Protein AF-A0A139AUX7-F1 (afdb_monomer_lite)

InterPro domains:
  IPR000782 FAS1 domain [PF02469] (58-181)
  IPR000782 FAS1 domain [PF02469] (202-318)
  IPR000782 FAS1 domain [PS50213] (26-179)
  IPR000782 FAS1 domain [PS50213] (186-316)
  IPR000782 FAS1 domain [SM00554] (70-182)
  IPR000782 FAS1 domain [SM00554] (225-319)
  IPR001002 Chitin-binding, type 1 [PF00187] (381-417)
  IPR001002 Chitin-binding, type 1 [PS50941] (330-372)
  IPR001002 Chitin-binding, type 1 [PS50941] (378-420)
  IPR001002 Chitin-binding, type 1 [SM00270] (332-370)
  IPR001002 Chitin-binding, type 1 [SM00270] (380-418)
  IPR018371 Chitin-binding, type 1, conserved site [PS00026] (388-407)
  IPR036378 FAS1 domain superfamily [G3DSA:2.30.180.10] (39-182)
  IPR036378 FAS1 domain superfamily [G3DSA:2.30.180.10] (183-320)
  IPR036378 FAS1 domain superfamily [SSF82153] (58-182)
  IPR036378 FAS1 domain superfamily [SSF82153] (202-319)
  IPR036861 Endochitinase-like superfamily [G3DSA:3.30.60.10] (329-374)
  IPR036861 Endochitinase-like superfamily [G3DSA:3.30.60.10] (378-420)
  IPR036861 Endochitinase-like superfamily [SSF57016] (344-366)
  IPR036861 Endochitinase-like superfamily [SSF57016] (381-419)

Organism: Gonapodya prolifera (strain JEL478) (NCBI:txid1344416)

Sequence (420 aa):
MRTALLSSIVALALSVGSSAQTLLQAATAVVPAGKSYNLTTLQSLLSPSVLGNDTFNTLAAALGGGANLTVFAPTDTAFAATIQALGGVQSVTPLVPQILSYHVSTSIVSVDYLKANKVSFIPTLLGNSSLSLIKPQVLGVAVGSDGKVSIEYGLNEAAKVIDTVVTSNGVIHVIDSVLIPPVNASATITAINAANQAPVTFKNLAAALVANDLLTAVDTVTPITIFAPLDVGFEAVAASLNSGQLEAYLKTVLTYHVIGGAAAYFPPSGSYQTLAGENITVVSETTNYTVTINGQPVLDTVLLTNGVVHVIKDVLIPPSIAKVLTPSSDGSCGKDKGTCGAGCCSQYGYCGTSSAYCDSGCQLLYGKQCATPAPSLEGKCGPGVGSCGDGYCCSHFGYCGKSDAYCKAGCQSAFGRCDH

Foldseek 3Di:
DVVVVVVVVVVVQPPDPPLLVLVLVVLVVVDDPPDDQAQVVVSVCLDCVQQPPVLNVLVSCLSVVLQAKEAEGEGPQQVVVVQVVVVHDVVCSVCSSLLRQQRMFSHADDLCCCVVVVDQKTFTSSLVDPNFLHHGQIWGWDQDPVRFIWIAAALRDIWGFPDWDDDSRYIYTYTHHRHDHYAFPLVSLVVQCVVVPPPAHQPVVNVLCVVLVNPCVRRPQAQKEFAGATPQQVVVVCVLAPPVQCVVCSNLLRQQRMAGDDQCQQPDFDWGQTSSRAIWTWHADSVVRWIDINNWTQPDWHGYSRHIYGYTHHRDDGPLSVQQADAAPVQFHDNNGHAQRAFWQALVRGTDHDCNRQAFNTDSNRHNNNDQFAEADPQFWHGPHAAYPPQWWQALVRGTDNDCNRQPDNTDVSRYPNDD

Structure (mmCIF, N/CA/C/O backbone):
data_AF-A0A139AUX7-F1
#
_entry.id   AF-A0A139AUX7-F1
#
loop_
_atom_site.group_PDB
_atom_site.id
_atom_site.type_symbol
_atom_site.label_atom_id
_atom_site.label_alt_id
_atom_site.label_comp_id
_atom_site.label_asym_id
_atom_site.label_entity_id
_atom_site.label_seq_id
_atom_site.pdbx_PDB_ins_code
_atom_site.Cartn_x
_atom_site.Cartn_y
_atom_site.Cartn_z
_atom_site.occupancy
_atom_site.B_iso_or_equiv
_atom_site.auth_seq_id
_atom_site.auth_comp_id
_atom_site.auth_asym_id
_atom_site.auth_atom_id
_atom_site.pdbx_PDB_model_num
ATOM 1 N N . MET A 1 1 ? -2.381 -10.223 -50.893 1.00 30.77 1 MET A N 1
ATOM 2 C CA . MET A 1 1 ? -2.844 -8.957 -50.271 1.00 30.77 1 MET A CA 1
ATOM 3 C C . MET A 1 1 ? -2.405 -8.753 -48.814 1.00 30.77 1 MET A C 1
ATOM 5 O O . MET A 1 1 ? -2.353 -7.608 -48.399 1.00 30.77 1 MET A O 1
ATOM 9 N N . ARG A 1 2 ? -2.015 -9.790 -48.047 1.00 28.41 2 ARG A N 1
ATOM 10 C CA . ARG A 1 2 ? -1.499 -9.640 -46.662 1.00 28.41 2 ARG A CA 1
ATOM 11 C C . ARG A 1 2 ? -0.008 -9.268 -46.531 1.00 28.41 2 ARG A C 1
ATOM 13 O O . ARG A 1 2 ? 0.423 -8.898 -45.452 1.00 28.41 2 ARG A O 1
ATOM 20 N N . THR A 1 3 ? 0.761 -9.301 -47.616 1.00 26.64 3 THR A N 1
ATOM 21 C CA . THR A 1 3 ? 2.191 -8.924 -47.656 1.00 26.64 3 THR A CA 1
ATOM 22 C C . THR A 1 3 ? 2.450 -7.484 -48.118 1.00 26.64 3 THR A C 1
ATOM 24 O O . THR A 1 3 ? 3.575 -7.007 -48.013 1.00 26.64 3 THR A O 1
ATOM 27 N N . ALA A 1 4 ? 1.419 -6.768 -48.582 1.00 25.12 4 ALA A N 1
ATOM 28 C CA . ALA A 1 4 ? 1.539 -5.388 -49.067 1.00 25.12 4 ALA A CA 1
ATOM 29 C C . ALA A 1 4 ? 1.307 -4.323 -47.973 1.00 25.12 4 ALA A C 1
ATOM 31 O O . ALA A 1 4 ? 1.740 -3.191 -48.130 1.00 25.12 4 ALA A O 1
ATOM 32 N N . LEU A 1 5 ? 0.676 -4.676 -46.842 1.00 28.31 5 LEU A N 1
ATOM 33 C CA . LEU A 1 5 ? 0.481 -3.747 -45.714 1.00 28.31 5 LEU A CA 1
ATOM 34 C C . LEU A 1 5 ? 1.737 -3.580 -44.838 1.00 28.31 5 LEU A C 1
ATOM 36 O O . LEU A 1 5 ? 1.928 -2.520 -44.253 1.00 28.31 5 LEU A O 1
ATOM 40 N N . LEU A 1 6 ? 2.623 -4.581 -44.787 1.00 28.48 6 LEU A N 1
ATOM 41 C CA . LEU A 1 6 ? 3.895 -4.504 -44.050 1.00 28.48 6 LEU A CA 1
ATOM 42 C C . LEU A 1 6 ? 4.944 -3.632 -44.759 1.00 28.48 6 LEU A C 1
ATOM 44 O O . LEU A 1 6 ? 5.759 -2.995 -44.102 1.00 28.48 6 LEU A O 1
ATOM 48 N N . SER A 1 7 ? 4.904 -3.546 -46.090 1.00 25.81 7 SER A N 1
ATOM 49 C CA . SER A 1 7 ? 5.843 -2.738 -46.883 1.00 25.81 7 SER A CA 1
ATOM 50 C C . SER A 1 7 ? 5.490 -1.244 -46.882 1.00 25.81 7 SER A C 1
ATOM 52 O O . SER A 1 7 ? 6.382 -0.405 -46.989 1.00 25.81 7 SER A O 1
ATOM 54 N N . SER A 1 8 ? 4.215 -0.887 -46.690 1.00 28.20 8 SER A N 1
ATOM 55 C CA . SER A 1 8 ? 3.775 0.516 -46.617 1.00 28.20 8 SER A CA 1
ATOM 56 C C . SER A 1 8 ? 3.973 1.163 -45.241 1.00 28.20 8 SER A C 1
ATOM 58 O O . SER A 1 8 ? 4.100 2.381 -45.169 1.00 28.20 8 SER A O 1
ATOM 60 N N . ILE A 1 9 ? 4.063 0.377 -44.162 1.00 30.50 9 ILE A N 1
ATOM 61 C CA . ILE A 1 9 ? 4.368 0.890 -42.812 1.00 30.50 9 ILE A CA 1
ATOM 62 C C . ILE A 1 9 ? 5.872 1.191 -42.670 1.00 30.50 9 ILE A C 1
ATOM 64 O O . ILE A 1 9 ? 6.243 2.186 -42.054 1.00 30.50 9 ILE A O 1
ATOM 68 N N . VAL A 1 10 ? 6.741 0.407 -43.325 1.00 28.08 10 VAL A N 1
ATOM 69 C CA . VAL A 1 10 ? 8.198 0.652 -43.361 1.00 28.08 10 VAL A CA 1
ATOM 70 C C . VAL A 1 10 ? 8.551 1.893 -44.196 1.00 28.08 10 VAL A C 1
ATOM 72 O O . VAL A 1 10 ? 9.469 2.631 -43.849 1.00 28.08 10 VAL A O 1
ATOM 75 N N . ALA A 1 11 ? 7.795 2.182 -45.260 1.00 25.58 11 ALA A N 1
ATOM 76 C CA . ALA A 1 11 ? 8.035 3.352 -46.110 1.00 25.58 11 ALA A CA 1
ATOM 77 C C . ALA A 1 11 ? 7.571 4.686 -45.485 1.00 25.58 11 ALA A C 1
ATOM 79 O O . ALA A 1 11 ? 8.085 5.740 -45.855 1.00 25.58 11 ALA A O 1
ATOM 80 N N . LEU A 1 12 ? 6.657 4.657 -44.505 1.00 30.17 12 LEU A N 1
ATOM 81 C CA . LEU A 1 12 ? 6.212 5.850 -43.768 1.00 30.17 12 LEU A CA 1
ATOM 82 C C . LEU A 1 12 ? 7.106 6.199 -42.560 1.00 30.17 12 LEU A C 1
ATOM 84 O O . LEU A 1 12 ? 6.813 7.139 -41.828 1.00 30.17 12 LEU A O 1
ATOM 88 N N . ALA A 1 13 ? 8.206 5.467 -42.352 1.00 31.42 13 ALA A N 1
ATOM 89 C CA . ALA A 1 13 ? 9.221 5.775 -41.341 1.00 31.42 13 ALA A CA 1
ATOM 90 C C . ALA A 1 13 ? 10.316 6.741 -41.849 1.00 31.42 13 ALA A C 1
ATOM 92 O O . ALA A 1 13 ? 11.205 7.129 -41.095 1.00 31.42 13 ALA A O 1
ATOM 93 N N . LEU A 1 14 ? 10.264 7.156 -43.121 1.00 29.11 14 LEU A N 1
ATOM 94 C CA . LEU A 1 14 ? 11.278 8.027 -43.735 1.00 29.11 14 LEU A CA 1
ATOM 95 C C . LEU A 1 14 ? 10.962 9.530 -43.644 1.00 29.11 14 LEU A C 1
ATOM 97 O O . LEU A 1 14 ? 11.780 10.340 -44.070 1.00 29.11 14 LEU A O 1
ATOM 101 N N . SER A 1 15 ? 9.824 9.920 -43.059 1.00 32.06 15 SER A N 1
ATOM 102 C CA . SER A 1 15 ? 9.474 11.332 -42.819 1.00 32.06 15 SER A CA 1
ATOM 103 C C . SER A 1 15 ? 9.146 11.661 -41.361 1.00 32.06 15 SER A C 1
ATOM 105 O O . SER A 1 15 ? 8.625 12.739 -41.078 1.00 32.06 15 SER A O 1
ATOM 107 N N . VAL A 1 16 ? 9.416 10.752 -40.423 1.00 35.72 16 VAL A N 1
ATOM 108 C CA . VAL A 1 16 ? 9.299 11.061 -38.996 1.00 35.72 16 VAL A CA 1
ATOM 109 C C . VAL A 1 16 ? 10.511 11.886 -38.556 1.00 35.72 16 VAL A C 1
ATOM 111 O O . VAL A 1 16 ? 11.645 11.566 -38.908 1.00 35.72 16 VAL A O 1
ATOM 114 N N . GLY A 1 17 ? 10.264 12.982 -37.829 1.00 38.97 17 GLY A N 1
ATOM 115 C CA . GLY A 1 17 ? 11.306 13.891 -37.344 1.00 38.97 17 GLY A CA 1
ATOM 116 C C . GLY A 1 17 ? 12.413 13.165 -36.570 1.00 38.97 17 GLY A C 1
ATOM 117 O O . GLY A 1 17 ? 12.205 12.069 -36.051 1.00 38.97 17 GLY A O 1
ATOM 118 N N . SER A 1 18 ? 13.589 13.788 -36.484 1.00 41.78 18 SER A N 1
ATOM 119 C CA . SER A 1 18 ? 14.829 13.214 -35.933 1.00 41.78 18 SER A CA 1
ATOM 120 C C . SER A 1 18 ? 14.656 12.444 -34.616 1.00 41.78 18 SER A C 1
ATOM 122 O O . SER A 1 18 ? 15.279 11.405 -34.447 1.00 41.78 18 SER A O 1
ATOM 124 N N . SER A 1 19 ? 13.762 12.881 -33.724 1.00 39.78 19 SER A N 1
ATOM 125 C CA . SER A 1 19 ? 13.466 12.242 -32.431 1.00 39.78 19 SER A CA 1
ATOM 126 C C . SER A 1 19 ? 12.861 10.830 -32.537 1.00 39.78 19 SER A C 1
ATOM 128 O O . SER A 1 19 ? 13.094 9.983 -31.676 1.00 39.78 19 SER A O 1
ATOM 130 N N . ALA A 1 20 ? 12.098 10.552 -33.596 1.00 36.22 20 ALA A N 1
ATOM 131 C CA . ALA A 1 20 ? 11.485 9.248 -33.848 1.00 36.22 20 ALA A CA 1
ATOM 132 C C . ALA A 1 20 ? 12.481 8.215 -34.377 1.00 36.22 20 ALA A C 1
ATOM 134 O O . ALA A 1 20 ? 12.408 7.031 -34.041 1.00 36.22 20 ALA A O 1
ATOM 135 N N . GLN A 1 21 ? 13.430 8.688 -35.186 1.00 41.06 21 GLN A N 1
ATOM 136 C CA . GLN A 1 21 ? 14.546 7.886 -35.662 1.00 41.06 21 GLN A CA 1
ATOM 137 C C . GLN A 1 21 ? 15.451 7.478 -34.499 1.00 41.06 21 GLN A C 1
ATOM 139 O O . GLN A 1 21 ? 15.912 6.345 -34.504 1.00 41.06 21 GLN A O 1
ATOM 144 N N . THR A 1 22 ? 15.621 8.314 -33.466 1.00 46.88 22 THR A N 1
ATOM 145 C CA . THR A 1 22 ? 16.413 7.985 -32.268 1.00 46.88 22 THR A CA 1
ATOM 146 C C . THR A 1 22 ? 15.775 6.909 -31.393 1.00 46.88 22 THR A C 1
ATOM 148 O O . THR A 1 22 ? 16.495 6.068 -30.869 1.00 46.88 22 THR A O 1
ATOM 151 N N . LEU A 1 23 ? 14.443 6.885 -31.243 1.00 47.47 23 LEU A N 1
ATOM 152 C CA . LEU A 1 23 ? 13.747 5.837 -30.477 1.00 47.47 23 LEU A CA 1
ATOM 153 C C . LEU A 1 23 ? 13.856 4.473 -31.153 1.00 47.47 23 LEU A C 1
ATOM 155 O O . LEU A 1 23 ? 14.146 3.466 -30.511 1.00 47.47 23 LEU A O 1
ATOM 159 N N . LEU A 1 24 ? 13.616 4.462 -32.466 1.00 43.94 24 LEU A N 1
ATOM 160 C CA . LEU A 1 24 ? 13.680 3.257 -33.277 1.00 43.94 24 LEU A CA 1
ATOM 161 C C . LEU A 1 24 ? 15.136 2.794 -33.425 1.00 43.94 24 LEU A C 1
ATOM 163 O O . LEU A 1 24 ? 15.394 1.601 -33.312 1.00 43.94 24 LEU A O 1
ATOM 167 N N . GLN A 1 25 ? 16.092 3.727 -33.557 1.00 47.56 25 GLN A N 1
ATOM 168 C CA . GLN A 1 25 ? 17.527 3.435 -33.510 1.00 47.56 25 GLN A CA 1
ATOM 169 C C . GLN A 1 25 ? 17.963 2.904 -32.153 1.00 47.56 25 GLN A C 1
ATOM 171 O O . GLN A 1 25 ? 18.693 1.923 -32.137 1.00 47.56 25 GLN A O 1
ATOM 176 N N . ALA A 1 26 ? 17.501 3.476 -31.037 1.00 46.41 26 ALA A N 1
ATOM 177 C CA . ALA A 1 26 ? 17.767 2.958 -29.699 1.00 46.41 26 ALA A CA 1
ATOM 178 C C . ALA A 1 26 ? 17.219 1.535 -29.562 1.00 46.41 26 ALA A C 1
ATOM 180 O O . ALA A 1 26 ? 17.968 0.660 -29.150 1.00 46.41 26 ALA A O 1
ATOM 181 N N . ALA A 1 27 ? 15.984 1.279 -30.018 1.00 44.44 27 ALA A N 1
ATOM 182 C CA . ALA A 1 27 ? 15.348 -0.041 -30.036 1.00 44.44 27 ALA A CA 1
ATOM 183 C C . ALA A 1 27 ? 16.039 -1.061 -30.973 1.00 44.44 27 ALA A C 1
ATOM 185 O O . ALA A 1 27 ? 15.955 -2.267 -30.735 1.00 44.44 27 ALA A O 1
ATOM 186 N N . THR A 1 28 ? 16.737 -0.610 -32.022 1.00 46.44 28 THR A N 1
ATOM 187 C CA . THR A 1 28 ? 17.589 -1.462 -32.880 1.00 46.44 28 THR A CA 1
ATOM 188 C C . THR A 1 28 ? 19.039 -1.573 -32.394 1.00 46.44 28 THR A C 1
ATOM 190 O O . THR A 1 28 ? 19.698 -2.566 -32.685 1.00 46.44 28 THR A O 1
ATOM 193 N N . ALA A 1 29 ? 19.532 -0.598 -31.625 1.00 45.78 29 ALA A N 1
ATOM 194 C CA . ALA A 1 29 ? 20.861 -0.576 -31.013 1.00 45.78 29 ALA A CA 1
ATOM 195 C C . ALA A 1 29 ? 20.919 -1.360 -29.688 1.00 45.78 29 ALA A C 1
ATOM 197 O O . ALA A 1 29 ? 22.012 -1.639 -29.204 1.00 45.78 29 ALA A O 1
ATOM 198 N N . VAL A 1 30 ? 19.768 -1.791 -29.140 1.00 44.84 30 VAL A N 1
ATOM 199 C CA . VAL A 1 30 ? 19.653 -2.728 -27.991 1.00 44.84 30 VAL A CA 1
ATOM 200 C C . VAL A 1 30 ? 20.292 -4.092 -28.269 1.00 44.84 30 VAL A C 1
ATOM 202 O O . VAL A 1 30 ? 20.334 -4.957 -27.402 1.00 44.84 30 VAL A O 1
ATOM 205 N N . VAL A 1 31 ? 20.784 -4.334 -29.480 1.00 50.25 31 VAL A N 1
ATOM 206 C CA . VAL A 1 31 ? 21.319 -5.628 -29.873 1.00 50.25 31 VAL A CA 1
ATOM 207 C C . VAL A 1 31 ? 22.826 -5.502 -30.117 1.00 50.25 31 VAL A C 1
ATOM 209 O O . VAL A 1 31 ? 23.232 -5.051 -31.189 1.00 50.25 31 VAL A O 1
ATOM 212 N N . PRO A 1 32 ? 23.686 -5.902 -29.157 1.00 45.22 32 PRO A N 1
ATOM 213 C CA . PRO A 1 32 ? 25.098 -6.124 -29.435 1.00 45.22 32 PRO A CA 1
ATOM 214 C C . PRO A 1 32 ? 25.233 -7.096 -30.611 1.00 45.22 32 PRO A C 1
ATOM 216 O O . PRO A 1 32 ? 24.486 -8.076 -30.698 1.00 45.22 32 PRO A O 1
ATOM 219 N N . ALA A 1 33 ? 26.186 -6.844 -31.509 1.00 44.16 33 ALA A N 1
ATOM 220 C CA . ALA A 1 33 ? 26.420 -7.698 -32.669 1.00 44.16 33 ALA A CA 1
ATOM 221 C C . ALA A 1 33 ? 26.538 -9.180 -32.247 1.00 44.16 33 ALA A C 1
ATOM 223 O O . ALA A 1 33 ? 27.429 -9.542 -31.481 1.00 44.16 33 ALA A O 1
ATOM 224 N N . GLY A 1 34 ? 25.624 -10.031 -32.732 1.00 49.47 34 GLY A N 1
ATOM 225 C CA . GLY A 1 34 ? 25.642 -11.483 -32.500 1.00 49.47 34 GLY A CA 1
ATOM 226 C C . GLY A 1 34 ? 24.673 -12.036 -31.444 1.00 49.47 34 GLY A C 1
ATOM 227 O O . GLY A 1 34 ? 24.604 -13.254 -31.299 1.00 49.47 34 GLY A O 1
ATOM 228 N N . LYS A 1 35 ? 23.892 -11.204 -30.742 1.00 54.69 35 LYS A N 1
ATOM 229 C CA . LYS A 1 35 ? 22.748 -11.659 -29.923 1.00 54.69 35 LYS A CA 1
ATOM 230 C C . LYS A 1 35 ? 21.434 -11.293 -30.624 1.00 54.69 35 LYS A C 1
ATOM 232 O O . LYS A 1 35 ? 21.409 -10.365 -31.413 1.00 54.69 35 LYS A O 1
ATOM 237 N N . SER A 1 36 ? 20.347 -12.027 -30.400 1.00 64.56 36 SER A N 1
ATOM 238 C CA . SER A 1 36 ? 19.008 -11.650 -30.880 1.00 64.56 36 SER A CA 1
ATOM 239 C C . SER A 1 36 ? 18.030 -11.837 -29.735 1.00 64.56 36 SER A C 1
ATOM 241 O O . SER A 1 36 ? 17.851 -12.956 -29.260 1.00 64.56 36 SER A O 1
ATOM 243 N N . TYR A 1 37 ? 17.431 -10.742 -29.269 1.00 65.75 37 TYR A N 1
ATOM 244 C CA . TYR A 1 37 ? 16.474 -10.764 -28.157 1.00 65.75 37 TYR A CA 1
ATOM 245 C C . TYR A 1 37 ? 15.017 -10.746 -28.619 1.00 65.75 37 TYR A C 1
ATOM 247 O O . TYR A 1 37 ? 14.135 -10.701 -27.770 1.00 65.75 37 TYR A O 1
ATOM 255 N N . ASN A 1 38 ? 14.784 -10.773 -29.941 1.00 73.06 38 ASN A N 1
ATOM 256 C CA . ASN A 1 38 ? 13.471 -10.686 -30.583 1.00 73.06 38 ASN A CA 1
ATOM 257 C C . ASN A 1 38 ? 12.596 -9.601 -29.919 1.00 73.06 38 ASN A C 1
ATOM 259 O O . ASN A 1 38 ? 11.784 -9.895 -29.049 1.00 73.06 38 ASN A O 1
ATOM 263 N N . LEU A 1 39 ? 12.852 -8.330 -30.255 1.00 74.19 39 LEU A N 1
ATOM 264 C CA . LEU A 1 39 ? 12.168 -7.152 -29.689 1.00 74.19 39 LEU A CA 1
ATOM 265 C C . LEU A 1 39 ? 11.186 -6.528 -30.692 1.00 74.19 39 LEU A C 1
ATOM 267 O O . LEU A 1 39 ? 10.938 -5.319 -30.677 1.00 74.19 39 LEU A O 1
ATOM 271 N N . THR A 1 40 ? 10.677 -7.330 -31.627 1.00 77.81 40 THR A N 1
ATOM 272 C CA . THR A 1 40 ? 9.897 -6.821 -32.762 1.00 77.81 40 THR A CA 1
ATOM 273 C C . THR A 1 40 ? 8.553 -6.251 -32.313 1.00 77.81 40 THR A C 1
ATOM 275 O O . THR A 1 40 ? 8.108 -5.221 -32.827 1.00 77.81 40 THR A O 1
ATOM 278 N N . THR A 1 41 ? 7.947 -6.849 -31.285 1.00 82.25 41 THR A N 1
ATOM 279 C CA . THR A 1 41 ? 6.701 -6.375 -30.677 1.00 82.25 41 THR A CA 1
ATOM 280 C C . THR A 1 41 ? 6.917 -5.010 -30.042 1.00 82.25 41 THR A C 1
ATOM 282 O O . THR A 1 41 ? 6.190 -4.072 -30.364 1.00 82.25 41 THR A O 1
ATOM 285 N N . LEU A 1 42 ? 7.962 -4.857 -29.220 1.00 80.12 42 LEU A N 1
ATOM 286 C CA . LEU A 1 42 ? 8.296 -3.582 -28.583 1.00 80.12 42 LEU A CA 1
ATOM 287 C C . LEU A 1 42 ? 8.496 -2.471 -29.623 1.00 80.12 42 LEU A C 1
ATOM 289 O O . LEU A 1 42 ? 7.907 -1.401 -29.498 1.00 80.12 42 LEU A O 1
ATOM 293 N N . GLN A 1 43 ? 9.260 -2.743 -30.685 1.00 75.88 43 GLN A N 1
ATOM 294 C CA . GLN A 1 43 ? 9.492 -1.785 -31.771 1.00 75.88 43 GLN A CA 1
ATOM 295 C C . GLN A 1 43 ? 8.186 -1.329 -32.436 1.00 75.88 43 GLN A C 1
ATOM 297 O O . GLN A 1 43 ? 8.025 -0.143 -32.722 1.00 75.88 43 GLN A O 1
ATOM 302 N N . SER A 1 44 ? 7.231 -2.241 -32.643 1.00 77.31 44 SER A N 1
ATOM 303 C CA . SER A 1 44 ? 5.930 -1.900 -33.235 1.00 77.31 44 SER A CA 1
ATOM 304 C C . SER A 1 44 ? 5.068 -1.005 -32.330 1.00 77.31 44 SER A C 1
ATOM 306 O O . SER A 1 44 ? 4.365 -0.110 -32.815 1.00 77.31 44 SER A O 1
ATOM 308 N N . LEU A 1 45 ? 5.159 -1.205 -31.009 1.00 78.69 45 LEU A N 1
ATOM 309 C CA . LEU A 1 45 ? 4.397 -0.450 -30.014 1.00 78.69 45 LEU A CA 1
ATOM 310 C C . LEU A 1 45 ? 4.943 0.964 -29.800 1.00 78.69 45 LEU A C 1
ATOM 312 O O . LEU A 1 45 ? 4.196 1.839 -29.382 1.00 78.69 45 LEU A O 1
ATOM 316 N N . LEU A 1 46 ? 6.209 1.216 -30.142 1.00 75.88 46 LEU A N 1
ATOM 317 C CA . LEU A 1 46 ? 6.831 2.541 -30.060 1.00 75.88 46 LEU A CA 1
ATOM 318 C C . LEU A 1 46 ? 6.389 3.505 -31.177 1.00 75.88 46 LEU A C 1
ATOM 320 O O . LEU A 1 46 ? 6.934 4.598 -31.292 1.00 75.88 46 LEU A O 1
ATOM 324 N N . SER A 1 47 ? 5.410 3.141 -32.008 1.00 75.56 47 SER A N 1
ATOM 325 C CA . SER A 1 47 ? 4.915 4.018 -33.071 1.00 75.56 47 SER A CA 1
ATOM 326 C C . SER A 1 47 ? 3.984 5.125 -32.537 1.00 75.56 47 SER A C 1
ATOM 328 O O . SER A 1 47 ? 3.160 4.867 -31.653 1.00 75.56 47 SER A O 1
ATOM 330 N N . PRO A 1 48 ? 4.017 6.348 -33.111 1.00 72.81 48 PRO A N 1
ATOM 331 C CA . PRO A 1 48 ? 3.098 7.428 -32.730 1.00 72.81 48 PRO A CA 1
ATOM 332 C C . PRO A 1 48 ? 1.617 7.051 -32.871 1.00 72.81 48 PRO A C 1
ATOM 334 O O . PRO A 1 48 ? 0.783 7.506 -32.095 1.00 72.81 48 PRO A O 1
ATOM 337 N N . SER A 1 49 ? 1.290 6.182 -33.834 1.00 73.50 49 SER A N 1
ATOM 338 C CA . SER A 1 49 ? -0.063 5.654 -34.049 1.00 73.50 49 SER A CA 1
ATOM 339 C C . SER A 1 49 ? -0.595 4.814 -32.888 1.00 73.50 49 SER A C 1
ATOM 341 O O . SER A 1 49 ? -1.807 4.719 -32.730 1.00 73.50 49 SER A O 1
ATOM 343 N N . VAL A 1 50 ? 0.290 4.194 -32.102 1.00 75.44 50 VAL A N 1
ATOM 344 C CA . VAL A 1 50 ? -0.077 3.367 -30.943 1.00 75.44 50 VAL A CA 1
ATOM 345 C C . VAL A 1 50 ? 0.014 4.175 -29.649 1.00 75.44 50 VAL A C 1
ATOM 347 O O . VAL A 1 50 ? -0.867 4.082 -28.801 1.00 75.44 50 VAL A O 1
ATOM 350 N N . LEU A 1 51 ? 1.062 4.990 -29.502 1.00 72.31 51 LEU A N 1
ATOM 351 C CA . LEU A 1 51 ? 1.326 5.756 -28.282 1.00 72.31 51 LEU A CA 1
ATOM 352 C C . LEU A 1 51 ? 0.507 7.044 -28.150 1.00 72.31 51 LEU A C 1
ATOM 354 O O . LEU A 1 51 ? 0.338 7.551 -27.044 1.00 72.31 51 LEU A O 1
ATOM 358 N N . GLY A 1 52 ? 0.047 7.601 -29.269 1.00 75.81 52 GLY A N 1
ATOM 359 C CA . GLY A 1 52 ? -0.342 9.003 -29.333 1.00 75.81 52 GLY A CA 1
ATOM 360 C C . GLY A 1 52 ? 0.884 9.924 -29.361 1.00 75.81 52 GLY A C 1
ATOM 361 O O . GLY A 1 52 ? 1.963 9.600 -28.856 1.00 75.81 52 GLY A O 1
ATOM 362 N N . ASN A 1 53 ? 0.722 11.097 -29.973 1.00 75.19 53 ASN A N 1
ATOM 363 C CA . ASN A 1 53 ? 1.838 12.015 -30.219 1.00 75.19 53 ASN A CA 1
ATOM 364 C C . ASN A 1 53 ? 2.488 12.528 -28.923 1.00 75.19 53 ASN A C 1
ATOM 366 O O . ASN A 1 53 ? 3.708 12.635 -28.865 1.00 75.19 53 ASN A O 1
ATOM 370 N N . ASP A 1 54 ? 1.707 12.804 -27.876 1.00 77.69 54 ASP A N 1
ATOM 371 C CA . ASP A 1 54 ? 2.224 13.383 -26.628 1.00 77.69 54 ASP A CA 1
ATOM 372 C C . ASP A 1 54 ? 3.129 12.409 -25.868 1.00 77.69 54 ASP A C 1
ATOM 374 O O . ASP A 1 54 ? 4.252 12.757 -25.490 1.00 77.69 54 ASP A O 1
ATOM 378 N N . THR A 1 55 ? 2.680 11.163 -25.686 1.00 74.69 55 THR A N 1
ATOM 379 C CA . THR A 1 55 ? 3.490 10.113 -25.055 1.00 74.69 55 THR A CA 1
ATOM 380 C C . THR A 1 55 ? 4.707 9.786 -25.907 1.00 74.69 55 THR A C 1
ATOM 382 O O . THR A 1 55 ? 5.810 9.688 -25.372 1.00 74.69 55 THR A O 1
ATOM 385 N N . PHE A 1 56 ? 4.538 9.687 -27.228 1.00 77.25 56 PHE A N 1
ATOM 386 C CA . PHE A 1 56 ? 5.651 9.460 -28.142 1.00 77.25 56 PHE A CA 1
ATOM 387 C C . PHE A 1 56 ? 6.720 10.553 -28.026 1.00 77.25 56 PHE A C 1
ATOM 389 O O . PHE A 1 56 ? 7.897 10.247 -27.855 1.00 77.25 56 PHE A O 1
ATOM 396 N N . ASN A 1 57 ? 6.318 11.825 -28.049 1.00 76.50 57 ASN A N 1
ATOM 397 C CA . ASN A 1 57 ? 7.233 12.958 -27.937 1.00 76.50 57 ASN A CA 1
ATOM 398 C C . ASN A 1 57 ? 7.895 13.026 -26.562 1.00 76.50 57 ASN A C 1
ATOM 400 O O . ASN A 1 57 ? 9.077 13.337 -26.478 1.00 76.50 57 ASN A O 1
ATOM 404 N N . THR A 1 58 ? 7.166 12.703 -25.493 1.00 77.12 58 THR A N 1
ATOM 405 C CA . THR A 1 58 ? 7.721 12.654 -24.132 1.00 77.12 58 THR A CA 1
ATOM 406 C C . THR A 1 58 ? 8.792 11.572 -24.027 1.00 77.12 58 THR A C 1
ATOM 408 O O . THR A 1 58 ? 9.889 11.826 -23.532 1.00 77.12 58 THR A O 1
ATOM 411 N N . LEU A 1 59 ? 8.503 10.377 -24.545 1.00 74.56 59 LEU A N 1
ATOM 412 C CA . LEU A 1 59 ? 9.439 9.259 -24.563 1.00 74.56 59 LEU A CA 1
ATOM 413 C C . LEU A 1 59 ? 10.652 9.561 -25.456 1.00 74.56 59 LEU A C 1
ATOM 415 O O . LEU A 1 59 ? 11.787 9.289 -25.071 1.00 74.56 59 LEU A O 1
ATOM 419 N N . ALA A 1 60 ? 10.432 10.194 -26.610 1.00 72.00 60 ALA A N 1
ATOM 420 C CA . ALA A 1 60 ? 11.488 10.609 -27.529 1.00 72.00 60 ALA A CA 1
ATOM 421 C C . ALA A 1 60 ? 12.375 11.719 -26.979 1.00 72.00 60 ALA A C 1
ATOM 423 O O . ALA A 1 60 ? 13.595 11.652 -27.122 1.00 72.00 60 ALA A O 1
ATOM 424 N N . ALA A 1 61 ? 11.789 12.703 -26.305 1.00 74.38 61 ALA A N 1
ATOM 425 C CA . ALA A 1 61 ? 12.536 13.746 -25.623 1.00 74.38 61 ALA A CA 1
ATOM 426 C C . ALA A 1 61 ? 13.369 13.166 -24.475 1.00 74.38 61 ALA A C 1
ATOM 428 O O . ALA A 1 61 ? 14.546 13.497 -24.354 1.00 74.38 61 ALA A O 1
ATOM 429 N N . ALA A 1 62 ? 12.791 12.262 -23.676 1.00 71.81 62 ALA A N 1
ATOM 430 C CA . ALA A 1 62 ? 13.507 11.594 -22.596 1.00 71.81 62 ALA A CA 1
ATOM 431 C C . ALA A 1 62 ? 14.708 10.802 -23.141 1.00 71.81 62 ALA A C 1
ATOM 433 O O . ALA A 1 62 ? 15.838 11.014 -22.703 1.00 71.81 62 ALA A O 1
ATOM 434 N N . LEU A 1 63 ? 14.489 9.957 -24.153 1.00 69.94 63 LEU A N 1
ATOM 435 C CA . LEU A 1 63 ? 15.540 9.119 -24.734 1.00 69.94 63 LEU A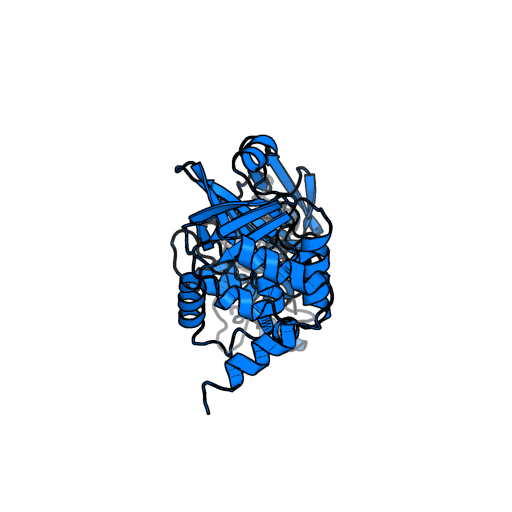 CA 1
ATOM 436 C C . LEU A 1 63 ? 16.575 9.913 -25.551 1.00 69.94 63 LEU A C 1
ATOM 438 O O . LEU A 1 63 ? 17.730 9.505 -25.620 1.00 69.94 63 LEU A O 1
ATOM 442 N N . GLY A 1 64 ? 16.209 11.054 -26.139 1.00 64.06 64 GLY A N 1
ATOM 443 C CA . GLY A 1 64 ? 17.126 11.910 -26.902 1.00 64.06 64 GLY A CA 1
ATOM 444 C C . GLY A 1 64 ? 17.889 12.952 -26.073 1.00 64.06 64 GLY A C 1
ATOM 445 O O . GLY A 1 64 ? 18.878 13.498 -26.554 1.00 64.06 64 GLY A O 1
ATOM 446 N N . GLY A 1 65 ? 17.448 13.246 -24.846 1.00 60.78 65 GLY A N 1
ATOM 447 C CA . GLY A 1 65 ? 17.867 14.427 -24.079 1.00 60.78 65 GLY A CA 1
ATOM 448 C C . GLY A 1 65 ? 19.173 14.319 -23.283 1.00 60.78 65 GLY A C 1
ATOM 449 O O . GLY A 1 65 ? 19.494 15.244 -22.543 1.00 60.78 65 GLY A O 1
ATOM 450 N N . GLY A 1 66 ? 19.919 13.213 -23.380 1.00 56.75 66 GLY A N 1
ATOM 451 C CA . GLY A 1 66 ? 21.173 13.022 -22.629 1.00 56.75 66 GLY A CA 1
ATOM 452 C C . GLY A 1 66 ? 21.000 12.826 -21.114 1.00 56.75 66 GLY A C 1
ATOM 453 O O . GLY A 1 66 ? 21.976 12.905 -20.372 1.00 56.75 66 GLY A O 1
ATOM 454 N N . ALA A 1 67 ? 19.774 12.582 -20.644 1.00 62.53 67 ALA A N 1
ATOM 455 C CA . ALA A 1 67 ? 19.502 12.236 -19.255 1.00 62.53 67 ALA A CA 1
ATOM 456 C C . ALA A 1 67 ? 19.905 10.782 -18.969 1.00 62.53 67 ALA A C 1
ATOM 458 O O . ALA A 1 67 ? 19.709 9.908 -19.802 1.00 62.53 67 ALA A O 1
ATOM 459 N N . ASN A 1 68 ? 20.419 10.524 -17.768 1.00 74.75 68 ASN A N 1
ATOM 460 C CA . ASN A 1 68 ? 20.796 9.201 -17.270 1.00 74.75 68 ASN A CA 1
ATOM 461 C C . ASN A 1 68 ? 19.551 8.319 -17.023 1.00 74.75 68 ASN A C 1
ATOM 463 O O . ASN A 1 68 ? 19.052 8.249 -15.898 1.00 74.75 68 ASN A O 1
ATOM 467 N N . LEU A 1 69 ? 19.037 7.672 -18.073 1.00 82.50 69 LEU A N 1
ATOM 468 C CA . LEU A 1 69 ? 17.817 6.854 -18.030 1.00 82.50 69 LEU A CA 1
ATOM 469 C C . LEU A 1 69 ? 18.104 5.351 -17.975 1.00 82.50 69 LEU A C 1
ATOM 471 O O . LEU A 1 69 ? 19.180 4.887 -18.359 1.00 82.50 69 LEU A O 1
ATOM 475 N N . THR A 1 70 ? 17.089 4.588 -17.568 1.00 87.56 70 THR A N 1
ATOM 476 C CA . THR A 1 70 ? 17.057 3.135 -17.757 1.00 87.56 70 THR A CA 1
ATOM 477 C C . THR A 1 70 ? 15.814 2.718 -18.527 1.00 87.56 70 THR A C 1
ATOM 479 O O . THR A 1 70 ? 14.704 3.072 -18.137 1.00 87.56 70 THR A O 1
ATOM 482 N N . VAL A 1 71 ? 15.990 1.935 -19.590 1.00 88.94 71 VAL A N 1
ATOM 483 C CA . VAL A 1 71 ? 14.896 1.311 -20.345 1.00 88.94 71 VAL A CA 1
ATOM 484 C C . VAL A 1 71 ? 14.817 -0.165 -19.989 1.00 88.94 71 VAL A C 1
ATOM 486 O O . VAL A 1 71 ? 15.800 -0.891 -20.104 1.00 88.94 71 VAL A O 1
ATOM 489 N N . PHE A 1 72 ? 13.636 -0.624 -19.607 1.00 91.81 72 PHE A N 1
ATOM 490 C CA . PHE A 1 72 ? 13.320 -2.031 -19.429 1.00 91.81 72 PHE A CA 1
ATOM 491 C C . PHE A 1 72 ? 12.658 -2.538 -20.710 1.00 91.81 72 PHE A C 1
ATOM 493 O O . PHE A 1 72 ? 11.560 -2.114 -21.048 1.00 91.81 72 PHE A O 1
ATOM 500 N N . ALA A 1 73 ? 13.337 -3.396 -21.464 1.00 89.56 73 ALA A N 1
ATOM 501 C CA . ALA A 1 73 ? 12.890 -3.879 -22.766 1.00 89.56 73 ALA A CA 1
ATOM 502 C C . ALA A 1 73 ? 12.408 -5.337 -22.660 1.00 89.56 73 ALA A C 1
ATOM 504 O O . ALA A 1 73 ? 13.245 -6.241 -22.576 1.00 89.56 73 ALA A O 1
ATOM 505 N N . PRO A 1 74 ? 11.088 -5.606 -22.668 1.00 91.19 74 PRO A N 1
ATOM 506 C CA . PRO A 1 74 ? 10.579 -6.971 -22.638 1.00 91.19 74 PRO A CA 1
ATOM 507 C C . PRO A 1 74 ? 10.853 -7.695 -23.952 1.00 91.19 74 PRO A C 1
ATOM 509 O O . PRO A 1 74 ? 10.737 -7.112 -25.033 1.00 91.19 74 PRO A O 1
ATOM 512 N N . THR A 1 75 ? 11.172 -8.982 -23.859 1.00 88.69 75 THR A N 1
ATOM 513 C CA . THR A 1 75 ? 11.280 -9.861 -25.035 1.00 88.69 75 THR A CA 1
ATOM 514 C C . THR A 1 75 ? 9.917 -10.117 -25.688 1.00 88.69 75 THR A C 1
ATOM 516 O O . THR A 1 75 ? 8.877 -10.035 -25.035 1.00 88.69 75 THR A O 1
ATOM 519 N N . ASP A 1 76 ? 9.895 -10.513 -26.962 1.00 85.38 76 ASP A N 1
ATOM 520 C CA . ASP A 1 76 ? 8.651 -10.928 -27.633 1.00 85.38 76 ASP A CA 1
ATOM 521 C C . ASP A 1 76 ? 7.968 -12.107 -26.912 1.00 85.38 76 ASP A C 1
ATOM 523 O O . ASP A 1 76 ? 6.739 -12.181 -26.863 1.00 85.38 76 ASP A O 1
ATOM 527 N N . THR A 1 77 ? 8.748 -12.996 -26.285 1.00 89.75 77 THR A N 1
ATOM 528 C CA . THR A 1 77 ? 8.221 -14.076 -25.435 1.00 89.75 77 THR A CA 1
ATOM 529 C C . THR A 1 77 ? 7.484 -13.524 -24.215 1.00 89.75 77 THR A C 1
ATOM 531 O O . THR A 1 77 ? 6.408 -14.021 -23.884 1.00 89.75 77 THR A O 1
ATOM 534 N N . ALA A 1 78 ? 8.021 -12.477 -23.579 1.00 90.50 78 ALA A N 1
ATOM 535 C CA . ALA A 1 78 ? 7.368 -11.796 -22.463 1.00 90.50 78 ALA A CA 1
ATOM 536 C C . ALA A 1 78 ? 6.017 -11.209 -22.893 1.00 90.50 78 ALA A C 1
ATOM 538 O O . ALA A 1 78 ? 5.000 -11.458 -22.250 1.00 90.50 78 ALA A O 1
ATOM 539 N N . PHE A 1 79 ? 5.978 -10.504 -24.031 1.00 88.00 79 PHE A N 1
ATOM 540 C CA . PHE A 1 79 ? 4.731 -9.962 -24.578 1.00 88.00 79 PHE A CA 1
ATOM 541 C C . PHE A 1 79 ? 3.702 -11.052 -24.883 1.00 88.00 79 PHE A C 1
ATOM 543 O O . PHE A 1 79 ? 2.532 -10.899 -24.532 1.00 88.00 79 PHE A O 1
ATOM 550 N N . ALA A 1 80 ? 4.119 -12.158 -25.504 1.00 86.69 80 ALA A N 1
ATOM 551 C CA . ALA A 1 80 ? 3.226 -13.274 -25.801 1.00 86.69 80 ALA A CA 1
ATOM 552 C C . ALA A 1 80 ? 2.611 -13.869 -24.522 1.00 86.69 80 ALA A C 1
ATOM 554 O O . ALA A 1 80 ? 1.396 -14.077 -24.469 1.00 86.69 80 ALA A O 1
ATOM 555 N N . ALA A 1 81 ? 3.428 -14.077 -23.483 1.00 87.88 81 ALA A N 1
ATOM 556 C CA . ALA A 1 81 ? 2.972 -14.577 -22.189 1.00 87.88 81 ALA A CA 1
ATOM 557 C C . ALA A 1 81 ? 1.980 -13.611 -21.519 1.00 87.88 81 ALA A C 1
ATOM 559 O O . ALA A 1 81 ? 0.914 -14.031 -21.069 1.00 87.88 81 ALA A O 1
ATOM 560 N N . THR A 1 82 ? 2.276 -12.309 -21.519 1.00 85.62 82 THR A N 1
ATOM 561 C CA . THR A 1 82 ? 1.386 -11.287 -20.953 1.00 85.62 82 THR A CA 1
ATOM 562 C C . THR A 1 82 ? 0.051 -11.211 -21.694 1.00 85.62 82 THR A C 1
ATOM 564 O O . THR A 1 82 ? -1.001 -11.193 -21.062 1.00 85.62 82 THR A O 1
ATOM 567 N N . ILE A 1 83 ? 0.054 -11.216 -23.030 1.00 81.56 83 ILE A N 1
ATOM 568 C CA . ILE A 1 83 ? -1.181 -11.188 -23.833 1.00 81.56 83 ILE A CA 1
ATOM 569 C C . ILE A 1 83 ? -2.048 -12.417 -23.539 1.00 81.56 83 ILE A C 1
ATOM 571 O O . ILE A 1 83 ? -3.270 -12.300 -23.435 1.00 81.56 83 ILE A O 1
ATOM 575 N N . GLN A 1 84 ? -1.421 -13.587 -23.395 1.00 82.62 84 GLN A N 1
ATOM 576 C CA . GLN A 1 84 ? -2.119 -14.815 -23.033 1.00 82.62 84 GLN A CA 1
ATOM 577 C C . GLN A 1 84 ? -2.741 -14.714 -21.634 1.00 82.62 84 GLN A C 1
ATOM 579 O O . GLN A 1 84 ? -3.913 -15.053 -21.473 1.00 82.62 84 GLN A O 1
ATOM 584 N N . ALA A 1 85 ? -1.992 -14.210 -20.648 1.00 79.88 85 ALA A N 1
ATOM 585 C CA . ALA A 1 85 ? -2.472 -14.029 -19.278 1.00 79.88 85 ALA A CA 1
ATOM 586 C C . ALA A 1 85 ? -3.641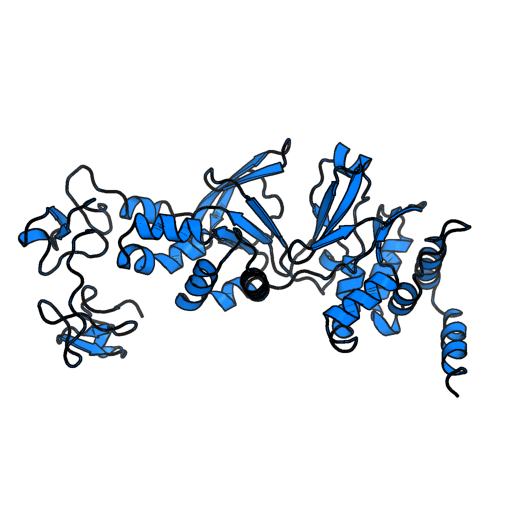 -13.030 -19.182 1.00 79.88 85 ALA A C 1
ATOM 588 O O . ALA A 1 85 ? -4.551 -13.221 -18.381 1.00 79.88 85 ALA A O 1
ATOM 589 N N . LEU A 1 86 ? -3.654 -12.000 -20.035 1.00 74.50 86 LEU A N 1
ATOM 590 C CA . LEU A 1 86 ? -4.700 -10.969 -20.079 1.00 74.50 86 LEU A CA 1
ATOM 591 C C . LEU A 1 86 ? -5.909 -11.330 -20.963 1.00 74.50 86 LEU A C 1
ATOM 593 O O . LEU A 1 86 ? -6.800 -10.499 -21.160 1.00 74.50 86 LEU A O 1
ATOM 597 N N . GLY A 1 87 ? -5.954 -12.546 -21.516 1.00 71.31 87 GLY A N 1
ATOM 598 C CA . GLY A 1 87 ? -7.068 -13.010 -22.348 1.00 71.31 87 GLY A CA 1
ATOM 599 C C . GLY A 1 87 ? -7.155 -12.355 -23.736 1.00 71.31 87 GLY A C 1
ATOM 600 O O . GLY A 1 87 ? -8.202 -12.439 -24.377 1.00 71.31 87 GLY A O 1
ATOM 601 N N . GLY A 1 88 ? -6.081 -11.717 -24.222 1.00 67.00 88 GLY A N 1
ATOM 602 C CA . GLY A 1 88 ? -5.987 -11.136 -25.568 1.00 67.00 88 GLY A CA 1
ATOM 603 C C . GLY A 1 88 ? -5.465 -9.692 -25.622 1.00 67.00 88 GLY A C 1
ATOM 604 O O . GLY A 1 88 ? -5.236 -9.048 -24.610 1.00 67.00 88 GLY A O 1
ATOM 605 N N . VAL A 1 89 ? -5.264 -9.167 -26.840 1.00 61.34 89 VAL A N 1
ATOM 606 C CA . VAL A 1 89 ? -4.639 -7.841 -27.093 1.00 61.34 89 VAL A CA 1
ATOM 607 C C . VAL A 1 89 ? -5.618 -6.665 -26.924 1.00 61.34 89 VAL A C 1
ATOM 609 O O . VAL A 1 89 ? -5.219 -5.538 -26.622 1.00 61.34 89 VAL A O 1
ATOM 612 N N . GLN A 1 90 ? -6.918 -6.913 -27.108 1.00 59.06 90 GLN A N 1
ATOM 613 C CA . GLN A 1 90 ? -7.947 -5.862 -27.114 1.00 59.06 90 GLN A CA 1
ATOM 614 C C . GLN A 1 90 ? -8.132 -5.202 -25.740 1.00 59.06 90 GLN A C 1
ATOM 616 O O . GLN A 1 90 ? -8.435 -4.016 -25.666 1.00 59.06 90 GLN A O 1
ATOM 621 N N . SER A 1 91 ? -7.891 -5.942 -24.657 1.00 60.25 91 SER A N 1
ATOM 622 C CA . SER A 1 91 ? -7.969 -5.452 -23.276 1.00 60.25 91 SER A CA 1
ATOM 623 C C . SER A 1 91 ? -6.811 -4.523 -22.891 1.00 60.25 91 SER A C 1
ATOM 625 O O . SER A 1 91 ? -6.936 -3.768 -21.932 1.00 60.25 91 SER A O 1
ATOM 627 N N . VAL A 1 92 ? -5.702 -4.541 -23.639 1.00 62.81 92 VAL A N 1
ATOM 628 C CA . VAL A 1 92 ? -4.448 -3.868 -23.251 1.00 62.81 92 VAL A CA 1
ATOM 629 C C . VAL A 1 92 ? -4.128 -2.640 -24.102 1.00 62.81 92 VAL A C 1
ATOM 631 O O . VAL A 1 92 ? -3.347 -1.791 -23.682 1.00 62.81 92 VAL A O 1
ATOM 634 N N . THR A 1 93 ? -4.744 -2.510 -25.281 1.00 70.31 93 THR A N 1
ATOM 635 C CA . THR A 1 93 ? -4.436 -1.441 -26.252 1.00 70.31 93 THR A CA 1
ATOM 636 C C . THR A 1 93 ? -4.564 -0.022 -25.665 1.00 70.31 93 THR A C 1
ATOM 638 O O . THR A 1 93 ? -3.640 0.767 -25.860 1.00 70.31 93 THR A O 1
ATOM 641 N N . PRO A 1 94 ? -5.612 0.321 -24.884 1.00 74.38 94 PRO A N 1
ATOM 642 C CA . PRO A 1 94 ? -5.719 1.647 -24.259 1.00 74.38 94 PRO A CA 1
ATOM 643 C C . PRO A 1 94 ? -4.637 1.936 -23.207 1.00 74.38 94 PRO A C 1
ATOM 645 O O . PRO A 1 94 ? -4.368 3.094 -22.904 1.00 74.38 94 PRO A O 1
ATOM 648 N N . LEU A 1 95 ? -4.019 0.891 -22.648 1.00 79.75 95 LEU A N 1
ATOM 649 C CA . LEU A 1 95 ? -3.035 0.988 -21.568 1.00 79.75 95 LEU A CA 1
ATOM 650 C C . LEU A 1 95 ? -1.593 1.017 -22.086 1.00 79.75 95 LEU A C 1
ATOM 652 O O . LEU A 1 95 ? -0.678 1.295 -21.314 1.00 79.75 95 LEU A O 1
ATOM 656 N N . VAL A 1 96 ? -1.364 0.766 -23.381 1.00 83.19 96 VAL A N 1
ATOM 657 C CA . VAL A 1 96 ? -0.015 0.718 -23.974 1.00 83.19 96 VAL A CA 1
ATOM 658 C C . VAL A 1 96 ? 0.817 1.974 -23.669 1.00 83.19 96 VAL A C 1
ATOM 660 O O . VAL A 1 96 ? 1.971 1.806 -23.270 1.00 83.19 96 VAL A O 1
ATOM 663 N N . PRO A 1 97 ? 0.286 3.213 -23.754 1.00 83.12 97 PRO A N 1
ATOM 664 C CA . PRO A 1 97 ? 1.052 4.405 -23.386 1.00 83.12 97 PRO A CA 1
ATOM 665 C C . PRO A 1 97 ? 1.512 4.406 -21.921 1.00 83.12 97 PRO A C 1
ATOM 667 O O . PRO A 1 97 ? 2.654 4.776 -21.633 1.00 83.12 97 PRO A O 1
ATOM 670 N N . GLN A 1 98 ? 0.653 3.959 -20.996 1.00 86.38 98 GLN A N 1
ATOM 671 C CA . GLN A 1 98 ? 0.988 3.850 -19.574 1.00 86.38 98 GLN A CA 1
ATOM 672 C C . GLN A 1 98 ? 2.031 2.761 -19.334 1.00 86.38 98 GLN A C 1
ATOM 674 O O . GLN A 1 98 ? 3.026 3.008 -18.657 1.00 86.38 98 GLN A O 1
ATOM 679 N N . ILE A 1 99 ? 1.834 1.590 -19.943 1.00 88.75 99 ILE A N 1
ATOM 680 C CA . ILE A 1 99 ? 2.746 0.450 -19.853 1.00 88.75 99 ILE A CA 1
ATOM 681 C C . ILE A 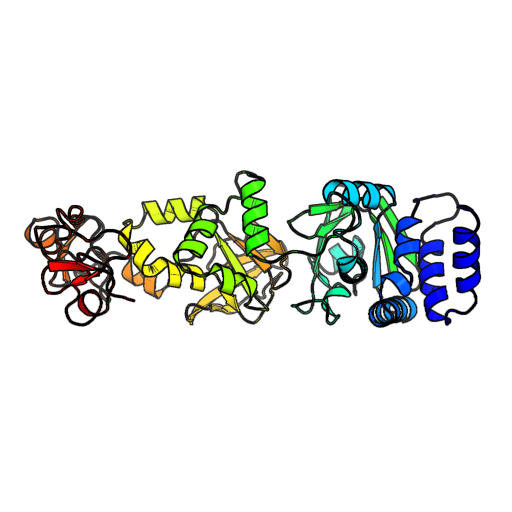1 99 ? 4.131 0.853 -20.361 1.00 88.75 99 ILE A C 1
ATOM 683 O O . ILE A 1 99 ? 5.110 0.704 -19.636 1.00 88.75 99 ILE A O 1
ATOM 687 N N . LEU A 1 100 ? 4.245 1.427 -21.560 1.00 87.62 100 LEU A N 1
ATOM 688 C CA . LEU A 1 100 ? 5.547 1.812 -22.114 1.00 87.62 100 LEU A CA 1
ATOM 689 C C . LEU A 1 100 ? 6.221 2.936 -21.317 1.00 87.62 100 LEU A C 1
ATOM 691 O O . LEU A 1 100 ? 7.434 2.899 -21.126 1.00 87.62 100 LEU A O 1
ATOM 695 N N . SER A 1 101 ? 5.453 3.884 -20.775 1.00 87.19 101 SER A N 1
ATOM 696 C CA . SER A 1 101 ? 6.001 4.909 -19.872 1.00 87.19 101 SER A CA 1
ATOM 697 C C . SER A 1 101 ? 6.494 4.317 -18.544 1.00 87.19 101 SER A C 1
ATOM 699 O O . SER A 1 101 ? 7.418 4.850 -17.932 1.00 87.19 101 SER A O 1
ATOM 701 N N . TYR A 1 102 ? 5.900 3.211 -18.092 1.00 92.38 102 TYR A N 1
ATOM 702 C CA . TYR A 1 102 ? 6.309 2.496 -16.883 1.00 92.38 102 TYR A CA 1
ATOM 703 C C . TYR A 1 102 ? 7.594 1.678 -17.083 1.00 92.38 102 TYR A C 1
ATOM 705 O O . TYR A 1 102 ? 8.348 1.469 -16.140 1.00 92.38 102 TYR A O 1
ATOM 713 N N . HIS A 1 103 ? 7.905 1.301 -18.326 1.00 91.94 103 HIS A N 1
ATOM 714 C CA . HIS A 1 103 ? 9.147 0.616 -18.699 1.00 91.94 103 HIS A CA 1
ATOM 715 C C . HIS A 1 103 ? 10.370 1.534 -18.794 1.00 91.94 103 HIS A C 1
ATOM 717 O O . HIS A 1 103 ? 11.462 1.066 -19.112 1.00 91.94 103 HIS A O 1
ATOM 723 N N . VAL A 1 104 ? 10.229 2.832 -18.527 1.00 89.56 104 VAL A N 1
ATOM 724 C CA . VAL A 1 104 ? 11.360 3.762 -18.551 1.00 89.56 104 VAL A CA 1
ATOM 725 C C . VAL A 1 104 ? 11.494 4.450 -17.209 1.00 89.56 104 VAL A C 1
ATOM 727 O O . VAL A 1 104 ? 10.568 5.103 -16.734 1.00 89.56 104 VAL A O 1
ATOM 730 N N . SER A 1 105 ? 12.673 4.315 -16.612 1.00 90.38 105 SER A N 1
ATOM 731 C CA . SER A 1 105 ? 13.052 4.962 -15.363 1.00 90.38 105 SER A CA 1
ATOM 732 C C . SER A 1 105 ? 13.881 6.213 -15.616 1.00 90.38 105 SER A C 1
ATOM 734 O O . SER A 1 105 ? 14.738 6.239 -16.504 1.00 90.38 105 SER A O 1
ATOM 736 N N . THR A 1 106 ? 13.662 7.240 -14.789 1.00 85.38 106 THR A N 1
ATOM 737 C CA . THR A 1 106 ? 14.481 8.464 -14.783 1.00 85.38 106 THR A CA 1
ATOM 738 C C . THR A 1 106 ? 15.755 8.335 -13.947 1.00 85.38 106 THR A C 1
ATOM 740 O O . THR A 1 106 ? 16.373 9.338 -13.596 1.00 85.38 106 THR A O 1
ATOM 743 N N . SER A 1 107 ? 16.132 7.109 -13.590 1.00 86.81 107 SER A N 1
ATOM 744 C CA . SER A 1 107 ? 17.349 6.782 -12.853 1.00 86.81 107 SER A CA 1
ATOM 745 C C . SER A 1 107 ? 18.148 5.713 -13.595 1.00 86.81 107 SER A C 1
ATOM 747 O O . SER A 1 107 ? 17.578 4.848 -14.263 1.00 86.81 107 SER A O 1
ATOM 749 N N . ILE A 1 108 ? 19.474 5.733 -13.445 1.00 85.38 108 ILE A N 1
ATOM 750 C CA . ILE A 1 108 ? 20.320 4.603 -13.848 1.00 85.38 108 ILE A CA 1
ATOM 751 C C . ILE A 1 108 ? 20.079 3.453 -12.881 1.00 85.38 108 ILE A C 1
ATOM 753 O O . ILE A 1 108 ? 20.107 3.642 -11.672 1.00 85.38 108 ILE A O 1
ATOM 757 N N . VAL A 1 109 ? 19.891 2.254 -13.415 1.00 88.81 109 VAL A N 1
ATOM 758 C CA . VAL A 1 109 ? 19.753 1.035 -12.627 1.00 88.81 109 VAL A CA 1
ATOM 759 C C . VAL A 1 109 ? 20.909 0.126 -12.989 1.00 88.81 109 VAL A C 1
ATOM 761 O O . VAL A 1 109 ? 20.976 -0.418 -14.086 1.00 88.81 109 VAL A O 1
ATOM 764 N N . SER A 1 110 ? 21.843 -0.039 -12.068 1.00 87.75 110 SER A N 1
ATOM 765 C CA . SER A 1 110 ? 22.922 -1.017 -12.161 1.00 87.75 110 SER A CA 1
ATOM 766 C C . SER A 1 110 ? 23.195 -1.571 -10.773 1.00 87.75 110 SER A C 1
ATOM 768 O O . SER A 1 110 ? 22.862 -0.932 -9.777 1.00 87.75 110 SER A O 1
ATOM 770 N N . VAL A 1 111 ? 23.818 -2.744 -10.689 1.00 86.94 111 VAL A N 1
ATOM 771 C CA . VAL A 1 111 ? 24.174 -3.348 -9.396 1.00 86.94 111 VAL A CA 1
ATOM 772 C C . VAL A 1 111 ? 25.002 -2.376 -8.550 1.00 86.94 111 VAL A C 1
ATOM 774 O O . VAL A 1 111 ? 24.707 -2.185 -7.372 1.00 86.94 111 VAL A O 1
ATOM 777 N N . ASP A 1 112 ? 25.984 -1.713 -9.161 1.00 87.69 112 ASP A N 1
ATOM 778 C CA . ASP A 1 112 ? 26.838 -0.740 -8.477 1.00 87.69 112 ASP A CA 1
ATOM 779 C C . ASP A 1 112 ? 26.055 0.497 -8.043 1.00 87.69 112 ASP A C 1
ATOM 781 O O . ASP A 1 112 ? 26.212 0.954 -6.912 1.00 87.69 112 ASP A O 1
ATOM 785 N N . TYR A 1 113 ? 25.167 1.012 -8.900 1.00 87.25 113 TYR A N 1
ATOM 786 C CA . TYR A 1 113 ? 24.327 2.155 -8.556 1.00 87.25 113 TYR A CA 1
ATOM 787 C C . TYR A 1 113 ? 23.398 1.830 -7.385 1.00 87.25 113 TYR A C 1
ATOM 789 O O . TYR A 1 113 ? 23.341 2.605 -6.432 1.00 87.25 113 TYR A O 1
ATOM 797 N N . LEU A 1 114 ? 22.709 0.686 -7.427 1.00 87.94 114 LEU A N 1
ATOM 798 C CA . LEU A 1 114 ? 21.772 0.273 -6.382 1.00 87.94 114 LEU A CA 1
ATOM 799 C C . LEU A 1 114 ? 22.489 0.052 -5.047 1.00 87.94 114 LEU A C 1
ATOM 801 O O . LEU A 1 114 ? 22.013 0.524 -4.018 1.00 87.94 114 LEU A O 1
ATOM 805 N N . LYS A 1 115 ? 23.666 -0.588 -5.062 1.00 84.31 115 LYS A N 1
ATOM 806 C CA . LYS A 1 115 ? 24.479 -0.804 -3.855 1.00 84.31 115 LYS A CA 1
ATOM 807 C C . LYS A 1 115 ? 25.053 0.496 -3.292 1.00 84.31 115 LYS A C 1
ATOM 809 O O . LYS A 1 115 ? 25.006 0.702 -2.083 1.00 84.31 115 LYS A O 1
ATOM 814 N N . ALA A 1 116 ? 25.592 1.370 -4.144 1.00 85.69 116 ALA A N 1
ATOM 815 C CA . ALA A 1 116 ? 26.235 2.612 -3.714 1.00 85.69 116 ALA A CA 1
ATOM 816 C C . ALA A 1 116 ? 25.224 3.652 -3.216 1.00 85.69 116 ALA A C 1
ATOM 818 O O . ALA A 1 116 ? 25.450 4.296 -2.194 1.00 85.69 116 ALA A O 1
ATOM 819 N N . ASN A 1 117 ? 24.108 3.804 -3.932 1.00 82.25 117 ASN A N 1
ATOM 820 C CA . ASN A 1 117 ? 23.079 4.803 -3.629 1.00 82.25 117 ASN A CA 1
ATOM 821 C C . ASN A 1 117 ? 21.977 4.260 -2.743 1.00 82.25 117 ASN A C 1
ATOM 823 O O . ASN A 1 117 ? 21.100 5.016 -2.329 1.00 82.25 117 ASN A O 1
ATOM 827 N N . LYS A 1 118 ? 22.036 2.965 -2.435 1.00 81.81 118 LYS A N 1
ATOM 828 C CA . LYS A 1 118 ? 21.134 2.353 -1.494 1.00 81.81 118 LYS A CA 1
ATOM 829 C C . LYS A 1 118 ? 19.663 2.523 -1.913 1.00 81.81 118 LYS A C 1
ATOM 831 O O . LYS A 1 118 ? 18.853 2.971 -1.111 1.00 81.81 118 LYS A O 1
ATOM 836 N N . VAL A 1 119 ? 19.316 2.166 -3.146 1.00 83.06 119 VAL A N 1
ATOM 837 C CA . VAL A 1 119 ? 17.988 2.436 -3.727 1.00 83.06 119 VAL A CA 1
ATOM 838 C C . VAL A 1 119 ? 17.137 1.169 -3.792 1.00 83.06 119 VAL A C 1
ATOM 840 O O . VAL A 1 119 ? 17.568 0.194 -4.399 1.00 83.06 119 VAL A O 1
ATOM 843 N N . SER A 1 120 ? 15.918 1.225 -3.241 1.00 87.12 120 SER A N 1
ATOM 844 C CA . SER A 1 120 ? 14.907 0.152 -3.348 1.00 87.12 120 SER A CA 1
ATOM 845 C C . SER A 1 120 ? 13.757 0.494 -4.297 1.00 87.12 120 SER A C 1
ATOM 847 O O . SER A 1 120 ? 13.062 -0.397 -4.766 1.00 87.12 120 SER A O 1
ATOM 849 N N . PHE A 1 121 ? 13.557 1.781 -4.602 1.00 90.69 121 PHE A N 1
ATOM 850 C CA . PHE A 1 121 ? 12.500 2.246 -5.498 1.00 90.69 121 PHE A CA 1
ATOM 851 C C . PHE A 1 121 ? 13.036 3.286 -6.472 1.00 90.69 121 PHE A C 1
ATOM 853 O O . PHE A 1 121 ? 13.749 4.209 -6.072 1.00 90.69 121 PHE A O 1
ATOM 860 N N . ILE A 1 122 ? 12.658 3.165 -7.742 1.00 91.62 122 ILE A N 1
ATOM 861 C CA . ILE A 1 122 ? 13.063 4.089 -8.805 1.00 91.62 122 ILE A CA 1
ATOM 862 C C . ILE A 1 122 ? 11.844 4.727 -9.479 1.00 91.62 122 ILE A C 1
ATOM 864 O O . ILE A 1 122 ? 10.868 4.033 -9.770 1.00 91.62 122 ILE A O 1
ATOM 868 N N . PRO A 1 123 ? 11.873 6.038 -9.759 1.00 92.12 123 PRO A N 1
ATOM 869 C CA . PRO A 1 123 ? 10.802 6.716 -10.481 1.00 92.12 123 PRO A CA 1
ATOM 870 C C . PRO A 1 123 ? 10.730 6.280 -11.947 1.00 92.12 123 PRO A C 1
ATOM 872 O O . PRO A 1 123 ? 11.751 6.070 -12.601 1.00 92.12 123 PRO A O 1
ATOM 875 N N . THR A 1 124 ? 9.514 6.224 -12.485 1.00 91.81 124 THR A N 1
ATOM 876 C CA . THR A 1 124 ? 9.247 5.947 -13.905 1.00 91.81 124 THR A CA 1
ATOM 877 C C . THR A 1 124 ? 8.754 7.187 -14.645 1.00 91.81 124 THR A C 1
ATOM 879 O O . THR A 1 124 ? 8.237 8.125 -14.031 1.00 91.81 124 THR A O 1
ATOM 882 N N . LEU A 1 125 ? 8.845 7.191 -15.979 1.00 87.56 125 LEU A N 1
ATOM 883 C CA . LEU A 1 125 ? 8.261 8.251 -16.806 1.00 87.56 125 LEU A CA 1
ATOM 884 C C . LEU A 1 125 ? 6.735 8.308 -16.687 1.00 87.56 125 LEU A C 1
ATOM 886 O O . LEU A 1 125 ? 6.169 9.395 -16.815 1.00 87.56 125 LEU A O 1
ATOM 890 N N . LEU A 1 126 ? 6.070 7.187 -16.374 1.00 87.50 126 LEU A N 1
ATOM 891 C CA . LEU A 1 126 ? 4.631 7.170 -16.094 1.00 87.50 126 LEU A CA 1
ATOM 892 C C . LEU A 1 126 ? 4.277 8.182 -14.994 1.00 87.50 126 LEU A C 1
ATOM 894 O O . LEU A 1 126 ? 3.364 8.987 -15.180 1.00 87.50 126 LEU A O 1
ATOM 898 N N . GLY A 1 127 ? 5.067 8.222 -13.917 1.00 74.56 127 GLY A N 1
ATOM 899 C CA . GLY A 1 127 ? 4.905 9.155 -12.799 1.00 74.56 127 GLY A CA 1
ATOM 900 C C . GLY A 1 127 ? 5.008 10.638 -13.159 1.00 74.56 127 GLY A C 1
ATOM 901 O O . GLY A 1 127 ? 4.537 11.483 -12.405 1.00 74.56 127 GLY A O 1
ATOM 902 N N . ASN A 1 128 ? 5.598 10.967 -14.307 1.00 66.06 128 ASN A N 1
ATOM 903 C CA . ASN A 1 128 ? 5.751 12.344 -14.777 1.00 66.06 128 ASN A CA 1
ATOM 904 C C . ASN A 1 128 ? 4.689 12.737 -15.815 1.00 66.06 128 ASN A C 1
ATOM 906 O O . ASN A 1 128 ? 4.595 13.906 -16.188 1.00 66.06 128 ASN A O 1
ATOM 910 N N . SER A 1 129 ? 3.867 11.783 -16.252 1.00 71.44 129 SER A N 1
ATOM 911 C CA . SER A 1 129 ? 2.821 11.992 -17.251 1.00 71.44 129 SER A CA 1
ATOM 912 C C . SER A 1 129 ? 1.483 12.396 -16.619 1.00 71.44 129 SER A C 1
ATOM 914 O O . SER A 1 129 ? 1.250 12.209 -15.424 1.00 71.44 129 SER A O 1
ATOM 916 N N . SER A 1 130 ? 0.562 12.910 -17.436 1.00 72.31 130 SER A N 1
ATOM 917 C CA . SER A 1 130 ? -0.847 13.107 -17.052 1.00 72.31 130 SER A CA 1
ATOM 918 C C . SER A 1 130 ? -1.613 11.789 -16.863 1.00 72.31 130 SER A C 1
ATOM 920 O O . SER A 1 130 ? -2.790 11.813 -16.525 1.00 72.31 130 SER A O 1
ATOM 922 N N . LEU A 1 131 ? -0.963 10.645 -17.109 1.00 72.06 131 LEU A N 1
ATOM 923 C CA . LEU A 1 131 ? -1.559 9.312 -17.048 1.00 72.06 131 LEU A CA 1
ATOM 924 C C . LEU A 1 131 ? -1.389 8.639 -15.676 1.00 72.06 131 LEU A C 1
ATOM 926 O O . LEU A 1 131 ? -1.879 7.526 -15.500 1.00 72.06 131 LEU A O 1
ATOM 930 N N . SER A 1 132 ? -0.679 9.275 -14.738 1.00 80.62 132 SER A N 1
ATOM 931 C CA . SER A 1 132 ? -0.478 8.784 -13.371 1.00 80.62 132 SER A CA 1
ATOM 932 C C . SER A 1 132 ? -1.252 9.632 -12.366 1.00 80.62 132 SER A C 1
ATOM 934 O O . SER A 1 132 ? -1.251 10.862 -12.458 1.00 80.62 132 SER A O 1
ATOM 936 N N . LEU A 1 133 ? -1.871 8.984 -11.374 1.00 81.19 133 LEU A N 1
ATOM 937 C CA . LEU A 1 133 ? -2.548 9.672 -10.268 1.00 81.19 133 LEU A CA 1
ATOM 938 C C . LEU A 1 133 ? -1.565 10.176 -9.204 1.00 81.19 133 LEU A C 1
ATOM 940 O O . LEU A 1 133 ? -1.928 11.031 -8.396 1.00 81.19 133 LEU A O 1
ATOM 944 N N . ILE A 1 134 ? -0.329 9.666 -9.214 1.00 84.88 134 ILE A N 1
ATOM 945 C CA . ILE A 1 134 ? 0.732 10.017 -8.265 1.00 84.88 134 ILE A CA 1
ATOM 946 C C . ILE A 1 134 ? 2.036 10.362 -8.975 1.00 84.88 134 ILE A C 1
ATOM 948 O O . ILE A 1 134 ? 2.338 9.858 -10.061 1.00 84.88 134 ILE A O 1
ATOM 952 N N . LYS A 1 135 ? 2.835 11.223 -8.344 1.00 84.12 135 LYS A N 1
ATOM 953 C CA . LYS A 1 135 ? 4.120 11.671 -8.881 1.00 84.12 135 LYS A CA 1
ATOM 954 C C . LYS A 1 135 ? 5.223 11.516 -7.824 1.00 84.12 135 LYS A C 1
ATOM 956 O O . LYS A 1 135 ? 5.175 12.247 -6.835 1.00 84.12 135 LYS A O 1
ATOM 961 N N . PRO A 1 136 ? 6.212 10.617 -8.016 1.00 84.12 136 PRO A N 1
ATOM 962 C CA . PRO A 1 136 ? 6.342 9.639 -9.102 1.00 84.12 136 PRO A CA 1
ATOM 963 C C . PRO A 1 136 ? 5.584 8.321 -8.836 1.00 84.12 136 PRO A C 1
ATOM 965 O O . PRO A 1 136 ? 5.488 7.854 -7.701 1.00 84.12 136 PRO A O 1
ATOM 968 N N . GLN A 1 137 ? 5.133 7.669 -9.910 1.00 90.19 137 GLN A N 1
ATOM 969 C CA . GLN A 1 137 ? 4.908 6.223 -9.934 1.00 90.19 137 GLN A CA 1
ATOM 970 C C . GLN A 1 137 ? 6.267 5.521 -10.037 1.00 90.19 137 GLN A C 1
ATOM 972 O O . GLN A 1 137 ? 7.084 5.884 -10.893 1.00 90.19 137 GLN A O 1
ATOM 977 N N . VAL A 1 138 ? 6.507 4.521 -9.191 1.00 93.00 138 VAL A N 1
ATOM 978 C CA . VAL A 1 138 ? 7.816 3.858 -9.067 1.00 93.00 138 VAL A CA 1
ATOM 979 C C . VAL A 1 138 ? 7.786 2.385 -9.475 1.00 93.00 138 VAL A C 1
ATOM 981 O O . VAL A 1 138 ? 6.717 1.784 -9.594 1.00 93.00 138 VAL A O 1
ATOM 984 N N . LEU A 1 139 ? 8.977 1.823 -9.669 1.00 94.56 139 LEU A N 1
ATOM 985 C CA . LEU A 1 139 ? 9.263 0.387 -9.673 1.00 94.56 139 LEU A CA 1
ATOM 986 C C . LEU A 1 139 ? 10.070 0.044 -8.421 1.00 94.56 139 LEU A C 1
ATOM 988 O O . LEU A 1 139 ? 10.897 0.858 -7.996 1.00 94.56 139 LEU A O 1
ATOM 992 N N . GLY A 1 140 ? 9.865 -1.149 -7.870 1.00 92.56 140 GLY A N 1
ATOM 993 C CA . GLY A 1 140 ? 10.786 -1.723 -6.895 1.00 92.56 140 GLY A CA 1
ATOM 994 C C . GLY A 1 140 ? 12.016 -2.291 -7.604 1.00 92.56 140 GLY A C 1
ATOM 995 O O . GLY A 1 140 ? 11.945 -2.736 -8.752 1.00 92.56 140 GLY A O 1
ATOM 996 N N . VAL A 1 141 ? 13.169 -2.236 -6.950 1.00 92.56 141 VAL A N 1
ATOM 997 C CA . VAL A 1 141 ? 14.423 -2.779 -7.473 1.00 92.56 141 VAL A CA 1
ATOM 998 C C . VAL A 1 141 ? 15.203 -3.471 -6.376 1.00 92.56 141 VAL A C 1
ATOM 1000 O O . VAL A 1 141 ? 15.360 -2.947 -5.276 1.00 92.56 141 VAL A O 1
ATOM 1003 N N . ALA A 1 142 ? 15.759 -4.627 -6.712 1.00 88.81 142 ALA A N 1
ATOM 1004 C CA . ALA A 1 142 ? 16.619 -5.375 -5.814 1.00 88.81 142 ALA A CA 1
ATOM 1005 C C . ALA A 1 142 ? 17.797 -5.987 -6.573 1.00 88.81 142 ALA A C 1
ATOM 1007 O O . ALA A 1 142 ? 17.801 -6.093 -7.802 1.00 88.81 142 ALA A O 1
ATOM 1008 N N . VAL A 1 143 ? 18.825 -6.377 -5.821 1.00 88.75 143 VAL A N 1
ATOM 1009 C CA . VAL A 1 143 ? 19.918 -7.206 -6.329 1.00 88.75 143 VAL A CA 1
ATOM 1010 C C . VAL A 1 143 ? 19.705 -8.606 -5.774 1.00 88.75 143 VAL A C 1
ATOM 1012 O O . VAL A 1 143 ? 19.792 -8.813 -4.564 1.00 88.75 143 VAL A O 1
ATOM 1015 N N . GLY A 1 144 ? 19.408 -9.552 -6.659 1.00 83.19 144 GLY A N 1
ATOM 1016 C CA . GLY A 1 144 ? 19.219 -10.952 -6.319 1.00 83.19 144 GLY A CA 1
ATOM 1017 C C . GLY A 1 144 ? 20.496 -11.599 -5.782 1.00 83.19 144 GLY A C 1
ATOM 1018 O O . GLY A 1 144 ? 21.608 -11.080 -5.912 1.00 83.19 144 GLY A O 1
ATOM 1019 N N . SER A 1 145 ? 20.346 -12.785 -5.195 1.00 83.62 145 SER A N 1
ATOM 1020 C CA . SER A 1 145 ? 21.472 -13.597 -4.712 1.00 83.62 145 SER A CA 1
ATOM 1021 C C . SER A 1 145 ? 22.412 -14.061 -5.832 1.00 83.62 145 SER A C 1
ATOM 1023 O O . SER A 1 145 ? 23.574 -14.363 -5.575 1.00 83.62 145 SER A O 1
ATOM 1025 N N . ASP A 1 146 ? 21.933 -14.065 -7.077 1.00 83.81 146 ASP A N 1
ATOM 1026 C CA . ASP A 1 146 ? 22.713 -14.296 -8.296 1.00 83.81 146 ASP A CA 1
ATOM 1027 C C . ASP A 1 146 ? 23.533 -13.068 -8.737 1.00 83.81 146 ASP A C 1
ATOM 1029 O O . ASP A 1 146 ? 24.249 -13.118 -9.739 1.00 83.81 146 ASP A O 1
ATOM 1033 N N . GLY A 1 147 ? 23.440 -11.961 -7.994 1.00 84.81 147 GLY A N 1
ATOM 1034 C CA . GLY A 1 147 ? 24.114 -10.706 -8.290 1.00 84.81 147 GLY A CA 1
ATOM 1035 C C . GLY A 1 147 ? 23.481 -9.918 -9.434 1.00 84.81 147 GLY A C 1
ATOM 1036 O O . GLY A 1 147 ? 24.078 -8.933 -9.868 1.00 84.81 147 GLY A O 1
ATOM 1037 N N . LYS A 1 148 ? 22.303 -10.317 -9.928 1.00 85.44 148 LYS A N 1
ATOM 1038 C CA . LYS A 1 148 ? 21.576 -9.603 -10.983 1.00 85.44 148 LYS A CA 1
ATOM 1039 C C . LYS A 1 148 ? 20.521 -8.676 -10.402 1.00 85.44 148 LYS A C 1
ATOM 1041 O O . LYS A 1 148 ? 20.085 -8.829 -9.268 1.00 85.44 148 LYS A O 1
ATOM 1046 N N . VAL A 1 149 ? 20.109 -7.699 -11.201 1.00 90.44 149 VAL A N 1
ATOM 1047 C CA . VAL A 1 149 ? 18.999 -6.812 -10.847 1.00 90.44 149 VAL A CA 1
ATOM 1048 C C . VAL A 1 149 ? 17.669 -7.542 -11.079 1.00 90.44 149 VAL A C 1
ATOM 1050 O O . VAL A 1 149 ? 17.482 -8.159 -12.130 1.00 90.44 149 VAL A O 1
ATOM 1053 N N . SER A 1 150 ? 16.743 -7.444 -10.126 1.00 92.06 150 SER A N 1
ATOM 1054 C CA . SER A 1 150 ? 15.324 -7.778 -10.295 1.00 92.06 150 SER A CA 1
ATOM 1055 C C . SER A 1 150 ? 14.485 -6.507 -10.232 1.00 92.06 150 SER A C 1
ATOM 1057 O O . SER A 1 150 ? 14.800 -5.586 -9.474 1.00 92.06 150 SER A O 1
ATOM 1059 N N . ILE A 1 151 ? 13.434 -6.453 -11.051 1.00 94.88 151 ILE A N 1
ATOM 1060 C CA . ILE A 1 151 ? 12.511 -5.317 -11.112 1.00 94.88 151 ILE A CA 1
ATOM 1061 C C . ILE A 1 151 ? 11.158 -5.765 -10.585 1.00 94.88 151 ILE A C 1
ATOM 1063 O O . ILE A 1 151 ? 10.515 -6.620 -11.187 1.00 94.88 151 ILE A O 1
ATOM 1067 N N . GLU A 1 152 ? 10.737 -5.181 -9.474 1.00 93.12 152 GLU A N 1
ATOM 1068 C CA . GLU A 1 152 ? 9.455 -5.459 -8.841 1.00 93.12 152 GLU A CA 1
ATOM 1069 C C . GLU A 1 152 ? 8.398 -4.469 -9.333 1.00 93.12 152 GLU A C 1
ATOM 1071 O O . GLU A 1 152 ? 8.639 -3.259 -9.437 1.00 93.12 152 GLU A O 1
ATOM 1076 N N . TYR A 1 153 ? 7.221 -4.984 -9.670 1.00 91.56 153 TYR A N 1
ATOM 1077 C CA . TYR A 1 153 ? 6.141 -4.211 -10.267 1.00 91.56 153 TYR A CA 1
ATOM 1078 C C . TYR A 1 153 ? 4.767 -4.748 -9.867 1.00 91.56 153 TYR A C 1
ATOM 1080 O O . TYR A 1 153 ? 4.616 -5.896 -9.450 1.00 91.56 153 TYR A O 1
ATOM 1088 N N . GLY A 1 154 ? 3.743 -3.906 -10.027 1.00 85.12 154 GLY A N 1
ATOM 1089 C CA . GLY A 1 154 ? 2.355 -4.297 -9.791 1.00 85.12 154 GLY A CA 1
ATOM 1090 C C . GLY A 1 154 ? 2.134 -4.900 -8.399 1.00 85.12 154 GLY A C 1
ATOM 1091 O O . GLY A 1 154 ? 2.432 -4.267 -7.389 1.00 85.12 154 GLY A O 1
ATOM 1092 N N . LEU A 1 155 ? 1.598 -6.122 -8.368 1.00 81.69 155 LEU A N 1
ATOM 1093 C CA . LEU A 1 155 ? 1.269 -6.885 -7.159 1.00 81.69 155 LEU A CA 1
ATOM 1094 C C . LEU A 1 155 ? 2.446 -7.750 -6.685 1.00 81.69 155 LEU A C 1
ATOM 1096 O O . LEU A 1 155 ? 2.303 -8.961 -6.544 1.00 81.69 155 LEU A O 1
ATOM 1100 N N . ASN A 1 156 ? 3.606 -7.129 -6.464 1.00 79.06 156 ASN A N 1
ATOM 1101 C CA . ASN A 1 156 ? 4.850 -7.803 -6.066 1.00 79.06 156 ASN A CA 1
ATOM 1102 C C . ASN A 1 156 ? 5.315 -8.882 -7.062 1.00 79.06 156 ASN A C 1
ATOM 1104 O O . ASN A 1 156 ? 5.955 -9.867 -6.694 1.00 79.06 156 ASN A O 1
ATOM 1108 N N . GLU A 1 157 ? 5.019 -8.674 -8.345 1.00 87.94 157 GLU A N 1
ATOM 1109 C CA . GLU A 1 157 ? 5.594 -9.466 -9.427 1.00 87.94 157 GLU A CA 1
ATOM 1110 C C . GLU A 1 157 ? 7.039 -9.031 -9.670 1.00 87.94 157 GLU A C 1
ATOM 1112 O O . GLU A 1 157 ? 7.376 -7.856 -9.517 1.00 87.94 157 GLU A O 1
ATOM 1117 N N . ALA A 1 158 ? 7.896 -9.962 -10.092 1.00 91.62 158 ALA A N 1
ATOM 1118 C CA . ALA A 1 158 ? 9.316 -9.696 -10.303 1.00 91.62 158 ALA A CA 1
ATOM 1119 C C . ALA A 1 158 ? 9.757 -10.070 -11.723 1.00 91.62 158 ALA A C 1
ATOM 1121 O O . ALA A 1 158 ? 9.747 -11.238 -12.109 1.00 91.62 158 ALA A O 1
ATOM 1122 N N . ALA A 1 159 ? 10.202 -9.074 -12.488 1.00 94.44 159 ALA A N 1
ATOM 1123 C CA . ALA A 1 159 ? 10.830 -9.260 -13.788 1.00 94.44 159 ALA A CA 1
ATOM 1124 C C . ALA A 1 159 ? 12.334 -9.498 -13.620 1.00 94.44 159 ALA A C 1
ATOM 1126 O O . ALA A 1 159 ? 13.020 -8.772 -12.888 1.00 94.44 159 ALA A O 1
ATOM 1127 N N . LYS A 1 160 ? 12.871 -10.488 -14.334 1.00 92.12 160 LYS A N 1
ATOM 1128 C CA . LYS A 1 160 ? 14.306 -10.789 -14.320 1.00 92.12 160 LYS A CA 1
ATOM 1129 C C . LYS A 1 160 ? 15.012 -10.060 -15.447 1.00 92.12 160 LYS A C 1
ATOM 1131 O O . LYS A 1 160 ? 14.559 -10.071 -16.591 1.00 92.12 160 LYS A O 1
ATOM 1136 N N . VAL A 1 161 ? 16.178 -9.501 -15.137 1.00 91.12 161 VAL A N 1
ATOM 1137 C CA . VAL A 1 161 ? 17.086 -8.965 -16.153 1.00 91.12 161 VAL A CA 1
ATOM 1138 C C . VAL A 1 161 ? 17.839 -10.117 -16.823 1.00 91.12 161 VAL A C 1
ATOM 1140 O O . VAL A 1 161 ? 18.672 -10.798 -16.216 1.00 91.12 161 VAL A O 1
ATOM 1143 N N . ILE A 1 162 ? 17.528 -10.336 -18.099 1.00 87.38 162 ILE A N 1
ATOM 1144 C CA . ILE A 1 162 ? 18.168 -11.327 -18.969 1.00 87.38 162 ILE A CA 1
ATOM 1145 C C . ILE A 1 162 ? 19.549 -10.826 -19.388 1.00 87.38 162 ILE A C 1
ATOM 1147 O O . ILE A 1 162 ? 20.524 -11.578 -19.330 1.00 87.38 162 ILE A O 1
ATOM 1151 N N . ASP A 1 163 ? 19.623 -9.563 -19.806 1.00 84.12 163 ASP A N 1
ATOM 1152 C CA . ASP A 1 163 ? 20.848 -8.931 -20.285 1.00 84.12 163 ASP A CA 1
ATOM 1153 C C . ASP A 1 163 ? 20.821 -7.418 -20.050 1.00 84.12 163 ASP A C 1
ATOM 1155 O O . ASP A 1 163 ? 19.753 -6.816 -19.918 1.00 84.12 163 ASP A O 1
ATOM 1159 N N . THR A 1 164 ? 21.998 -6.803 -20.043 1.00 83.38 164 THR A N 1
ATOM 1160 C CA . THR A 1 164 ? 22.168 -5.365 -19.836 1.00 83.38 164 THR A CA 1
ATOM 1161 C C . THR A 1 164 ? 23.035 -4.780 -20.941 1.00 83.38 164 THR A C 1
ATOM 1163 O O . THR A 1 164 ? 24.157 -5.226 -21.176 1.00 83.38 164 THR A O 1
ATOM 1166 N N . VAL A 1 165 ? 22.540 -3.729 -21.587 1.00 79.56 165 VAL A N 1
ATOM 1167 C CA . VAL A 1 165 ? 23.248 -2.971 -22.618 1.00 79.56 165 VAL A CA 1
ATOM 1168 C C . VAL A 1 165 ? 23.496 -1.562 -22.102 1.00 79.56 165 VAL A C 1
ATOM 1170 O O . VAL A 1 165 ? 22.564 -0.829 -21.777 1.00 79.56 165 VAL A O 1
ATOM 1173 N N . VAL A 1 166 ? 24.765 -1.174 -22.019 1.00 76.56 166 VAL A N 1
ATOM 1174 C CA . VAL A 1 166 ? 25.156 0.186 -21.638 1.00 76.56 166 VAL A CA 1
ATOM 1175 C C . VAL A 1 166 ? 25.242 1.040 -22.896 1.00 76.56 166 VAL A C 1
ATOM 1177 O O . VAL A 1 166 ? 25.859 0.647 -23.884 1.00 76.56 166 VAL A O 1
ATOM 1180 N N . THR A 1 167 ? 24.622 2.213 -22.855 1.00 71.31 167 THR A N 1
ATOM 1181 C CA . THR A 1 167 ? 24.605 3.192 -23.948 1.00 71.31 167 THR A CA 1
ATOM 1182 C C . THR A 1 167 ? 25.247 4.500 -23.485 1.00 71.31 167 THR A C 1
ATOM 1184 O O . THR A 1 167 ? 25.488 4.699 -22.295 1.00 71.31 167 THR A O 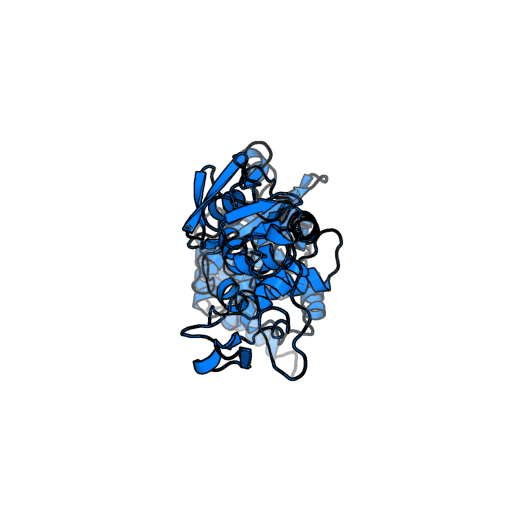1
ATOM 1187 N N . SER A 1 168 ? 25.522 5.421 -24.410 1.00 70.44 168 SER A N 1
ATOM 1188 C CA . SER A 1 168 ? 26.119 6.726 -24.085 1.00 70.44 168 SER A CA 1
ATOM 1189 C C . SER A 1 168 ? 25.238 7.618 -23.200 1.00 70.44 168 SER A C 1
ATOM 1191 O O . SER A 1 168 ? 25.740 8.569 -22.612 1.00 70.44 168 SER A O 1
ATOM 1193 N N . ASN A 1 169 ? 23.937 7.339 -23.130 1.00 66.19 169 ASN A N 1
ATOM 1194 C CA . ASN A 1 169 ? 22.919 8.144 -22.454 1.00 66.19 169 ASN A CA 1
ATOM 1195 C C . ASN A 1 169 ? 22.053 7.319 -21.483 1.00 66.19 169 ASN A C 1
ATOM 1197 O O . ASN A 1 169 ? 20.977 7.763 -21.100 1.00 66.19 169 ASN A O 1
ATOM 1201 N N . GLY A 1 170 ? 22.482 6.119 -21.085 1.00 76.19 170 GLY A N 1
ATOM 1202 C CA . GLY A 1 170 ? 21.704 5.307 -20.152 1.00 76.19 170 GLY A CA 1
ATOM 1203 C C . GLY A 1 170 ? 21.970 3.813 -20.236 1.00 76.19 170 GLY A C 1
ATOM 1204 O O . GLY A 1 170 ? 22.936 3.354 -20.848 1.00 76.19 170 GLY A O 1
ATOM 1205 N N . VAL A 1 171 ? 21.079 3.046 -19.619 1.00 81.44 171 VAL A N 1
ATOM 1206 C CA . VAL A 1 171 ? 21.154 1.586 -19.532 1.00 81.44 171 VAL A CA 1
ATOM 1207 C C . VAL A 1 171 ? 19.886 0.970 -20.109 1.00 81.44 171 VAL A C 1
ATOM 1209 O O . VAL A 1 171 ? 18.789 1.477 -19.901 1.00 81.44 171 VAL A O 1
ATOM 1212 N N . ILE A 1 172 ? 20.021 -0.141 -20.823 1.00 84.88 172 ILE A N 1
ATOM 1213 C CA . ILE A 1 172 ? 18.890 -0.935 -21.289 1.00 84.88 172 ILE A CA 1
ATOM 1214 C C . ILE A 1 172 ? 18.975 -2.307 -20.640 1.00 84.88 172 ILE A C 1
ATOM 1216 O O . ILE A 1 172 ? 19.957 -3.020 -20.821 1.00 84.88 172 ILE A O 1
ATOM 1220 N N . HIS A 1 173 ? 17.945 -2.679 -19.896 1.00 87.75 173 HIS A N 1
ATOM 1221 C CA . HIS A 1 173 ? 17.785 -4.013 -19.335 1.00 87.75 173 HIS A CA 1
ATOM 1222 C C . HIS A 1 173 ? 16.787 -4.788 -20.173 1.00 87.75 173 HIS A C 1
ATOM 1224 O O . HIS A 1 173 ? 15.616 -4.424 -20.238 1.00 87.75 173 HIS A O 1
ATOM 1230 N N . VAL A 1 174 ? 17.239 -5.866 -20.803 1.00 88.88 174 VAL A N 1
ATOM 1231 C CA . VAL A 1 174 ? 16.347 -6.819 -21.462 1.00 88.88 174 VAL A CA 1
ATOM 1232 C C . VAL A 1 174 ? 15.706 -7.675 -20.379 1.00 88.88 174 VAL A C 1
ATOM 1234 O O . VAL A 1 174 ? 16.425 -8.283 -19.587 1.00 88.88 174 VAL A O 1
ATOM 1237 N N . ILE A 1 175 ? 14.376 -7.728 -20.336 1.00 92.06 175 ILE A N 1
ATOM 1238 C CA . ILE A 1 175 ? 13.629 -8.416 -19.276 1.00 92.06 175 ILE A CA 1
ATOM 1239 C C . ILE A 1 175 ? 12.695 -9.503 -19.815 1.00 92.06 175 ILE A C 1
ATOM 1241 O O . ILE A 1 175 ? 12.269 -9.488 -20.973 1.00 92.06 175 ILE A O 1
ATOM 1245 N N . ASP A 1 176 ? 12.392 -10.475 -18.959 1.00 92.25 176 ASP A N 1
ATOM 1246 C CA . ASP A 1 176 ? 11.544 -11.631 -19.274 1.00 92.25 176 ASP A CA 1
ATOM 1247 C C . ASP A 1 176 ? 10.039 -11.388 -19.079 1.00 92.25 176 ASP A C 1
ATOM 1249 O O . ASP A 1 176 ? 9.239 -12.275 -19.370 1.00 92.25 176 ASP A O 1
ATOM 1253 N N . SER A 1 177 ? 9.654 -10.192 -18.632 1.00 92.62 177 SER A N 1
ATOM 1254 C CA . SER A 1 177 ? 8.277 -9.848 -18.270 1.00 92.62 177 SER A CA 1
ATOM 1255 C C . SER A 1 177 ? 7.893 -8.464 -18.793 1.00 92.62 177 SER A C 1
ATOM 1257 O O . SER A 1 177 ? 8.748 -7.597 -18.949 1.00 92.62 177 SER A O 1
ATOM 1259 N N . VAL A 1 178 ? 6.606 -8.236 -19.054 1.00 92.44 178 VAL A N 1
ATOM 1260 C CA . VAL A 1 178 ? 6.076 -6.889 -19.319 1.00 92.44 178 VAL A CA 1
ATOM 1261 C C . VAL A 1 178 ? 5.686 -6.261 -17.982 1.00 92.44 178 VAL A C 1
ATOM 1263 O O . VAL A 1 178 ? 4.829 -6.791 -17.282 1.00 92.44 178 VAL A O 1
ATOM 1266 N N . LEU A 1 179 ? 6.291 -5.125 -17.635 1.00 93.81 179 LEU A N 1
ATOM 1267 C CA . LEU A 1 179 ? 5.980 -4.368 -16.422 1.00 93.81 179 LEU A CA 1
ATOM 1268 C C . LEU A 1 179 ? 4.581 -3.750 -16.536 1.00 93.81 179 LEU A C 1
ATOM 1270 O O . LEU A 1 179 ? 4.369 -2.771 -17.258 1.00 93.81 179 LEU A O 1
ATOM 1274 N N . ILE A 1 180 ? 3.618 -4.329 -15.826 1.00 90.44 180 ILE A N 1
ATOM 1275 C CA . ILE A 1 180 ? 2.247 -3.820 -15.762 1.00 90.44 180 ILE A CA 1
ATOM 1276 C C . ILE A 1 180 ? 2.143 -2.800 -14.619 1.00 90.44 180 ILE A C 1
ATOM 1278 O O . ILE A 1 180 ? 2.515 -3.127 -13.488 1.00 90.44 180 ILE A O 1
ATOM 1282 N N . PRO A 1 181 ? 1.660 -1.568 -14.880 1.00 90.06 181 PRO A N 1
ATOM 1283 C CA . PRO A 1 181 ? 1.434 -0.585 -13.831 1.00 90.06 181 PRO A CA 1
ATOM 1284 C C . PRO A 1 181 ? 0.522 -1.125 -12.720 1.00 90.06 181 PRO A C 1
ATOM 1286 O O . PRO A 1 181 ? -0.393 -1.902 -13.010 1.00 90.06 181 PRO A O 1
ATOM 1289 N N . PRO A 1 182 ? 0.722 -0.704 -11.461 1.00 90.38 182 PRO A N 1
ATOM 1290 C CA . PRO A 1 182 ? -0.123 -1.154 -10.367 1.00 90.38 182 PRO A CA 1
ATOM 1291 C C . PRO A 1 182 ? -1.576 -0.701 -10.519 1.00 90.38 182 PRO A C 1
ATOM 1293 O O . PRO A 1 182 ? -1.871 0.298 -11.180 1.00 90.38 182 PRO A O 1
ATOM 1296 N N . VAL A 1 183 ? -2.478 -1.424 -9.859 1.00 88.12 183 VAL A N 1
ATOM 1297 C CA . VAL A 1 183 ? -3.916 -1.122 -9.813 1.00 88.12 183 VAL A CA 1
ATOM 1298 C C . VAL A 1 183 ? -4.282 -0.383 -8.519 1.00 88.12 183 VAL A C 1
ATOM 1300 O O . VAL A 1 183 ? -3.414 -0.028 -7.720 1.00 88.12 183 VAL A O 1
ATOM 1303 N N . ASN A 1 184 ? -5.561 -0.061 -8.337 1.00 87.81 184 ASN A N 1
ATOM 1304 C CA . ASN A 1 184 ? -6.053 0.593 -7.123 1.00 87.81 184 ASN A CA 1
ATOM 1305 C C . ASN A 1 184 ? -6.103 -0.371 -5.923 1.00 87.81 184 ASN A C 1
ATOM 1307 O O . ASN A 1 184 ? -5.939 -1.585 -6.061 1.00 87.81 184 ASN A O 1
ATOM 1311 N N . ALA A 1 185 ? -6.318 0.183 -4.729 1.00 87.06 185 ALA A N 1
ATOM 1312 C CA . ALA A 1 185 ? -6.289 -0.572 -3.481 1.00 87.06 185 ALA A CA 1
ATOM 1313 C C . ALA A 1 185 ? -7.320 -1.711 -3.456 1.00 87.06 185 ALA A C 1
ATOM 1315 O O . ALA A 1 185 ? -6.986 -2.828 -3.058 1.00 87.06 185 ALA A O 1
ATOM 1316 N N . SER A 1 186 ? -8.558 -1.465 -3.898 1.00 86.38 186 SER A N 1
ATOM 1317 C CA . SER A 1 186 ? -9.622 -2.476 -3.852 1.00 86.38 186 SER A CA 1
ATOM 1318 C C . SER A 1 186 ? -9.349 -3.675 -4.770 1.00 86.38 186 SER A C 1
ATOM 1320 O O . SER A 1 186 ? -9.529 -4.828 -4.353 1.00 86.38 186 SER A O 1
ATOM 1322 N N . ALA A 1 187 ? -8.852 -3.437 -5.989 1.00 87.56 187 ALA A N 1
ATOM 1323 C CA . ALA A 1 187 ? -8.451 -4.502 -6.903 1.00 87.56 187 ALA A CA 1
ATOM 1324 C C . ALA A 1 187 ? -7.238 -5.270 -6.364 1.00 87.56 187 ALA A C 1
ATOM 1326 O O . ALA A 1 187 ? -7.230 -6.500 -6.415 1.00 87.56 187 ALA A O 1
ATOM 1327 N N . THR A 1 188 ? -6.263 -4.568 -5.777 1.00 87.19 188 THR A N 1
ATOM 1328 C CA . THR A 1 188 ? -5.097 -5.172 -5.117 1.00 87.19 188 THR A CA 1
ATOM 1329 C C . THR A 1 188 ? -5.511 -6.119 -3.991 1.00 87.19 188 THR A C 1
ATOM 1331 O O . THR A 1 188 ? -5.113 -7.283 -3.989 1.00 87.19 188 THR A O 1
ATOM 1334 N N . ILE A 1 189 ? -6.373 -5.672 -3.073 1.00 83.75 189 ILE A N 1
ATOM 1335 C CA . ILE A 1 189 ? -6.879 -6.502 -1.967 1.00 83.75 189 ILE A CA 1
ATOM 1336 C C . ILE A 1 189 ? -7.611 -7.740 -2.503 1.00 83.75 189 ILE A C 1
ATOM 1338 O O . ILE A 1 189 ? -7.417 -8.850 -2.005 1.00 83.75 189 ILE A O 1
ATOM 1342 N N . THR A 1 190 ? -8.434 -7.565 -3.540 1.00 85.56 190 THR A N 1
ATOM 1343 C CA . THR A 1 190 ? -9.178 -8.666 -4.168 1.00 85.56 190 THR A CA 1
ATOM 1344 C C . THR A 1 190 ? -8.236 -9.696 -4.787 1.00 85.56 190 THR A C 1
ATOM 1346 O O . THR A 1 190 ? -8.410 -10.895 -4.569 1.00 85.56 190 THR A O 1
ATOM 1349 N N . ALA A 1 191 ? -7.220 -9.241 -5.520 1.00 82.88 191 ALA A N 1
ATOM 1350 C CA . ALA A 1 191 ? -6.245 -10.108 -6.166 1.00 82.88 191 ALA A CA 1
ATOM 1351 C C . ALA A 1 191 ? -5.414 -10.901 -5.145 1.00 82.88 191 ALA A C 1
ATOM 1353 O O . ALA A 1 191 ? -5.276 -12.116 -5.289 1.00 82.88 191 ALA A O 1
ATOM 1354 N N . ILE A 1 192 ? -4.943 -10.253 -4.074 1.00 80.88 192 ILE A N 1
ATOM 1355 C CA . ILE A 1 192 ? -4.191 -10.919 -2.997 1.00 80.88 192 ILE A CA 1
ATOM 1356 C C . ILE A 1 192 ? -5.058 -11.984 -2.310 1.00 80.88 192 ILE A C 1
ATOM 1358 O O . ILE A 1 192 ? -4.635 -13.129 -2.139 1.00 80.88 192 ILE A O 1
ATOM 1362 N N . ASN A 1 193 ? -6.312 -11.653 -1.988 1.00 83.38 193 ASN A N 1
ATOM 1363 C CA . ASN A 1 193 ? -7.240 -12.608 -1.381 1.00 83.38 193 ASN A CA 1
ATOM 1364 C C . ASN A 1 193 ? -7.578 -13.785 -2.314 1.00 83.38 193 ASN A C 1
ATOM 1366 O O . ASN A 1 193 ? -7.753 -14.906 -1.835 1.00 83.38 193 ASN A O 1
ATOM 1370 N N . ALA A 1 194 ? -7.649 -13.560 -3.629 1.00 83.00 194 ALA A N 1
ATOM 1371 C CA . ALA A 1 194 ? -7.877 -14.616 -4.615 1.00 83.00 194 ALA A CA 1
ATOM 1372 C C . ALA A 1 194 ? -6.669 -15.557 -4.750 1.00 83.00 194 ALA A C 1
ATOM 1374 O O . ALA A 1 194 ? -6.848 -16.772 -4.860 1.00 83.00 194 ALA A O 1
ATOM 1375 N N . ALA A 1 195 ? -5.449 -15.013 -4.682 1.00 76.38 195 ALA A N 1
ATOM 1376 C CA . ALA A 1 195 ? -4.214 -15.789 -4.752 1.00 76.38 195 ALA A CA 1
ATOM 1377 C C . ALA A 1 195 ? -4.046 -16.760 -3.566 1.00 76.38 195 ALA A C 1
ATOM 1379 O O . ALA A 1 195 ? -3.327 -17.749 -3.696 1.00 76.38 195 ALA A O 1
ATOM 1380 N N . ASN A 1 196 ? -4.724 -16.512 -2.432 1.00 67.31 196 ASN A N 1
ATOM 1381 C CA . ASN A 1 196 ? -4.690 -17.339 -1.214 1.00 67.31 196 ASN A CA 1
ATOM 1382 C C . ASN A 1 196 ? -3.260 -17.729 -0.778 1.00 67.31 196 ASN A C 1
ATOM 1384 O O . ASN A 1 196 ? -3.021 -18.840 -0.299 1.00 67.31 196 ASN A O 1
ATOM 1388 N N . GLN A 1 197 ? -2.302 -16.815 -0.929 1.00 64.50 197 GLN A N 1
ATOM 1389 C CA . GLN A 1 197 ? -0.919 -17.037 -0.518 1.00 64.50 197 GLN A CA 1
ATOM 1390 C C . GLN A 1 197 ? -0.786 -16.801 0.990 1.00 64.50 197 GLN A C 1
ATOM 1392 O O . GLN A 1 197 ? -0.521 -15.692 1.446 1.00 64.50 197 GLN A O 1
ATOM 1397 N N . ALA A 1 198 ? -0.989 -17.845 1.796 1.00 55.06 198 ALA A N 1
ATOM 1398 C CA . ALA A 1 198 ? -0.670 -17.775 3.220 1.00 55.06 198 ALA A CA 1
ATOM 1399 C C . ALA A 1 198 ? 0.832 -17.458 3.401 1.00 55.06 198 ALA A C 1
ATOM 1401 O O . ALA A 1 198 ? 1.653 -18.076 2.718 1.00 55.06 198 ALA A O 1
ATOM 1402 N N . PRO A 1 199 ? 1.222 -16.533 4.302 1.00 58.22 199 PRO A N 1
ATOM 1403 C CA . PRO A 1 199 ? 0.430 -15.910 5.373 1.00 58.22 199 PRO A CA 1
ATOM 1404 C C . PRO A 1 199 ? -0.175 -14.527 5.036 1.00 58.22 199 PRO A C 1
ATOM 1406 O O . PRO A 1 199 ? -0.676 -13.855 5.935 1.00 58.22 199 PRO A O 1
ATOM 1409 N N . VAL A 1 200 ? -0.119 -14.074 3.780 1.00 67.94 200 VAL A N 1
ATOM 1410 C CA . VAL A 1 200 ? -0.519 -12.717 3.372 1.00 67.94 200 VAL A CA 1
ATOM 1411 C C . VAL A 1 200 ? -1.979 -12.707 2.914 1.00 67.94 200 VAL A C 1
ATOM 1413 O O . VAL A 1 200 ? -2.281 -12.685 1.723 1.00 67.94 200 VAL A O 1
ATOM 1416 N N . THR A 1 201 ? -2.911 -12.761 3.866 1.00 78.56 201 THR A N 1
ATOM 1417 C CA . THR A 1 201 ? -4.349 -12.617 3.588 1.00 78.56 201 THR A CA 1
ATOM 1418 C C . THR A 1 201 ? -4.914 -11.351 4.232 1.00 78.56 201 THR A C 1
ATOM 1420 O O . THR A 1 201 ? -4.553 -10.990 5.353 1.00 78.56 201 THR A O 1
ATOM 1423 N N . PHE A 1 202 ? -5.804 -10.678 3.495 1.00 89.00 202 PHE A N 1
ATOM 1424 C CA . PHE A 1 202 ? -6.481 -9.435 3.878 1.00 89.00 202 PHE A CA 1
ATOM 1425 C C . PHE A 1 202 ? -8.003 -9.628 3.881 1.00 89.00 202 PHE A C 1
ATOM 1427 O O . PHE A 1 202 ? -8.753 -8.742 3.456 1.00 89.00 202 PHE A O 1
ATOM 1434 N N . LYS A 1 203 ? -8.496 -10.807 4.278 1.00 90.38 203 LYS A N 1
ATOM 1435 C CA . LYS A 1 203 ? -9.935 -11.117 4.238 1.00 90.38 203 LYS A CA 1
ATOM 1436 C C . LYS A 1 203 ? -10.693 -10.281 5.264 1.00 90.38 203 LYS A C 1
ATOM 1438 O O . LYS A 1 203 ? -11.726 -9.700 4.932 1.00 90.38 203 LYS A O 1
ATOM 1443 N N . ASN A 1 204 ? -10.140 -10.151 6.468 1.00 90.75 204 ASN A N 1
ATOM 1444 C CA . ASN A 1 204 ? -10.712 -9.344 7.541 1.00 90.75 204 ASN A CA 1
ATOM 1445 C C . ASN A 1 204 ? -10.641 -7.853 7.203 1.00 90.75 204 ASN A C 1
ATOM 1447 O O . ASN A 1 204 ? -11.625 -7.141 7.388 1.00 90.75 204 ASN A O 1
ATOM 1451 N N . LEU A 1 205 ? -9.528 -7.392 6.619 1.00 92.75 205 LEU A N 1
ATOM 1452 C CA . LEU A 1 205 ? -9.406 -6.012 6.145 1.00 92.75 205 LEU A CA 1
ATOM 1453 C C . LEU A 1 205 ? -10.443 -5.697 5.057 1.00 92.75 205 LEU A C 1
ATOM 1455 O O . LEU A 1 205 ? -11.132 -4.684 5.145 1.00 92.75 205 LEU A O 1
ATOM 1459 N N . ALA A 1 206 ? -10.595 -6.572 4.058 1.00 91.69 206 ALA A N 1
ATOM 1460 C CA . ALA A 1 206 ? -11.578 -6.398 2.990 1.00 91.69 206 ALA A CA 1
ATOM 1461 C C . ALA A 1 206 ? -13.010 -6.322 3.542 1.00 91.69 206 ALA A C 1
ATOM 1463 O O . ALA A 1 206 ? -13.758 -5.407 3.195 1.00 91.69 206 ALA A O 1
ATOM 1464 N N . ALA A 1 207 ? -13.373 -7.241 4.443 1.00 90.06 207 ALA A N 1
ATOM 1465 C CA . ALA A 1 207 ? -14.677 -7.240 5.100 1.00 90.06 207 ALA A CA 1
ATOM 1466 C C . ALA A 1 207 ? -14.901 -5.963 5.927 1.00 90.06 207 ALA A C 1
ATOM 1468 O O . ALA A 1 207 ? -15.967 -5.354 5.847 1.00 90.06 207 ALA A O 1
ATOM 1469 N N . ALA A 1 208 ? -13.883 -5.513 6.664 1.00 90.50 208 ALA A N 1
ATOM 1470 C CA . ALA A 1 208 ? -13.946 -4.303 7.474 1.00 90.50 208 ALA A CA 1
ATOM 1471 C C . ALA A 1 208 ? -14.123 -3.035 6.620 1.00 90.50 208 ALA A C 1
ATOM 1473 O O . ALA A 1 208 ? -14.907 -2.157 6.985 1.00 90.50 208 ALA A O 1
ATOM 1474 N N . LEU A 1 209 ? -13.454 -2.943 5.465 1.00 92.38 209 LEU A N 1
ATOM 1475 C CA . LEU A 1 209 ? -13.621 -1.827 4.527 1.00 92.38 209 LEU A CA 1
ATOM 1476 C C . LEU A 1 209 ? -15.035 -1.777 3.935 1.00 92.38 209 LEU A C 1
ATOM 1478 O O . LEU A 1 209 ? -15.600 -0.689 3.822 1.00 92.38 209 LEU A O 1
ATOM 1482 N N . VAL A 1 210 ? -15.612 -2.933 3.590 1.00 89.62 210 VAL A N 1
ATOM 1483 C CA . VAL A 1 210 ? -16.999 -3.035 3.106 1.00 89.62 210 VAL A CA 1
ATOM 1484 C C . VAL A 1 210 ? -17.983 -2.625 4.201 1.00 89.62 210 VAL A C 1
ATOM 1486 O O . VAL A 1 210 ? -18.831 -1.775 3.961 1.00 89.62 210 VAL A O 1
ATOM 1489 N N . ALA A 1 211 ? -17.838 -3.164 5.413 1.00 87.56 211 ALA A N 1
ATOM 1490 C CA . ALA A 1 211 ? -18.746 -2.898 6.532 1.00 87.56 211 ALA A CA 1
ATOM 1491 C C . ALA A 1 211 ? -18.759 -1.427 7.000 1.00 87.56 211 ALA A C 1
ATOM 1493 O O . ALA A 1 211 ? -19.675 -1.020 7.711 1.00 87.56 211 ALA A O 1
ATOM 1494 N N . ASN A 1 212 ? -17.748 -0.635 6.623 1.00 88.50 212 ASN A N 1
ATOM 1495 C CA . ASN A 1 212 ? -17.601 0.771 7.018 1.00 88.50 212 ASN A CA 1
ATOM 1496 C C . ASN A 1 212 ? -17.693 1.761 5.842 1.00 88.50 212 ASN A C 1
ATOM 1498 O O . ASN A 1 212 ? -17.386 2.945 6.027 1.00 88.50 212 ASN A O 1
ATOM 1502 N N . ASP A 1 213 ? -18.097 1.290 4.656 1.00 90.25 213 ASP A N 1
ATOM 1503 C CA . ASP A 1 213 ? -18.236 2.083 3.426 1.00 90.25 213 ASP A CA 1
ATOM 1504 C C . ASP A 1 213 ? -16.944 2.817 3.014 1.00 90.25 213 ASP A C 1
ATOM 1506 O O . ASP A 1 213 ? -16.958 3.970 2.580 1.00 90.25 213 ASP A O 1
ATOM 1510 N N . LEU A 1 214 ? -15.789 2.156 3.166 1.00 92.69 214 LEU A N 1
ATOM 1511 C CA . LEU A 1 214 ? -14.470 2.754 2.913 1.00 92.69 214 LEU A CA 1
ATOM 1512 C C . LEU A 1 214 ? -13.841 2.357 1.571 1.00 92.69 214 LEU A C 1
ATOM 1514 O O . LEU A 1 214 ? -12.815 2.931 1.208 1.00 92.69 214 LEU A O 1
ATOM 1518 N N . LEU A 1 215 ? -14.439 1.435 0.806 1.00 90.75 215 LEU A N 1
ATOM 1519 C CA . LEU A 1 215 ? -13.884 0.987 -0.484 1.00 90.75 215 LEU A CA 1
ATOM 1520 C C . LEU A 1 215 ? -13.692 2.137 -1.485 1.00 90.75 215 LEU A C 1
ATOM 1522 O O . LEU A 1 215 ? -12.636 2.266 -2.096 1.00 90.75 215 LEU A O 1
ATOM 1526 N N . THR A 1 216 ? -14.678 3.026 -1.615 1.00 91.06 216 THR A N 1
ATOM 1527 C CA . THR A 1 216 ? -14.543 4.194 -2.495 1.00 91.06 216 THR A CA 1
ATOM 1528 C C . THR A 1 216 ? -13.455 5.143 -2.000 1.00 91.06 216 THR A C 1
ATOM 1530 O O . THR A 1 216 ? -12.700 5.684 -2.804 1.00 91.06 216 THR A O 1
ATOM 1533 N N . ALA A 1 217 ? -13.338 5.343 -0.686 1.00 90.56 217 ALA A N 1
ATOM 1534 C CA . ALA A 1 217 ? -12.323 6.226 -0.122 1.00 90.56 217 ALA A CA 1
ATOM 1535 C C . ALA A 1 217 ? -10.900 5.719 -0.421 1.00 90.56 217 ALA A C 1
ATOM 1537 O O . ALA A 1 217 ? -10.071 6.502 -0.879 1.00 90.56 217 ALA A O 1
ATOM 1538 N N . VAL A 1 218 ? -10.627 4.419 -0.245 1.00 92.25 218 VAL A N 1
ATOM 1539 C CA . VAL A 1 218 ? -9.287 3.852 -0.507 1.00 92.25 218 VAL A CA 1
ATOM 1540 C C . VAL A 1 218 ? -8.877 3.895 -1.984 1.00 92.25 218 VAL A C 1
ATOM 1542 O O . VAL A 1 218 ? -7.684 3.938 -2.277 1.00 92.25 218 VAL A O 1
ATOM 1545 N N . ASP A 1 219 ? -9.839 3.942 -2.909 1.00 91.88 219 ASP A N 1
ATOM 1546 C CA . ASP A 1 219 ? -9.567 4.036 -4.349 1.00 91.88 219 ASP A CA 1
ATOM 1547 C C . ASP A 1 219 ? -9.473 5.478 -4.871 1.00 91.88 219 ASP A C 1
ATOM 1549 O O . ASP A 1 219 ? -8.823 5.726 -5.886 1.00 91.88 219 ASP A O 1
ATOM 1553 N N . THR A 1 220 ? -10.132 6.433 -4.209 1.00 91.00 220 THR A N 1
ATOM 1554 C CA . THR A 1 220 ? -10.236 7.826 -4.684 1.00 91.00 220 THR A CA 1
ATOM 1555 C C . THR A 1 220 ? -9.293 8.796 -3.984 1.00 91.00 220 THR A C 1
ATOM 1557 O O . THR A 1 220 ? -8.881 9.784 -4.594 1.00 91.00 220 THR A O 1
ATOM 1560 N N . VAL A 1 221 ? -8.933 8.546 -2.721 1.00 91.38 221 VAL A N 1
ATOM 1561 C CA . VAL A 1 221 ? -7.956 9.382 -2.016 1.00 91.38 221 VAL A CA 1
ATOM 1562 C C . VAL A 1 221 ? -6.602 9.199 -2.695 1.00 91.38 221 VAL A C 1
ATOM 1564 O O . VAL A 1 221 ? -6.105 8.082 -2.836 1.00 91.38 221 VAL A O 1
ATOM 1567 N N . THR A 1 222 ? -6.018 10.308 -3.147 1.00 92.00 222 THR A N 1
ATOM 1568 C CA . THR A 1 222 ? -4.731 10.321 -3.839 1.00 92.00 222 THR A CA 1
ATOM 1569 C C . THR A 1 222 ? -3.942 11.588 -3.491 1.00 92.00 222 THR A C 1
ATOM 1571 O O . THR A 1 222 ? -4.517 12.679 -3.465 1.00 92.00 222 THR A O 1
ATOM 1574 N N . PRO A 1 223 ? -2.628 11.487 -3.247 1.00 92.75 223 PRO A N 1
ATOM 1575 C CA . PRO A 1 223 ? -1.891 10.253 -2.980 1.00 92.75 223 PRO A CA 1
ATOM 1576 C C . PRO A 1 223 ? -2.284 9.632 -1.625 1.00 92.75 223 PRO A C 1
ATOM 1578 O O . PRO A 1 223 ? -2.620 10.365 -0.690 1.00 92.75 223 PRO A O 1
ATOM 1581 N N . ILE A 1 224 ? -2.226 8.304 -1.500 1.00 93.56 224 ILE A N 1
ATOM 1582 C CA . ILE A 1 224 ? -2.541 7.576 -0.256 1.00 93.56 224 ILE A CA 1
ATOM 1583 C C . ILE A 1 224 ? -1.387 6.669 0.199 1.00 93.56 224 ILE A C 1
ATOM 1585 O O . ILE A 1 224 ? -0.675 6.081 -0.613 1.00 93.56 224 ILE A O 1
ATOM 1589 N N . THR A 1 225 ? -1.219 6.524 1.511 1.00 94.62 225 THR A N 1
ATOM 1590 C CA . THR A 1 225 ? -0.372 5.503 2.139 1.00 94.62 225 THR A CA 1
ATOM 1591 C C . THR A 1 225 ? -1.226 4.715 3.129 1.00 94.62 225 THR A C 1
ATOM 1593 O O . THR A 1 225 ? -1.758 5.292 4.078 1.00 94.62 225 THR A O 1
ATOM 1596 N N . ILE A 1 226 ? -1.382 3.411 2.897 1.00 95.31 226 ILE A N 1
ATOM 1597 C CA . ILE A 1 226 ? -2.209 2.507 3.709 1.00 95.31 226 ILE A CA 1
ATOM 1598 C C . ILE A 1 226 ? -1.292 1.552 4.468 1.00 95.31 226 ILE A C 1
ATOM 1600 O O . ILE A 1 226 ? -0.453 0.902 3.861 1.00 95.31 226 ILE A O 1
ATOM 1604 N N . PHE A 1 227 ? -1.470 1.410 5.774 1.00 95.88 227 PHE A N 1
ATOM 1605 C CA . PHE A 1 227 ? -0.831 0.368 6.573 1.00 95.88 227 PHE A CA 1
ATOM 1606 C C . PHE A 1 227 ? -1.805 -0.802 6.687 1.00 95.88 227 PHE A C 1
ATOM 1608 O O . PHE A 1 227 ? -2.779 -0.717 7.420 1.00 95.88 227 PHE A O 1
ATOM 1615 N N . ALA A 1 228 ? -1.619 -1.867 5.913 1.00 94.19 228 ALA A N 1
ATOM 1616 C CA . ALA A 1 228 ? -2.570 -2.974 5.860 1.00 94.19 228 ALA A CA 1
ATOM 1617 C C . ALA A 1 228 ? -2.189 -4.069 6.870 1.00 94.19 228 ALA A C 1
ATOM 1619 O O . ALA A 1 228 ? -1.174 -4.741 6.666 1.00 94.19 228 ALA A O 1
ATOM 1620 N N . PRO A 1 229 ? -2.975 -4.278 7.942 1.00 94.88 229 PRO A N 1
ATOM 1621 C CA . PRO A 1 229 ? -2.748 -5.374 8.871 1.00 94.88 229 PRO A CA 1
ATOM 1622 C C . PRO A 1 229 ? -3.159 -6.714 8.261 1.00 94.88 229 PRO A C 1
ATOM 1624 O O . PRO A 1 229 ? -4.163 -6.807 7.550 1.00 94.88 229 PRO A O 1
ATOM 1627 N N . LEU A 1 230 ? -2.392 -7.757 8.571 1.00 93.25 230 LEU A N 1
ATOM 1628 C CA . LEU A 1 230 ? -2.721 -9.137 8.222 1.00 93.25 230 LEU A CA 1
ATOM 1629 C C . LEU A 1 230 ? -3.919 -9.654 9.031 1.00 93.25 230 LEU A C 1
ATOM 1631 O O . LEU A 1 230 ? -4.219 -9.165 10.124 1.00 93.25 230 LEU A O 1
ATOM 1635 N N . ASP A 1 231 ? -4.562 -10.714 8.537 1.00 91.12 231 ASP A N 1
ATOM 1636 C CA . ASP A 1 231 ? -5.694 -11.346 9.227 1.00 91.12 231 ASP A CA 1
ATOM 1637 C C . ASP A 1 231 ? -5.343 -11.808 10.657 1.00 91.12 231 ASP A C 1
ATOM 1639 O O . ASP A 1 231 ? -6.158 -11.636 11.564 1.00 91.12 231 ASP A O 1
ATOM 1643 N N . VAL A 1 232 ? -4.105 -12.266 10.895 1.00 90.50 232 VAL A N 1
ATOM 1644 C CA . VAL A 1 232 ? -3.603 -12.624 12.240 1.00 90.50 232 VAL A CA 1
ATOM 1645 C C . VAL A 1 232 ? -3.628 -11.448 13.224 1.00 90.50 232 VAL A C 1
ATOM 1647 O O . VAL A 1 232 ? -3.822 -11.643 14.424 1.00 90.50 232 VAL A O 1
ATOM 1650 N N . GLY A 1 233 ? -3.466 -10.219 12.731 1.00 91.06 233 GLY A N 1
ATOM 1651 C CA . GLY A 1 233 ? -3.581 -9.006 13.533 1.00 91.06 233 GLY A CA 1
ATOM 1652 C C . GLY A 1 233 ? -5.021 -8.743 13.963 1.00 91.06 233 GLY A C 1
ATOM 1653 O O . GLY A 1 233 ? -5.275 -8.411 15.122 1.00 91.06 233 GLY A O 1
ATOM 1654 N N . PHE A 1 234 ? -5.980 -8.935 13.052 1.00 89.81 234 PHE A N 1
ATOM 1655 C CA . PHE A 1 234 ? -7.407 -8.830 13.371 1.00 89.81 234 PHE A CA 1
ATOM 1656 C C . PHE A 1 234 ? -7.841 -9.889 14.387 1.00 89.81 234 PHE A C 1
ATOM 1658 O O . PHE A 1 234 ? -8.570 -9.567 15.323 1.00 89.81 234 PHE A O 1
ATOM 1665 N N . GLU A 1 235 ? -7.361 -11.126 14.248 1.00 88.69 235 GLU A N 1
ATOM 1666 C CA . GLU A 1 235 ? -7.621 -12.211 15.202 1.00 88.69 235 GLU A CA 1
ATOM 1667 C C . GLU A 1 235 ? -7.081 -11.881 16.602 1.00 88.69 235 GLU A C 1
ATOM 1669 O O . GLU A 1 235 ? -7.784 -12.058 17.600 1.00 88.69 235 GLU A O 1
ATOM 1674 N N . ALA A 1 236 ? -5.865 -11.331 16.687 1.00 87.44 236 ALA A N 1
ATOM 1675 C CA . ALA A 1 236 ? -5.262 -10.920 17.954 1.00 87.44 236 ALA A CA 1
ATOM 1676 C C . ALA A 1 236 ? -6.067 -9.811 18.657 1.00 87.44 236 ALA A C 1
ATOM 1678 O O . ALA A 1 236 ? -6.266 -9.854 19.879 1.00 87.44 236 ALA A O 1
ATOM 1679 N N . VAL A 1 237 ? -6.577 -8.835 17.898 1.00 83.81 237 VAL A N 1
ATOM 1680 C CA . VAL A 1 237 ? -7.446 -7.785 18.449 1.00 83.81 237 VAL A CA 1
ATOM 1681 C C . VAL A 1 237 ? -8.805 -8.350 18.858 1.00 83.81 237 VAL A C 1
ATOM 1683 O O . VAL A 1 237 ? -9.270 -8.045 19.955 1.00 83.81 237 VAL A O 1
ATOM 1686 N N . ALA A 1 238 ? -9.414 -9.216 18.048 1.00 81.25 238 ALA A N 1
ATOM 1687 C CA . ALA A 1 238 ? -10.694 -9.850 18.365 1.00 81.25 238 ALA A CA 1
ATOM 1688 C C . ALA A 1 238 ? -10.629 -10.746 19.615 1.00 81.25 238 ALA A C 1
ATOM 1690 O O . ALA A 1 238 ? -11.608 -10.850 20.346 1.00 81.25 238 ALA A O 1
ATOM 1691 N N . ALA A 1 239 ? -9.479 -11.362 19.906 1.00 78.19 239 ALA A N 1
ATOM 1692 C CA . ALA A 1 239 ? -9.265 -12.096 21.155 1.00 78.19 239 ALA A CA 1
ATOM 1693 C C . ALA A 1 239 ? -9.097 -11.165 22.373 1.00 78.19 239 ALA A C 1
ATOM 1695 O O . ALA A 1 239 ? -9.410 -11.529 23.511 1.00 78.19 239 ALA A O 1
ATOM 1696 N N . SER A 1 240 ? -8.582 -9.955 22.144 1.00 71.31 240 SER A N 1
ATOM 1697 C CA . SER A 1 240 ? -8.262 -8.992 23.200 1.00 71.31 240 SER A CA 1
ATOM 1698 C C . SER A 1 240 ? -9.451 -8.112 23.583 1.00 71.31 240 SER A C 1
ATOM 1700 O O . SER A 1 240 ? -9.551 -7.709 24.746 1.00 71.31 240 SER A O 1
ATOM 1702 N N . LEU A 1 241 ? -10.362 -7.845 22.649 1.00 71.19 241 LEU A N 1
ATOM 1703 C CA . LEU A 1 241 ? -11.540 -6.989 22.818 1.00 71.19 241 LEU A CA 1
ATOM 1704 C C . LEU A 1 241 ? -12.817 -7.830 22.809 1.00 71.19 241 LEU A C 1
ATOM 1706 O O . LEU A 1 241 ? -12.843 -8.907 22.226 1.00 71.19 241 LEU A O 1
ATOM 1710 N N . ASN A 1 242 ? -13.888 -7.369 23.457 1.00 66.31 242 ASN A N 1
ATOM 1711 C CA . ASN A 1 242 ? -15.191 -7.991 23.207 1.00 66.31 242 ASN A CA 1
ATOM 1712 C C . ASN A 1 242 ? -15.718 -7.530 21.827 1.00 66.31 242 ASN A C 1
ATOM 1714 O O . ASN A 1 242 ? -15.347 -6.467 21.326 1.00 66.31 242 ASN A O 1
ATOM 1718 N N . SER A 1 243 ? -16.550 -8.348 21.179 1.00 60.53 243 SER A N 1
ATOM 1719 C CA . SER A 1 243 ? -16.928 -8.168 19.766 1.00 60.53 243 SER A CA 1
ATOM 1720 C C . SER A 1 243 ? -17.526 -6.783 19.475 1.00 60.53 243 SER A C 1
ATOM 1722 O O . SER A 1 243 ? -17.181 -6.160 18.476 1.00 60.53 243 SER A O 1
ATOM 1724 N N . GLY A 1 244 ? -18.332 -6.253 20.405 1.00 63.03 244 GLY A N 1
ATOM 1725 C CA . GLY A 1 244 ? -18.956 -4.934 20.272 1.00 63.03 244 GLY A CA 1
ATOM 1726 C C . GLY A 1 244 ? -18.008 -3.741 20.465 1.00 63.03 244 GLY A C 1
ATOM 1727 O O . GLY A 1 244 ? -18.288 -2.666 19.939 1.00 63.03 244 GLY A O 1
ATOM 1728 N N . GLN A 1 245 ? -16.882 -3.898 21.178 1.00 69.94 245 GLN A N 1
ATOM 1729 C CA . GLN A 1 245 ? -15.890 -2.824 21.342 1.00 69.94 245 GLN A CA 1
ATOM 1730 C C . GLN A 1 245 ? -15.208 -2.486 20.022 1.00 69.94 245 GLN A C 1
ATOM 1732 O O . GLN A 1 245 ? -15.148 -1.319 19.644 1.00 69.94 245 GLN A O 1
ATOM 1737 N N . LEU A 1 246 ? -14.674 -3.494 19.328 1.00 70.94 246 LEU A N 1
ATOM 1738 C CA . LEU A 1 246 ? -13.950 -3.253 18.083 1.00 70.94 246 LEU A CA 1
ATOM 1739 C C . LEU A 1 246 ? -14.888 -2.701 17.013 1.00 70.94 246 LEU A C 1
ATOM 1741 O O . LEU A 1 246 ? -14.528 -1.748 16.334 1.00 70.94 246 LEU A O 1
ATOM 1745 N N . GLU A 1 247 ? -16.091 -3.262 16.902 1.00 76.44 247 GLU A N 1
ATOM 1746 C CA . GLU A 1 247 ? -17.080 -2.856 15.906 1.00 76.44 247 GLU A CA 1
ATOM 1747 C C . GLU A 1 247 ? -17.472 -1.377 16.045 1.00 76.44 247 GLU A C 1
ATOM 1749 O O . GLU A 1 247 ? -17.485 -0.649 15.053 1.00 76.44 247 GLU A O 1
ATOM 1754 N N . ALA A 1 248 ? -17.667 -0.892 17.276 1.00 78.62 248 ALA A N 1
ATOM 1755 C CA . ALA A 1 248 ? -17.998 0.509 17.541 1.00 78.62 248 ALA A CA 1
ATOM 1756 C C . ALA A 1 248 ? -16.893 1.501 17.133 1.00 78.62 248 ALA A C 1
ATOM 1758 O O . ALA A 1 248 ? -17.182 2.662 16.841 1.00 78.62 248 ALA A O 1
ATOM 1759 N N . TYR A 1 249 ? -15.631 1.062 17.109 1.00 84.88 249 TYR A N 1
ATOM 1760 C CA . TYR A 1 249 ? -14.478 1.906 16.773 1.00 84.88 249 TYR A CA 1
ATOM 1761 C C . TYR A 1 249 ? -13.827 1.544 15.438 1.00 84.88 249 TYR A C 1
ATOM 1763 O O . TYR A 1 249 ? -12.833 2.167 15.055 1.00 84.88 249 TYR A O 1
ATOM 1771 N N . LEU A 1 250 ? -14.377 0.569 14.708 1.00 88.81 250 LEU A N 1
ATOM 1772 C CA . LEU A 1 250 ? -13.716 -0.040 13.559 1.00 88.81 250 LEU A CA 1
ATOM 1773 C C . LEU A 1 250 ? -13.409 0.992 12.475 1.00 88.81 250 LEU A C 1
ATOM 1775 O O . LEU A 1 250 ? -12.295 1.019 11.964 1.00 88.81 250 LEU A O 1
ATOM 1779 N N . LYS A 1 251 ? -14.339 1.907 12.184 1.00 90.62 251 LYS A N 1
ATOM 1780 C CA . LYS A 1 251 ? -14.105 2.991 11.220 1.00 90.62 251 LYS A CA 1
ATOM 1781 C C . LYS A 1 251 ? -12.914 3.869 11.609 1.00 90.62 251 LYS A C 1
ATOM 1783 O O . LYS A 1 251 ? -12.046 4.107 10.774 1.00 90.62 251 LYS A O 1
ATOM 1788 N N . THR A 1 252 ? -12.846 4.309 12.867 1.00 92.44 252 THR A N 1
ATOM 1789 C CA . THR A 1 252 ? -11.730 5.119 13.383 1.00 92.44 252 THR A CA 1
ATOM 1790 C C . THR A 1 252 ? -10.417 4.348 13.298 1.00 92.44 252 THR A C 1
ATOM 1792 O O . THR A 1 252 ? -9.429 4.886 12.800 1.00 92.44 252 THR A O 1
ATOM 1795 N N . VAL A 1 253 ? -10.423 3.073 13.700 1.00 93.94 253 VAL A N 1
ATOM 1796 C CA . VAL A 1 253 ? -9.265 2.176 13.592 1.00 93.94 253 VAL A CA 1
ATOM 1797 C C . VAL A 1 253 ? -8.804 2.065 12.138 1.00 93.94 253 VAL A C 1
ATOM 1799 O O . VAL A 1 253 ? -7.634 2.303 11.862 1.00 93.94 253 VAL A O 1
ATOM 1802 N N . LEU A 1 254 ? -9.698 1.797 11.183 1.00 95.38 254 LEU A N 1
ATOM 1803 C CA . LEU A 1 254 ? -9.352 1.707 9.759 1.00 95.38 254 LEU A CA 1
ATOM 1804 C C . LEU A 1 254 ? -8.776 3.027 9.228 1.00 95.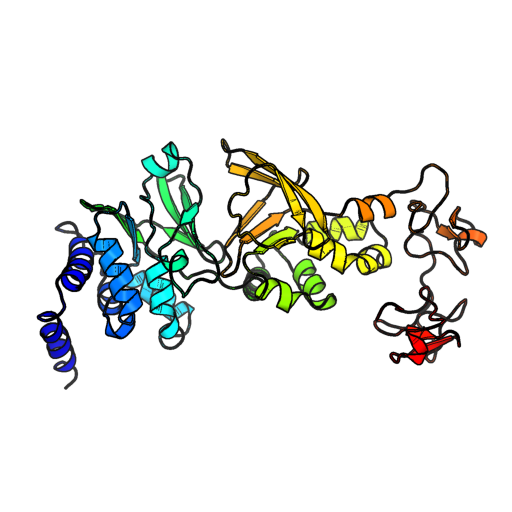38 254 LEU A C 1
ATOM 1806 O O . LEU A 1 254 ? -7.763 3.018 8.538 1.00 95.38 254 LEU A O 1
ATOM 1810 N N . THR A 1 255 ? -9.350 4.176 9.593 1.00 96.00 255 THR A N 1
ATOM 1811 C CA . THR A 1 255 ? -8.812 5.485 9.175 1.00 96.00 255 THR A CA 1
ATOM 1812 C C . THR A 1 255 ? -7.474 5.842 9.835 1.00 96.00 255 THR A C 1
ATOM 1814 O O . THR A 1 255 ? -6.712 6.628 9.273 1.00 96.00 255 THR A O 1
ATOM 1817 N N . TYR A 1 256 ? -7.140 5.244 10.984 1.00 96.94 256 TYR A N 1
ATOM 1818 C CA . TYR A 1 256 ? -5.834 5.397 11.641 1.00 96.94 256 TYR A CA 1
ATOM 1819 C C . TYR A 1 256 ? -4.720 4.620 10.927 1.00 96.94 256 TYR A C 1
ATOM 1821 O O . TYR A 1 256 ? -3.541 4.920 11.085 1.00 96.94 256 TYR A O 1
ATOM 1829 N N . HIS A 1 257 ? -5.081 3.668 10.067 1.00 96.75 257 HIS A N 1
ATOM 1830 C CA . HIS A 1 257 ? -4.141 2.975 9.189 1.00 96.75 257 HIS A CA 1
ATOM 1831 C C . HIS A 1 257 ? -3.847 3.746 7.897 1.00 96.75 257 HIS A C 1
ATOM 1833 O O . HIS A 1 257 ? -3.180 3.215 7.014 1.00 96.75 257 HIS A O 1
ATOM 1839 N N . VAL A 1 258 ? -4.346 4.974 7.735 1.00 96.06 258 VAL A N 1
ATOM 1840 C CA . VAL A 1 258 ? -4.238 5.700 6.467 1.00 96.06 258 VAL A CA 1
ATOM 1841 C C . VAL A 1 258 ? -3.628 7.077 6.674 1.00 96.06 258 VAL A C 1
ATOM 1843 O O . VAL A 1 258 ? -4.112 7.867 7.484 1.00 96.06 258 VAL A O 1
ATOM 1846 N N . ILE A 1 259 ? -2.608 7.390 5.877 1.00 94.75 259 ILE A N 1
ATOM 1847 C CA . ILE A 1 259 ? -2.112 8.751 5.660 1.00 94.75 259 ILE A CA 1
ATOM 1848 C C . ILE A 1 259 ? -2.547 9.204 4.263 1.00 94.75 259 ILE A C 1
ATOM 1850 O O . ILE A 1 259 ? -2.332 8.502 3.274 1.00 94.75 259 ILE A O 1
ATOM 1854 N N . GLY A 1 260 ? -3.139 10.396 4.178 1.00 91.81 260 GLY A N 1
ATOM 1855 C CA . GLY A 1 260 ? -3.438 11.064 2.910 1.00 91.81 260 GLY A CA 1
ATOM 1856 C C . GLY A 1 260 ? -2.357 12.069 2.504 1.00 91.81 260 GLY A C 1
ATOM 1857 O O . GLY A 1 260 ? -1.574 12.532 3.329 1.00 91.81 260 GLY A O 1
ATOM 1858 N N . GLY A 1 261 ? -2.335 12.435 1.223 1.00 87.31 261 GLY A N 1
ATOM 1859 C CA . GLY A 1 261 ? -1.478 13.497 0.688 1.00 87.31 261 GLY A CA 1
ATOM 1860 C C . GLY A 1 261 ? -0.058 13.060 0.318 1.00 87.31 261 GLY A C 1
ATOM 1861 O O . GLY A 1 261 ? 0.700 13.874 -0.207 1.00 87.31 261 GLY A O 1
ATOM 1862 N N . ALA A 1 262 ? 0.305 11.792 0.538 1.00 84.69 262 ALA A N 1
ATOM 1863 C CA . ALA A 1 262 ? 1.608 11.247 0.165 1.00 84.69 262 ALA A CA 1
ATOM 1864 C C . ALA A 1 262 ? 1.531 9.756 -0.203 1.00 84.69 262 ALA A C 1
ATOM 1866 O O . ALA A 1 262 ? 0.870 8.975 0.479 1.00 84.69 262 ALA A O 1
ATOM 1867 N N . ALA A 1 263 ? 2.249 9.370 -1.263 1.00 85.56 263 ALA A N 1
ATOM 1868 C CA . ALA A 1 263 ? 2.566 7.983 -1.601 1.00 85.56 263 ALA A CA 1
ATOM 1869 C C . ALA A 1 263 ? 3.997 7.700 -1.123 1.00 85.56 263 ALA A C 1
ATOM 1871 O O . ALA A 1 263 ? 4.967 7.930 -1.847 1.00 85.56 263 ALA A O 1
ATOM 1872 N N . ALA A 1 264 ? 4.146 7.311 0.142 1.00 86.31 264 ALA A N 1
ATOM 1873 C CA . ALA A 1 264 ? 5.453 7.201 0.774 1.00 86.31 264 ALA A CA 1
ATOM 1874 C C . ALA A 1 264 ? 5.984 5.763 0.693 1.00 86.31 264 ALA A C 1
ATOM 1876 O O . ALA A 1 264 ? 5.777 4.975 1.610 1.00 86.31 264 ALA A O 1
ATOM 1877 N N . TYR A 1 265 ? 6.673 5.417 -0.398 1.00 86.75 265 TYR A N 1
ATOM 1878 C CA . TYR A 1 265 ? 7.251 4.074 -0.595 1.00 86.75 265 TYR A CA 1
ATOM 1879 C C . TYR A 1 265 ? 8.342 3.733 0.429 1.00 86.75 265 TYR A C 1
ATOM 1881 O O . TYR A 1 265 ? 8.468 2.594 0.856 1.00 86.75 265 TYR A O 1
ATOM 1889 N N . PHE A 1 266 ? 9.100 4.741 0.862 1.00 87.19 266 PHE A N 1
ATOM 1890 C CA . PHE A 1 266 ? 10.030 4.657 1.985 1.00 87.19 266 PHE A CA 1
ATOM 1891 C C . PHE A 1 266 ? 9.891 5.946 2.812 1.00 87.19 266 PHE A C 1
ATOM 1893 O O . PHE A 1 266 ? 10.583 6.932 2.539 1.00 87.19 266 PHE A O 1
ATOM 1900 N N . PRO A 1 267 ? 8.917 6.013 3.740 1.00 86.44 267 PRO A N 1
ATOM 1901 C CA . PRO A 1 267 ? 8.617 7.241 4.469 1.00 86.44 267 PRO A CA 1
ATOM 1902 C C . PRO A 1 267 ? 9.805 7.639 5.357 1.00 86.44 267 PRO A C 1
ATOM 1904 O O . PRO A 1 267 ? 10.382 6.770 6.008 1.00 86.44 267 PRO A O 1
ATOM 1907 N N . PRO A 1 268 ? 10.199 8.922 5.434 1.00 89.31 268 PRO A N 1
ATOM 1908 C CA . PRO A 1 268 ? 11.228 9.337 6.379 1.00 89.31 268 PRO A CA 1
ATOM 1909 C C . PRO A 1 268 ? 10.740 9.195 7.826 1.00 89.31 268 PRO A C 1
ATOM 1911 O O . PRO A 1 268 ? 9.540 9.276 8.102 1.00 89.31 268 PRO A O 1
ATOM 1914 N N . SER A 1 269 ? 11.674 9.019 8.763 1.00 93.44 269 SER A N 1
ATOM 1915 C CA . SER A 1 269 ? 11.346 8.979 10.191 1.00 93.44 269 SER A CA 1
ATOM 1916 C C . SER A 1 269 ? 10.646 10.269 10.619 1.00 93.44 269 SER A C 1
ATOM 1918 O O . SER A 1 269 ? 11.100 11.365 10.287 1.00 93.44 269 SER A O 1
ATOM 1920 N N . GLY A 1 270 ? 9.548 10.153 11.359 1.00 94.81 270 GLY A N 1
ATOM 1921 C CA . GLY A 1 270 ? 8.743 11.310 11.734 1.00 94.81 270 GLY A CA 1
ATOM 1922 C C . GLY A 1 270 ? 7.383 10.948 12.313 1.00 94.81 270 GLY A C 1
ATOM 1923 O O . GLY A 1 270 ? 7.037 9.778 12.465 1.00 94.81 270 GLY A O 1
ATOM 1924 N N . SER A 1 271 ? 6.610 11.983 12.635 1.00 95.62 271 SER A N 1
ATOM 1925 C CA . SER A 1 271 ? 5.219 11.848 13.060 1.00 95.62 271 SER A CA 1
ATOM 1926 C C . SER A 1 271 ? 4.296 12.301 11.939 1.00 95.62 271 SER A C 1
ATOM 1928 O O . SER A 1 271 ? 4.486 13.382 11.383 1.00 95.62 271 SER A O 1
ATOM 1930 N N . TYR A 1 272 ? 3.301 11.478 11.623 1.00 95.19 272 TYR A N 1
ATOM 1931 C CA . TYR A 1 272 ? 2.382 11.707 10.515 1.00 95.19 272 TYR A CA 1
ATOM 1932 C C . TYR A 1 272 ? 0.950 11.638 11.008 1.00 95.19 272 TYR A C 1
ATOM 1934 O O . TYR A 1 272 ? 0.573 10.674 11.675 1.00 95.19 272 TYR A O 1
ATOM 1942 N N . GLN A 1 273 ? 0.155 12.647 10.660 1.00 95.56 273 GLN A N 1
ATOM 1943 C CA . GLN A 1 273 ? -1.265 12.660 10.973 1.00 95.56 273 GLN A CA 1
ATOM 1944 C C . GLN A 1 273 ? -2.015 11.696 10.053 1.00 95.56 273 GLN A C 1
ATOM 1946 O O . GLN A 1 273 ? -1.867 11.734 8.830 1.00 95.56 273 GLN A O 1
ATOM 1951 N N . THR A 1 274 ? -2.817 10.828 10.655 1.00 96.38 274 THR A N 1
ATOM 1952 C CA . THR A 1 274 ? -3.669 9.877 9.938 1.00 96.38 274 THR A CA 1
ATOM 1953 C C . THR A 1 274 ? -5.008 10.513 9.572 1.00 96.38 274 THR A C 1
ATOM 1955 O O . THR A 1 274 ? -5.370 11.574 10.087 1.00 96.38 274 THR A O 1
ATOM 1958 N N . LEU A 1 275 ? -5.805 9.838 8.742 1.00 94.75 275 LEU A N 1
ATOM 1959 C CA . LEU A 1 275 ? -7.180 10.266 8.460 1.00 94.75 275 LEU A CA 1
ATOM 1960 C C . LEU A 1 275 ? -8.105 10.180 9.687 1.00 94.75 275 LEU A C 1
ATOM 1962 O O . LEU A 1 275 ? -9.150 10.825 9.697 1.00 94.75 275 LEU A O 1
ATOM 1966 N N . ALA A 1 276 ? -7.717 9.444 10.736 1.00 95.00 276 ALA A N 1
ATOM 1967 C CA . ALA A 1 276 ? -8.403 9.466 12.031 1.00 95.00 276 ALA A CA 1
ATOM 1968 C C . ALA A 1 276 ? -8.099 10.731 12.862 1.00 95.00 276 ALA A C 1
ATOM 1970 O O . ALA A 1 276 ? -8.686 10.923 13.924 1.00 95.00 276 ALA A O 1
ATOM 1971 N N . GLY A 1 277 ? -7.171 11.587 12.415 1.00 94.88 277 GLY A N 1
ATOM 1972 C CA . GLY A 1 277 ? -6.773 12.824 13.093 1.00 94.88 277 GLY A CA 1
ATOM 1973 C C . GLY A 1 277 ? -5.684 12.652 14.157 1.00 94.88 277 GLY A C 1
ATOM 1974 O O . GLY A 1 277 ? -5.078 13.645 14.560 1.00 94.88 277 GLY A O 1
ATOM 1975 N N . GLU A 1 278 ? -5.393 11.417 14.569 1.00 96.00 278 GLU A N 1
ATOM 1976 C CA . GLU A 1 278 ? -4.290 11.075 15.473 1.00 96.00 278 GLU A CA 1
ATOM 1977 C C . GLU A 1 278 ? -3.013 10.745 14.692 1.00 96.00 278 GLU A C 1
ATOM 1979 O O . GLU A 1 278 ? -3.067 10.321 13.534 1.00 96.00 278 GLU A O 1
ATOM 1984 N N . ASN A 1 279 ? -1.853 10.917 15.325 1.00 96.25 279 ASN A N 1
ATOM 1985 C CA . ASN A 1 279 ? -0.576 10.671 14.668 1.00 96.25 279 ASN A CA 1
ATOM 1986 C C . ASN A 1 279 ? -0.110 9.221 14.816 1.00 96.25 279 ASN A C 1
ATOM 1988 O O . ASN A 1 279 ? -0.302 8.593 15.860 1.00 96.25 279 ASN A O 1
ATOM 1992 N N . ILE A 1 280 ? 0.595 8.738 13.798 1.00 96.62 280 ILE A N 1
ATOM 1993 C CA . ILE A 1 280 ? 1.475 7.572 13.881 1.00 96.62 280 ILE A CA 1
ATOM 1994 C C . ILE A 1 280 ? 2.937 8.018 13.865 1.00 96.62 280 ILE A C 1
ATOM 1996 O O . ILE A 1 280 ? 3.281 9.094 13.366 1.00 96.62 280 ILE A O 1
ATOM 2000 N N . THR A 1 281 ? 3.803 7.185 14.429 1.00 96.62 281 THR A N 1
ATOM 2001 C CA . THR A 1 281 ? 5.253 7.375 14.422 1.00 96.62 281 THR A CA 1
ATOM 2002 C C . THR A 1 281 ? 5.871 6.418 13.421 1.00 96.62 281 THR A C 1
ATOM 2004 O O . THR A 1 281 ? 5.695 5.209 13.531 1.00 96.62 281 THR A O 1
ATOM 2007 N N . VAL A 1 282 ? 6.620 6.959 12.471 1.00 96.38 282 VAL A N 1
ATOM 2008 C CA . VAL A 1 282 ? 7.407 6.188 11.513 1.00 96.38 282 VAL A CA 1
ATOM 2009 C C . VAL A 1 282 ? 8.866 6.258 11.931 1.00 96.38 282 VAL A C 1
ATOM 2011 O O . VAL A 1 282 ? 9.387 7.346 12.190 1.00 96.38 282 VAL A O 1
ATOM 2014 N N . VAL A 1 283 ? 9.536 5.111 11.960 1.00 95.00 283 VAL A N 1
ATOM 2015 C CA . VAL A 1 283 ? 10.992 5.033 12.096 1.00 95.00 283 VAL A CA 1
ATOM 2016 C C . VAL A 1 283 ? 11.536 4.211 10.944 1.00 95.00 283 VAL A C 1
ATOM 2018 O O . VAL A 1 283 ? 11.197 3.037 10.808 1.00 95.00 283 VAL A O 1
ATOM 2021 N N . SER A 1 284 ? 12.395 4.831 10.146 1.00 91.50 284 SER A N 1
ATOM 2022 C CA . SER A 1 284 ? 13.007 4.226 8.968 1.00 91.50 284 SER A CA 1
ATOM 2023 C C . SER A 1 284 ? 14.517 4.155 9.137 1.00 91.50 284 SER A C 1
ATOM 2025 O O . SER A 1 284 ? 15.165 5.143 9.493 1.00 91.50 284 SER A O 1
ATOM 2027 N N . GLU A 1 285 ? 15.084 2.984 8.863 1.00 87.31 285 GLU A N 1
ATOM 2028 C CA . GLU A 1 285 ? 16.517 2.721 8.935 1.00 87.31 285 GLU A CA 1
ATOM 2029 C C . GLU A 1 285 ? 17.080 2.458 7.535 1.00 87.31 285 GLU A C 1
ATOM 2031 O O . GLU A 1 285 ? 16.676 1.533 6.836 1.00 87.31 285 GLU A O 1
ATOM 2036 N N . THR A 1 286 ? 18.060 3.260 7.123 1.00 80.06 286 THR A N 1
ATOM 2037 C CA . THR A 1 286 ? 18.638 3.213 5.769 1.00 80.06 286 THR A CA 1
ATOM 2038 C C . THR A 1 286 ? 19.735 2.162 5.597 1.00 80.06 286 THR A C 1
ATOM 2040 O O . THR A 1 286 ? 20.225 1.954 4.488 1.00 80.06 286 THR A O 1
ATOM 2043 N N . THR A 1 287 ? 20.173 1.508 6.676 1.00 76.25 287 THR A N 1
ATOM 2044 C CA . THR A 1 287 ? 21.184 0.440 6.607 1.00 76.25 287 THR A CA 1
ATOM 2045 C C . THR A 1 287 ? 20.571 -0.861 6.107 1.00 76.25 287 THR A C 1
ATOM 2047 O O . THR A 1 287 ? 21.137 -1.485 5.215 1.00 76.25 287 THR A O 1
ATOM 2050 N N . ASN A 1 288 ? 19.410 -1.223 6.658 1.00 75.62 288 ASN A N 1
ATOM 2051 C CA . ASN A 1 288 ? 18.714 -2.480 6.381 1.00 75.62 288 ASN A CA 1
ATOM 2052 C C . ASN A 1 288 ? 17.368 -2.278 5.665 1.00 75.62 288 ASN A C 1
ATOM 2054 O O . ASN A 1 288 ? 16.657 -3.251 5.445 1.00 75.62 288 ASN A O 1
ATOM 2058 N N . TYR A 1 289 ? 17.009 -1.035 5.321 1.00 78.56 289 TYR A N 1
ATOM 2059 C CA . TYR A 1 289 ? 15.724 -0.659 4.705 1.00 78.56 289 TYR A CA 1
ATOM 2060 C C . TYR A 1 289 ? 14.495 -1.065 5.499 1.00 78.56 289 TYR A C 1
ATOM 2062 O O . TYR A 1 289 ? 13.428 -1.307 4.942 1.00 78.56 289 TYR A O 1
ATOM 2070 N N . THR A 1 290 ? 14.626 -1.121 6.815 1.00 86.81 290 THR A N 1
ATOM 2071 C CA . THR A 1 290 ? 13.507 -1.468 7.674 1.00 86.81 290 THR A CA 1
ATOM 2072 C C . THR A 1 290 ? 12.713 -0.218 8.002 1.00 86.81 290 THR A C 1
ATOM 2074 O O . THR A 1 290 ? 13.278 0.807 8.393 1.00 86.81 290 THR A O 1
ATOM 2077 N N . VAL A 1 291 ? 11.397 -0.320 7.884 1.00 92.62 291 VAL A N 1
ATOM 2078 C CA . VAL A 1 291 ? 10.450 0.700 8.327 1.00 92.62 291 VAL A CA 1
ATOM 2079 C C . VAL A 1 291 ? 9.646 0.111 9.474 1.00 92.62 291 VAL A C 1
ATOM 2081 O O . VAL A 1 291 ? 9.236 -1.049 9.421 1.00 92.62 291 VAL A O 1
ATOM 2084 N N . THR A 1 292 ? 9.419 0.901 10.517 1.00 95.44 292 THR A N 1
ATOM 2085 C CA . THR A 1 292 ? 8.494 0.549 11.592 1.00 95.44 292 THR A CA 1
ATOM 2086 C C . THR A 1 292 ? 7.444 1.630 11.785 1.00 95.44 292 THR A C 1
ATOM 2088 O O . THR A 1 292 ? 7.735 2.821 11.659 1.00 95.44 292 THR A O 1
ATOM 2091 N N . ILE A 1 293 ? 6.226 1.207 12.108 1.00 96.25 293 ILE A N 1
ATOM 2092 C CA . ILE A 1 293 ? 5.054 2.050 12.327 1.00 96.25 293 ILE A CA 1
ATOM 2093 C C . ILE A 1 293 ? 4.579 1.823 13.756 1.00 96.25 293 ILE A C 1
ATOM 2095 O O . ILE A 1 293 ? 4.162 0.725 14.106 1.00 96.25 293 ILE A O 1
ATOM 2099 N N . ASN A 1 294 ? 4.697 2.829 14.620 1.00 95.12 294 ASN A N 1
ATOM 2100 C CA . ASN A 1 294 ? 4.480 2.687 16.065 1.00 95.12 294 ASN A CA 1
ATOM 2101 C C . ASN A 1 294 ? 5.271 1.501 16.676 1.00 95.12 294 ASN A C 1
ATOM 2103 O O . ASN A 1 294 ? 4.804 0.843 17.601 1.00 95.12 294 ASN A O 1
ATOM 2107 N N . GLY A 1 295 ? 6.462 1.206 16.138 1.00 93.94 295 GLY A N 1
ATOM 2108 C CA . GLY A 1 295 ? 7.300 0.071 16.548 1.00 93.94 295 GLY A CA 1
ATOM 2109 C C . GLY A 1 295 ? 6.960 -1.276 15.891 1.00 93.94 295 GLY A C 1
ATOM 2110 O O . GLY A 1 295 ? 7.704 -2.235 16.079 1.00 93.94 295 GLY A O 1
ATOM 2111 N N . GLN A 1 296 ? 5.889 -1.363 15.094 1.00 94.69 296 GLN A N 1
ATOM 2112 C CA . GLN A 1 296 ? 5.552 -2.542 14.287 1.00 94.69 296 GLN A CA 1
ATOM 2113 C C . GLN A 1 296 ? 6.383 -2.567 13.000 1.00 94.69 296 GLN A C 1
ATOM 2115 O O . GLN A 1 296 ? 6.374 -1.563 12.291 1.00 94.69 296 GLN A O 1
ATOM 2120 N N . PRO A 1 297 ? 7.060 -3.666 12.638 1.00 95.19 297 PRO A N 1
ATOM 2121 C CA . PRO A 1 297 ? 7.782 -3.742 11.372 1.00 95.19 297 PRO A CA 1
ATOM 2122 C C . PRO A 1 297 ? 6.827 -3.765 10.172 1.00 95.19 297 PRO A C 1
ATOM 2124 O O . PRO A 1 297 ? 5.814 -4.468 10.181 1.00 95.19 297 PRO A O 1
ATOM 2127 N N . VAL A 1 298 ? 7.193 -3.030 9.123 1.00 94.00 298 VAL A N 1
ATOM 2128 C CA . VAL A 1 298 ? 6.634 -3.208 7.780 1.00 94.00 298 VAL A CA 1
ATOM 2129 C C . VAL A 1 298 ? 7.218 -4.492 7.199 1.00 94.00 298 VAL A C 1
ATOM 2131 O O . VAL A 1 298 ? 8.435 -4.662 7.149 1.00 94.00 298 VAL A O 1
ATOM 2134 N N . LEU A 1 299 ? 6.338 -5.410 6.815 1.00 91.44 299 LEU A N 1
ATOM 2135 C CA . LEU A 1 299 ? 6.675 -6.726 6.278 1.00 91.44 299 LEU A CA 1
ATOM 2136 C C . LEU A 1 299 ? 6.871 -6.694 4.764 1.00 91.44 299 LEU A C 1
ATOM 2138 O O . LEU A 1 299 ? 7.656 -7.476 4.239 1.00 91.44 299 LEU A O 1
ATOM 2142 N N . ASP A 1 300 ? 6.128 -5.823 4.085 1.00 89.25 300 ASP A N 1
ATOM 2143 C CA . ASP A 1 300 ? 6.106 -5.728 2.630 1.00 89.25 300 ASP A CA 1
ATOM 2144 C C . ASP A 1 300 ? 5.554 -4.361 2.190 1.00 89.25 300 ASP A C 1
ATOM 2146 O O . ASP A 1 300 ? 4.871 -3.677 2.959 1.00 89.25 300 ASP A O 1
ATOM 2150 N N . THR A 1 301 ? 5.816 -3.971 0.947 1.00 89.81 301 THR A N 1
ATOM 2151 C CA . THR A 1 301 ? 5.353 -2.721 0.345 1.00 89.81 301 THR A CA 1
ATOM 2152 C C . THR A 1 301 ? 4.764 -2.998 -1.034 1.00 89.81 301 THR A C 1
ATOM 2154 O O . THR A 1 301 ? 5.490 -3.263 -1.985 1.00 89.81 301 THR A O 1
ATOM 2157 N N . VAL A 1 302 ? 3.444 -2.869 -1.164 1.00 90.44 302 VAL A N 1
ATOM 2158 C CA . VAL A 1 302 ? 2.718 -3.070 -2.423 1.00 90.44 302 VAL A CA 1
ATOM 2159 C C . VAL A 1 302 ? 2.445 -1.724 -3.083 1.00 90.44 302 VAL A C 1
ATOM 2161 O O . VAL A 1 302 ? 1.897 -0.801 -2.472 1.00 90.44 302 VAL A O 1
ATOM 2164 N N . LEU A 1 303 ? 2.810 -1.605 -4.355 1.00 91.81 303 LEU A N 1
ATOM 2165 C CA . LEU A 1 303 ? 2.595 -0.392 -5.135 1.00 91.81 303 LEU A CA 1
ATOM 2166 C C . LEU A 1 303 ? 1.121 -0.275 -5.543 1.00 91.81 303 LEU A C 1
ATOM 2168 O O . LEU A 1 303 ? 0.497 -1.267 -5.912 1.00 91.81 303 LEU A O 1
ATOM 2172 N N . LEU A 1 304 ? 0.568 0.940 -5.527 1.00 91.81 304 LEU A N 1
ATOM 2173 C CA . LEU A 1 304 ? -0.770 1.229 -6.048 1.00 91.81 304 LEU A CA 1
ATOM 2174 C C . LEU A 1 304 ? -0.709 2.318 -7.121 1.00 91.81 304 LEU A C 1
ATOM 2176 O O . LEU A 1 304 ? 0.256 3.077 -7.212 1.00 91.81 304 LEU A O 1
ATOM 2180 N N . THR A 1 305 ? -1.776 2.425 -7.911 1.00 91.00 305 THR A N 1
ATOM 2181 C CA . THR A 1 305 ? -1.934 3.507 -8.896 1.00 91.00 305 THR A CA 1
ATOM 2182 C C . THR A 1 305 ? -2.137 4.880 -8.236 1.00 91.00 305 THR A C 1
ATOM 2184 O O . THR A 1 305 ? -1.714 5.902 -8.769 1.00 91.00 305 THR A O 1
ATOM 2187 N N . ASN A 1 306 ? -2.769 4.913 -7.055 1.00 91.06 306 ASN A N 1
ATOM 2188 C CA . ASN A 1 306 ? -3.063 6.122 -6.279 1.00 91.06 306 ASN A CA 1
ATOM 2189 C C . ASN A 1 306 ? -2.191 6.265 -5.019 1.00 91.06 306 ASN A C 1
ATOM 2191 O O . ASN A 1 306 ? -2.397 7.192 -4.234 1.00 91.06 306 ASN A O 1
ATOM 2195 N N . GLY A 1 307 ? -1.231 5.365 -4.788 1.00 93.12 307 GLY A N 1
ATOM 2196 C CA . GLY A 1 307 ? -0.525 5.329 -3.516 1.00 93.12 307 GLY A CA 1
ATOM 2197 C C . GLY A 1 307 ? 0.368 4.119 -3.282 1.00 93.12 307 GLY A C 1
ATOM 2198 O O . GLY A 1 307 ? 0.983 3.576 -4.198 1.00 93.12 307 GLY A O 1
ATOM 2199 N N . VAL A 1 308 ? 0.419 3.696 -2.023 1.00 92.81 308 VAL A N 1
ATOM 2200 C CA . VAL A 1 308 ? 1.190 2.540 -1.562 1.00 92.81 308 VAL A CA 1
ATOM 2201 C C . VAL A 1 308 ? 0.490 1.853 -0.389 1.00 92.81 308 VAL A C 1
ATOM 2203 O O . VAL A 1 308 ? -0.169 2.512 0.420 1.00 92.81 308 VAL A O 1
ATOM 2206 N N . VAL A 1 309 ? 0.654 0.534 -0.285 1.00 93.50 309 VAL A N 1
ATOM 2207 C CA . VAL A 1 309 ? 0.282 -0.261 0.888 1.00 93.50 309 VAL A CA 1
ATOM 2208 C C . VAL A 1 309 ? 1.543 -0.773 1.570 1.00 93.50 309 VAL A C 1
ATOM 2210 O O . VAL A 1 309 ? 2.351 -1.447 0.948 1.00 93.50 309 VAL A O 1
ATOM 2213 N N . HIS A 1 310 ? 1.686 -0.508 2.860 1.00 93.62 310 HIS A N 1
ATOM 2214 C CA . HIS A 1 310 ? 2.675 -1.129 3.733 1.00 93.62 310 HIS A CA 1
ATOM 2215 C C . HIS A 1 310 ? 2.005 -2.239 4.523 1.00 93.62 310 HIS A C 1
ATOM 2217 O O . HIS A 1 310 ? 1.117 -1.977 5.332 1.00 93.62 310 HIS A O 1
ATOM 2223 N N . VAL A 1 311 ? 2.409 -3.479 4.289 1.00 93.62 311 VAL A N 1
ATOM 2224 C CA . VAL A 1 311 ? 1.875 -4.634 5.008 1.00 93.62 311 VAL A CA 1
ATOM 2225 C C . VAL A 1 311 ? 2.479 -4.659 6.403 1.00 93.62 311 VAL A C 1
ATOM 2227 O O . VAL A 1 311 ? 3.697 -4.614 6.559 1.00 93.62 311 VAL A O 1
ATOM 2230 N N . ILE A 1 312 ? 1.638 -4.742 7.425 1.00 95.31 312 ILE A N 1
ATOM 2231 C CA . ILE A 1 312 ? 2.048 -4.859 8.826 1.00 95.31 312 ILE A CA 1
ATOM 2232 C C . ILE A 1 312 ? 1.383 -6.080 9.450 1.00 95.31 312 ILE A C 1
ATOM 2234 O O . ILE A 1 312 ? 0.372 -6.581 8.958 1.00 95.31 312 ILE A O 1
ATOM 2238 N N . LYS A 1 313 ? 1.957 -6.588 10.540 1.00 94.25 313 LYS A N 1
ATOM 2239 C CA . LYS A 1 313 ? 1.418 -7.780 11.193 1.00 94.25 313 LYS A CA 1
ATOM 2240 C C . LYS A 1 313 ? 0.120 -7.485 11.943 1.00 94.25 313 LYS A C 1
ATOM 2242 O O . LYS A 1 313 ? -0.875 -8.166 11.706 1.00 94.25 313 LYS A O 1
ATOM 2247 N N . ASP A 1 314 ? 0.144 -6.497 12.837 1.00 93.44 314 ASP A N 1
ATOM 2248 C CA . ASP A 1 314 ? -0.958 -6.243 13.762 1.00 93.44 314 ASP A CA 1
ATOM 2249 C C . ASP A 1 314 ? -1.750 -4.984 13.397 1.00 93.44 314 ASP A C 1
ATOM 2251 O O . ASP A 1 314 ? -1.268 -4.087 12.706 1.00 93.44 314 ASP A O 1
ATOM 2255 N N . VAL A 1 315 ? -2.980 -4.906 13.901 1.00 93.88 315 VAL A N 1
ATOM 2256 C CA . VAL A 1 315 ? -3.843 -3.728 13.764 1.00 93.88 315 VAL A CA 1
ATOM 2257 C C . VAL A 1 315 ? -3.313 -2.596 14.654 1.00 93.88 315 VAL A C 1
ATOM 2259 O O . VAL A 1 315 ? -3.163 -2.750 15.867 1.00 93.88 315 VAL A O 1
ATOM 2262 N N . LEU A 1 316 ? -3.083 -1.427 14.062 1.00 94.81 316 LEU A N 1
ATOM 2263 C CA . LEU A 1 316 ? -2.772 -0.184 14.759 1.00 94.81 316 LEU A CA 1
ATOM 2264 C C . LEU A 1 316 ? -4.018 0.332 15.488 1.00 94.81 316 LEU A C 1
ATOM 2266 O O . LEU A 1 316 ? -5.004 0.731 14.868 1.00 94.81 316 LEU A O 1
ATOM 2270 N N . ILE A 1 317 ? -3.961 0.362 16.817 1.00 91.56 317 ILE A N 1
ATOM 2271 C CA . ILE A 1 317 ? -5.025 0.931 17.646 1.00 91.56 317 ILE A CA 1
ATOM 2272 C C . ILE A 1 317 ? -4.691 2.400 17.952 1.00 91.56 317 ILE A C 1
ATOM 2274 O O . ILE A 1 317 ? -3.615 2.663 18.499 1.00 91.56 317 ILE A O 1
ATOM 2278 N N . PRO A 1 318 ? -5.586 3.359 17.636 1.00 92.31 318 PRO A N 1
ATOM 2279 C CA . PRO A 1 318 ? -5.374 4.764 17.971 1.00 92.31 318 PRO A CA 1
ATOM 2280 C C . PRO A 1 318 ? -5.188 4.964 19.485 1.00 92.31 318 PRO A C 1
ATOM 2282 O O . PRO A 1 318 ? -5.895 4.310 20.258 1.00 92.31 318 PRO A O 1
ATOM 2285 N N . PRO A 1 319 ? -4.303 5.870 19.944 1.00 89.94 319 PRO A N 1
ATOM 2286 C CA . PRO A 1 319 ? -4.093 6.140 21.369 1.00 89.94 319 PRO A CA 1
ATOM 2287 C C . PRO A 1 319 ? -5.377 6.454 22.147 1.00 89.94 319 PRO A C 1
ATOM 2289 O O . PRO A 1 319 ? -5.549 5.973 23.271 1.00 89.94 319 PRO A O 1
ATOM 2292 N N . SER A 1 320 ? -6.299 7.218 21.551 1.00 85.25 320 SER A N 1
ATOM 2293 C CA . SER A 1 320 ? -7.603 7.521 22.152 1.00 85.25 320 SER A CA 1
ATOM 2294 C C . SER A 1 320 ? -8.428 6.259 22.432 1.00 85.25 320 SER A C 1
ATOM 2296 O O . SER A 1 320 ? -8.982 6.109 23.520 1.00 85.25 320 SER A O 1
ATOM 2298 N N . ILE A 1 321 ? -8.441 5.315 21.490 1.00 84.25 321 ILE A N 1
ATOM 2299 C CA . ILE A 1 321 ? -9.143 4.037 21.611 1.00 84.25 321 ILE A CA 1
ATOM 2300 C C . ILE A 1 321 ? -8.394 3.104 22.562 1.00 84.25 321 ILE A C 1
ATOM 2302 O O . ILE A 1 321 ? -9.012 2.503 23.433 1.00 84.25 321 ILE A O 1
ATOM 2306 N N . ALA A 1 322 ? -7.064 3.036 22.487 1.00 83.94 322 ALA A N 1
ATOM 2307 C CA . ALA A 1 322 ? -6.257 2.240 23.407 1.00 83.94 322 ALA A CA 1
ATOM 2308 C C . ALA A 1 322 ? -6.534 2.621 24.871 1.00 83.94 322 ALA A C 1
ATOM 2310 O O . ALA A 1 322 ? -6.756 1.739 25.699 1.00 83.94 322 ALA A O 1
ATOM 2311 N N . LYS A 1 323 ? -6.627 3.924 25.175 1.00 77.50 323 LYS A N 1
ATOM 2312 C CA . LYS A 1 323 ? -6.996 4.428 26.509 1.00 77.50 323 LYS A CA 1
ATOM 2313 C C . LYS A 1 323 ? -8.386 3.964 26.952 1.00 77.50 323 LYS A C 1
ATOM 2315 O O . LYS A 1 323 ? -8.589 3.649 28.123 1.00 77.50 323 LYS A O 1
ATOM 2320 N N . VAL A 1 324 ? -9.345 3.928 26.031 1.00 74.38 324 VAL A N 1
ATOM 2321 C CA . VAL A 1 324 ? -10.699 3.442 26.317 1.00 74.38 324 VAL A CA 1
ATOM 2322 C C . VAL A 1 324 ? -10.700 1.944 26.600 1.00 74.38 324 VAL A C 1
ATOM 2324 O O . VAL A 1 324 ? -11.458 1.504 27.455 1.00 74.38 324 VAL A O 1
ATOM 2327 N N . LEU A 1 325 ? -9.852 1.175 25.913 1.00 75.94 325 LEU A N 1
ATOM 2328 C CA . LEU A 1 325 ? -9.792 -0.284 26.006 1.00 75.94 325 LEU A CA 1
ATOM 2329 C C . LEU A 1 325 ? -8.964 -0.786 27.203 1.00 75.94 325 LEU A C 1
ATOM 2331 O O . LEU A 1 325 ? -9.158 -1.919 27.653 1.00 75.94 325 LEU A O 1
ATOM 2335 N N . THR A 1 326 ? -8.088 0.044 27.773 1.00 77.62 326 THR A N 1
ATOM 2336 C CA . THR A 1 326 ? -7.325 -0.311 28.978 1.00 77.62 326 THR A CA 1
ATOM 2337 C C . THR A 1 326 ? -8.208 -0.375 30.230 1.00 77.62 326 THR A C 1
ATOM 2339 O O . THR A 1 326 ? -9.017 0.531 30.447 1.00 77.62 326 THR A O 1
ATOM 2342 N N . PRO A 1 327 ? -8.056 -1.409 31.083 1.00 82.88 327 PRO A N 1
ATOM 2343 C CA . PRO A 1 327 ? -8.749 -1.466 32.362 1.00 82.88 327 PRO A CA 1
ATOM 2344 C C . PRO A 1 327 ? -8.350 -0.306 33.273 1.00 82.88 327 PRO A C 1
ATOM 2346 O O . PRO A 1 327 ? -7.156 -0.038 33.428 1.00 82.88 327 PRO A O 1
ATOM 2349 N N . SER A 1 328 ? -9.322 0.358 33.900 1.00 83.50 328 SER A N 1
ATOM 2350 C CA . SER A 1 328 ? -8.996 1.386 34.887 1.00 83.50 328 SER A CA 1
ATOM 2351 C C . SER A 1 328 ? -8.443 0.759 36.163 1.00 83.50 328 SER A C 1
ATOM 2353 O O . SER A 1 328 ? -8.958 -0.243 36.663 1.00 83.50 328 SER A O 1
ATOM 2355 N N . SER A 1 329 ? -7.424 1.390 36.741 1.00 85.06 329 SER A N 1
ATOM 2356 C CA . SER A 1 329 ? -6.852 0.994 38.029 1.00 85.06 329 SER A CA 1
ATOM 2357 C C . SER A 1 329 ? -7.686 1.441 39.235 1.00 85.06 329 SER A C 1
ATOM 2359 O O . SER A 1 329 ? -7.472 0.934 40.331 1.00 85.06 329 SER A O 1
ATOM 2361 N N . ASP A 1 330 ? -8.607 2.396 39.063 1.00 88.38 330 ASP A N 1
ATOM 2362 C CA . ASP A 1 330 ? -9.425 2.961 40.151 1.00 88.38 330 ASP A CA 1
ATOM 2363 C C . ASP A 1 330 ? -10.824 2.327 40.270 1.00 88.38 330 ASP A C 1
ATOM 2365 O O . ASP A 1 330 ? -11.639 2.755 41.087 1.00 88.38 330 ASP A O 1
ATOM 2369 N N . GLY A 1 331 ? -11.112 1.309 39.451 1.00 88.44 331 GLY A N 1
ATOM 2370 C CA . GLY A 1 331 ? -12.410 0.635 39.416 1.00 88.44 331 GLY A CA 1
ATOM 2371 C C . GLY A 1 331 ? -13.534 1.450 38.768 1.00 88.44 331 GLY A C 1
ATOM 2372 O O . GLY A 1 331 ? -14.681 1.002 38.793 1.00 88.44 331 GLY A O 1
ATOM 2373 N N . SER A 1 332 ? -13.241 2.617 38.187 1.00 91.56 332 SER A N 1
ATOM 2374 C CA . SER A 1 332 ? -14.182 3.350 37.338 1.00 91.56 332 SER A CA 1
ATOM 2375 C C . SER A 1 332 ? -14.114 2.880 35.884 1.00 91.56 332 SER A C 1
ATOM 2377 O O . SER A 1 332 ? -13.114 2.337 35.426 1.00 91.56 332 SER A O 1
ATOM 2379 N N . CYS A 1 333 ? -15.197 3.059 35.139 1.00 90.50 333 CYS A N 1
ATOM 2380 C CA . CYS A 1 333 ? -15.286 2.660 33.739 1.00 90.50 333 CYS A CA 1
ATOM 2381 C C . CYS A 1 333 ? -16.234 3.566 32.962 1.00 90.50 333 CYS A C 1
ATOM 2383 O O . CYS A 1 333 ? -17.048 4.288 33.543 1.00 90.50 333 CYS A O 1
ATOM 2385 N N . GLY A 1 334 ? -16.107 3.555 31.638 1.00 83.88 334 GLY A N 1
ATOM 2386 C CA . GLY A 1 334 ? -16.876 4.428 30.757 1.00 83.88 334 GLY A CA 1
ATOM 2387 C C . GLY A 1 334 ? -16.006 5.142 29.730 1.00 83.88 334 GLY A C 1
ATOM 2388 O O . GLY A 1 334 ? -14.779 5.018 29.735 1.00 83.88 334 GLY A O 1
ATOM 2389 N N . LYS A 1 335 ? -16.667 5.954 28.895 1.00 77.56 335 LYS A N 1
ATOM 2390 C CA . LYS A 1 335 ? -16.099 6.679 27.740 1.00 77.56 335 LYS A CA 1
ATOM 2391 C C . LYS A 1 335 ? -14.765 7.374 28.023 1.00 77.56 335 LYS A C 1
ATOM 2393 O O . LYS A 1 335 ? -13.885 7.350 27.175 1.00 77.56 335 LYS A O 1
ATOM 2398 N N . ASP A 1 336 ? -14.611 7.938 29.219 1.00 79.44 336 ASP A N 1
ATOM 2399 C CA . ASP A 1 336 ? -13.435 8.728 29.604 1.00 79.44 336 ASP A CA 1
ATOM 2400 C C . ASP A 1 336 ? -12.626 8.105 30.756 1.00 79.44 336 ASP A C 1
ATOM 2402 O O . ASP A 1 336 ? -11.691 8.726 31.269 1.00 79.44 336 ASP A O 1
ATOM 2406 N N . LYS A 1 337 ? -13.000 6.895 31.191 1.00 81.75 337 LYS A N 1
ATOM 2407 C CA . LYS A 1 337 ? -12.471 6.238 32.397 1.00 81.75 337 LYS A CA 1
ATOM 2408 C C . LYS A 1 337 ? -11.735 4.926 32.110 1.00 81.75 337 LYS A C 1
ATOM 2410 O O . LYS A 1 337 ? -10.772 4.639 32.807 1.00 81.75 337 LYS A O 1
ATOM 2415 N N . GLY A 1 338 ? -12.131 4.180 31.075 1.00 82.56 338 GLY A N 1
ATOM 2416 C CA . GLY A 1 338 ? -11.519 2.897 30.697 1.00 82.56 338 GLY A CA 1
ATOM 2417 C C . GLY A 1 338 ? -12.474 1.710 30.854 1.00 82.56 338 GLY A C 1
ATOM 2418 O O . GLY A 1 338 ? -13.691 1.892 30.971 1.00 82.56 338 GLY A O 1
ATOM 2419 N N . THR A 1 339 ? -11.928 0.491 30.852 1.00 87.12 339 THR A N 1
ATOM 2420 C CA . THR A 1 339 ? -12.700 -0.763 30.968 1.00 87.12 339 THR A CA 1
ATOM 2421 C C . THR A 1 339 ? -12.601 -1.418 32.347 1.00 87.12 339 THR A C 1
ATOM 2423 O O . THR A 1 339 ? -11.808 -1.022 33.199 1.00 87.12 339 THR A O 1
ATOM 2426 N N . CYS A 1 340 ? -13.386 -2.474 32.558 1.00 87.19 340 CYS A N 1
ATOM 2427 C CA . CYS A 1 340 ? -13.372 -3.288 33.774 1.00 87.19 340 CYS A CA 1
ATOM 2428 C C . CYS A 1 340 ? -12.553 -4.578 33.672 1.00 87.19 340 CYS A C 1
ATOM 2430 O O . CYS A 1 340 ? -12.763 -5.503 34.461 1.00 87.19 340 CYS A O 1
ATOM 2432 N N . GLY A 1 341 ? -11.633 -4.679 32.706 1.00 81.62 341 GLY A N 1
ATOM 2433 C CA . GLY A 1 341 ? -10.878 -5.911 32.477 1.00 81.62 341 GLY A CA 1
ATOM 2434 C C . GLY A 1 341 ? -11.820 -7.087 32.219 1.00 81.62 341 GLY A C 1
ATOM 2435 O O . GLY A 1 341 ? -12.540 -7.086 31.225 1.00 81.62 341 GLY A O 1
ATOM 2436 N N . ALA A 1 342 ? -11.825 -8.079 33.112 1.00 81.69 342 ALA A N 1
ATOM 2437 C CA . ALA A 1 342 ? -12.724 -9.231 33.022 1.00 81.69 342 ALA A CA 1
ATOM 2438 C C . ALA A 1 342 ? -14.148 -8.969 33.552 1.00 81.69 342 ALA A C 1
ATOM 2440 O O . ALA A 1 342 ? -15.004 -9.814 33.347 1.00 81.69 342 ALA A O 1
ATOM 2441 N N . GLY A 1 343 ? -14.414 -7.848 34.230 1.00 88.25 343 GLY A N 1
ATOM 2442 C CA . GLY A 1 343 ? -15.715 -7.549 34.834 1.00 88.25 343 GLY A CA 1
ATOM 2443 C C . GLY A 1 343 ? -16.687 -6.784 33.931 1.00 88.25 343 GLY A C 1
ATOM 2444 O O . GLY A 1 343 ? -16.458 -6.556 32.740 1.00 88.25 343 GLY A O 1
ATOM 2445 N N . CYS A 1 344 ? -17.785 -6.360 34.540 1.00 90.44 344 CYS A N 1
ATOM 2446 C CA . CYS A 1 344 ? -18.854 -5.563 33.959 1.00 90.44 344 CYS A CA 1
ATOM 2447 C C . CYS A 1 344 ? -18.691 -4.090 34.319 1.00 90.44 344 CYS A C 1
ATOM 2449 O O . CYS A 1 344 ? -18.286 -3.765 35.437 1.00 90.44 344 CYS A O 1
ATOM 2451 N N . CYS A 1 345 ? -19.046 -3.206 33.389 1.00 90.75 345 CYS A N 1
ATOM 2452 C CA . CYS A 1 345 ? -19.130 -1.779 33.654 1.00 90.75 345 CYS A CA 1
ATOM 2453 C C . CYS A 1 345 ? -20.586 -1.403 33.902 1.00 90.75 345 CYS A 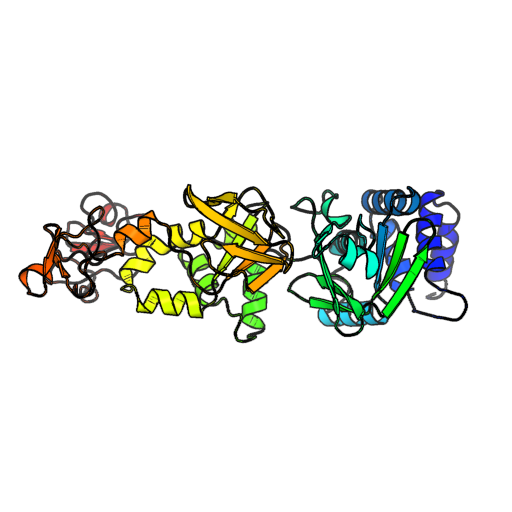C 1
ATOM 2455 O O . CYS A 1 345 ? -21.387 -1.417 32.974 1.00 90.75 345 CYS A O 1
ATOM 2457 N N . SER A 1 346 ? -20.940 -1.070 35.140 1.00 91.44 346 SER A N 1
ATOM 2458 C CA . SER A 1 346 ? -22.310 -0.666 35.483 1.00 91.44 346 SER A CA 1
ATOM 2459 C C . SER A 1 346 ? -22.731 0.617 34.761 1.00 91.44 346 SER A C 1
ATOM 2461 O O . SER A 1 346 ? -21.890 1.432 34.380 1.00 91.44 346 SER A O 1
ATOM 2463 N N . GLN A 1 347 ? -24.038 0.877 34.676 1.00 88.94 347 GLN A N 1
ATOM 2464 C CA . GLN A 1 347 ? -24.585 2.154 34.183 1.00 88.94 347 GLN A CA 1
ATOM 2465 C C . GLN A 1 347 ? -24.071 3.394 34.935 1.00 88.94 347 GLN A C 1
ATOM 2467 O O . GLN A 1 347 ? -24.142 4.505 34.419 1.00 88.94 347 GLN A O 1
ATOM 2472 N N . TYR A 1 348 ? -23.544 3.210 36.149 1.00 90.50 348 TYR A N 1
ATOM 2473 C CA . TYR A 1 348 ? -22.999 4.277 36.990 1.00 90.50 348 TYR A CA 1
ATOM 2474 C C . TYR A 1 348 ? -21.490 4.494 36.804 1.00 90.50 348 TYR A C 1
ATOM 2476 O O . TYR A 1 348 ? -20.913 5.339 37.481 1.00 90.50 348 TYR A O 1
ATOM 2484 N N . GLY A 1 349 ? -20.846 3.746 35.903 1.00 91.25 349 GLY A N 1
ATOM 2485 C CA . GLY A 1 349 ? -19.422 3.909 35.603 1.00 91.25 349 GLY A CA 1
ATOM 2486 C C . GLY A 1 349 ? -18.492 3.269 36.630 1.00 91.25 349 GLY A C 1
ATOM 2487 O O . GLY A 1 349 ? -17.384 3.756 36.842 1.00 91.25 349 GLY A O 1
ATOM 2488 N N . TYR A 1 350 ? -18.932 2.180 37.262 1.00 93.50 350 TYR A N 1
ATOM 2489 C CA . TYR A 1 350 ? -18.122 1.386 38.190 1.00 93.50 350 TYR A CA 1
ATOM 2490 C C . TYR A 1 350 ? -17.996 -0.061 37.740 1.00 93.50 350 TYR A C 1
ATOM 2492 O O . TYR A 1 350 ? -18.951 -0.630 37.201 1.00 93.50 350 TYR A O 1
ATOM 2500 N N . CYS A 1 351 ? -16.837 -0.646 38.025 1.00 93.12 351 CYS A N 1
ATOM 2501 C CA . CYS A 1 351 ? -16.500 -2.025 37.732 1.00 93.12 351 CYS A CA 1
ATOM 2502 C C . CYS A 1 351 ? -16.945 -2.993 38.821 1.00 93.12 351 CYS A C 1
ATOM 2504 O O . CYS A 1 351 ? -16.766 -2.740 40.011 1.00 93.12 351 CYS A O 1
ATOM 2506 N N . GLY A 1 352 ? -17.455 -4.146 38.397 1.00 91.94 352 GLY A N 1
ATOM 2507 C CA . GLY A 1 352 ? -17.771 -5.257 39.286 1.00 91.94 352 GLY A CA 1
ATOM 2508 C C . GLY A 1 352 ? -18.210 -6.497 38.517 1.00 91.94 352 GLY A C 1
ATOM 2509 O O . GLY A 1 352 ? -18.288 -6.484 37.293 1.00 91.94 352 GLY A O 1
ATOM 2510 N N . THR A 1 353 ? -18.463 -7.588 39.233 1.00 92.31 353 THR A N 1
ATOM 2511 C CA . THR A 1 353 ? -18.816 -8.897 38.648 1.00 92.31 353 THR A CA 1
ATOM 2512 C C . THR A 1 353 ? -20.191 -9.404 39.079 1.00 92.31 353 THR A C 1
ATOM 2514 O O . THR A 1 353 ? -20.628 -10.455 38.619 1.00 92.31 353 THR A O 1
ATOM 2517 N N . SER A 1 354 ? -20.882 -8.697 39.978 1.00 90.69 354 SER A N 1
ATOM 2518 C CA . SER A 1 354 ? -22.230 -9.077 40.405 1.00 90.69 354 SER A CA 1
ATOM 2519 C C . SER A 1 354 ? -23.295 -8.563 39.433 1.00 90.69 354 SER A C 1
ATOM 2521 O O . SER A 1 354 ? -23.045 -7.665 38.627 1.00 90.69 354 SER A O 1
ATOM 2523 N N . SER A 1 355 ? -24.512 -9.088 39.565 1.00 85.38 355 SER A N 1
ATOM 2524 C CA . SER A 1 355 ? -25.713 -8.640 38.844 1.00 85.38 355 SER A CA 1
ATOM 2525 C C . SER A 1 355 ? -25.908 -7.120 38.870 1.00 85.38 355 SER A C 1
ATOM 2527 O O . SER A 1 355 ? -26.261 -6.518 37.862 1.00 85.38 355 SER A O 1
ATOM 2529 N N . ALA A 1 356 ? -25.573 -6.461 39.984 1.00 84.38 356 ALA A N 1
ATOM 2530 C CA . ALA A 1 356 ? -25.649 -5.002 40.111 1.00 84.38 356 ALA A CA 1
ATOM 2531 C C . ALA A 1 356 ? -24.791 -4.238 39.079 1.00 84.38 356 ALA A C 1
ATOM 2533 O O . ALA A 1 356 ? -25.073 -3.079 38.778 1.00 84.38 356 ALA A O 1
ATOM 2534 N N . TYR A 1 357 ? -23.750 -4.881 38.545 1.00 89.38 357 TYR A N 1
ATOM 2535 C CA . TYR A 1 357 ? -22.872 -4.329 37.516 1.00 89.38 357 TYR A CA 1
ATOM 2536 C C . TYR A 1 357 ? -23.161 -4.906 36.133 1.00 89.38 357 TYR A C 1
ATOM 2538 O O . TYR A 1 357 ? -23.004 -4.191 35.147 1.00 89.38 357 TYR A O 1
ATOM 2546 N N . CYS A 1 358 ? -23.542 -6.184 36.070 1.00 85.50 358 CYS A N 1
ATOM 2547 C CA . CYS A 1 358 ? -23.643 -6.959 34.835 1.00 85.50 358 CYS A CA 1
ATOM 2548 C C . CYS A 1 358 ? -25.031 -6.980 34.187 1.00 85.50 358 CYS A C 1
ATOM 2550 O O . CYS A 1 358 ? -25.126 -7.351 33.017 1.00 85.50 358 CYS A O 1
ATOM 2552 N N . ASP A 1 359 ? -26.081 -6.591 34.915 1.00 81.44 359 ASP A N 1
ATOM 2553 C CA . ASP A 1 359 ? -27.460 -6.689 34.436 1.00 81.44 359 ASP A CA 1
ATOM 2554 C C . ASP A 1 359 ? -27.880 -5.427 33.647 1.00 81.44 359 ASP A C 1
ATOM 2556 O O . ASP A 1 359 ? -27.186 -4.959 32.741 1.00 81.44 359 ASP A O 1
ATOM 2560 N N . SER A 1 360 ? -29.058 -4.870 33.941 1.00 76.19 360 SER A N 1
ATOM 2561 C CA . SER A 1 360 ? -29.626 -3.756 33.179 1.00 76.19 360 SER A CA 1
ATOM 2562 C C . SER A 1 360 ? -28.736 -2.515 33.235 1.00 76.19 360 SER A C 1
ATOM 2564 O O . SER A 1 360 ? -28.396 -2.020 34.308 1.00 76.19 360 SER A O 1
ATOM 2566 N N . GLY A 1 361 ? -28.396 -1.994 32.055 1.00 74.81 361 GLY A N 1
ATOM 2567 C CA . GLY A 1 361 ? -27.563 -0.802 31.913 1.00 74.81 361 GLY A CA 1
ATOM 2568 C C . GLY A 1 361 ? -26.055 -1.072 31.948 1.00 74.81 361 GLY A C 1
ATOM 2569 O O . GLY A 1 361 ? -25.280 -0.118 31.980 1.00 74.81 361 GLY A O 1
ATOM 2570 N N . CYS A 1 362 ? -25.617 -2.337 31.913 1.00 85.81 362 CYS A N 1
ATOM 2571 C CA . CYS A 1 362 ? -24.204 -2.654 31.725 1.00 85.81 362 CYS A CA 1
ATOM 2572 C C . CYS A 1 362 ? -23.683 -2.041 30.418 1.00 85.81 362 CYS A C 1
ATOM 2574 O O . CYS A 1 362 ? -24.234 -2.254 29.335 1.00 85.81 362 CYS A O 1
ATOM 2576 N N . GLN A 1 363 ? -22.614 -1.260 30.511 1.00 84.69 363 GLN A N 1
ATOM 2577 C CA . GLN A 1 363 ? -22.016 -0.582 29.377 1.00 84.69 363 GLN A CA 1
ATOM 2578 C C . GLN A 1 363 ? -21.133 -1.570 28.599 1.00 84.69 363 GLN A C 1
ATOM 2580 O O . GLN A 1 363 ? -19.959 -1.762 28.924 1.00 84.69 363 GLN A O 1
ATOM 2585 N N . LEU A 1 364 ? -21.704 -2.186 27.558 1.00 79.25 364 LEU A N 1
ATOM 2586 C CA . LEU A 1 364 ? -21.076 -3.230 26.725 1.00 79.25 364 LEU A CA 1
ATOM 2587 C C . LEU A 1 364 ? -19.674 -2.851 26.208 1.00 79.25 364 LEU A C 1
ATOM 2589 O O . LEU A 1 364 ? -18.786 -3.699 26.137 1.00 79.25 364 LEU A O 1
ATOM 2593 N N . LEU A 1 365 ? -19.452 -1.565 25.910 1.00 77.38 365 LEU A N 1
ATOM 2594 C CA . LEU A 1 365 ? -18.166 -1.048 25.427 1.00 77.38 365 LEU A CA 1
ATOM 2595 C C . LEU A 1 365 ? -17.070 -0.977 26.497 1.00 77.38 365 LEU A C 1
ATOM 2597 O O . LEU A 1 365 ? -15.906 -0.799 26.155 1.00 77.38 365 LEU A O 1
ATOM 2601 N N . TYR A 1 366 ? -17.404 -1.105 27.781 1.00 84.50 366 TYR A N 1
ATOM 2602 C CA . TYR A 1 366 ? -16.446 -0.936 28.878 1.00 84.50 366 TYR A CA 1
ATOM 2603 C C . TYR A 1 366 ? -16.430 -2.126 29.854 1.00 84.50 366 TYR A C 1
ATOM 2605 O O . TYR A 1 366 ? -15.604 -2.156 30.764 1.00 84.50 366 TYR A O 1
ATOM 2613 N N . GLY A 1 367 ? -17.294 -3.131 29.666 1.00 85.44 367 GLY A N 1
ATOM 2614 C CA . GLY A 1 367 ? -17.310 -4.370 30.450 1.00 85.44 367 GLY A CA 1
ATOM 2615 C C . GLY A 1 367 ? -17.320 -5.621 29.571 1.00 85.44 367 GLY A C 1
ATOM 2616 O O . GLY A 1 367 ? -18.252 -5.823 28.796 1.00 85.44 367 GLY A O 1
ATOM 2617 N N . LYS A 1 368 ? -16.320 -6.501 29.722 1.00 79.44 368 LYS A N 1
ATOM 2618 C CA . LYS A 1 368 ? -16.217 -7.750 28.940 1.00 79.44 368 LYS A CA 1
ATOM 2619 C C . LYS A 1 368 ? -17.327 -8.754 29.239 1.00 79.44 368 LYS A C 1
ATOM 2621 O O . LYS A 1 368 ? -17.675 -9.532 28.360 1.00 79.44 368 LYS A O 1
ATOM 2626 N N . GLN A 1 369 ? -17.857 -8.737 30.460 1.00 81.00 369 GLN A N 1
ATOM 2627 C CA . GLN A 1 369 ? -18.890 -9.669 30.923 1.00 81.00 369 GLN A CA 1
ATOM 2628 C C . GLN A 1 369 ? -20.307 -9.091 30.885 1.00 81.00 369 GLN A C 1
ATOM 2630 O O . GLN A 1 369 ? -21.236 -9.744 31.356 1.00 81.00 369 GLN A O 1
ATOM 2635 N N . CYS A 1 370 ? -20.496 -7.886 30.334 1.00 77.50 370 CYS A N 1
ATOM 2636 C CA . CYS A 1 370 ? -21.842 -7.372 30.115 1.00 77.50 370 CYS A CA 1
ATOM 2637 C C . CYS A 1 370 ? -22.627 -8.370 29.256 1.00 77.50 370 CYS A C 1
ATOM 2639 O O . CYS A 1 370 ? -22.180 -8.735 28.166 1.00 77.50 370 CYS A O 1
ATOM 2641 N N . ALA A 1 371 ? -23.785 -8.816 29.745 1.00 68.88 371 ALA A N 1
ATOM 2642 C CA . ALA A 1 371 ? -24.637 -9.709 28.978 1.00 68.88 371 ALA A CA 1
ATOM 2643 C C . ALA A 1 371 ? -25.078 -8.994 27.694 1.00 68.88 371 ALA A C 1
ATOM 2645 O O . ALA A 1 371 ? -25.698 -7.930 27.748 1.00 68.88 371 ALA A O 1
ATOM 2646 N N . THR A 1 372 ? -24.761 -9.568 26.533 1.00 61.38 372 THR A N 1
ATOM 2647 C CA . THR A 1 372 ? -25.369 -9.129 25.276 1.00 61.38 372 THR A CA 1
ATOM 2648 C C . THR A 1 372 ? -26.875 -9.353 25.393 1.00 61.38 372 THR A C 1
ATOM 2650 O O . THR A 1 372 ? -27.274 -10.480 25.715 1.00 61.38 372 THR A O 1
ATOM 2653 N N . PRO A 1 373 ? -27.722 -8.333 25.171 1.00 58.25 373 PRO A N 1
ATOM 2654 C CA . PRO A 1 373 ? -29.162 -8.537 25.198 1.00 58.25 373 PRO A CA 1
ATOM 2655 C C . PRO A 1 373 ? -29.536 -9.652 24.214 1.00 58.25 373 PRO A C 1
ATOM 2657 O O . PRO A 1 373 ? -28.962 -9.736 23.128 1.00 58.25 373 PRO A O 1
ATOM 2660 N N . ALA A 1 374 ? -30.466 -10.528 24.600 1.00 57.75 374 ALA A N 1
ATOM 2661 C CA . ALA A 1 374 ? -30.978 -11.563 23.704 1.00 57.75 374 ALA A CA 1
ATOM 2662 C C . ALA A 1 374 ? -31.503 -10.925 22.398 1.00 57.75 374 ALA A C 1
ATOM 2664 O O . ALA A 1 374 ? -31.968 -9.790 22.441 1.00 57.75 374 ALA A O 1
ATOM 2665 N N . PRO A 1 375 ? -31.456 -11.595 21.236 1.00 59.91 375 PRO A N 1
ATOM 2666 C CA . PRO A 1 375 ? -32.022 -11.036 20.009 1.00 59.91 375 PRO A CA 1
ATOM 2667 C C . PRO A 1 375 ? -33.510 -10.693 20.189 1.00 59.91 375 PRO A C 1
ATOM 2669 O O . PRO A 1 375 ? -34.235 -11.411 20.879 1.00 59.91 375 PRO A O 1
ATOM 2672 N N . SER A 1 376 ? -33.961 -9.594 19.572 1.00 69.31 376 SER A N 1
ATOM 2673 C CA . SER A 1 376 ? -35.333 -9.092 19.696 1.00 69.31 376 SER A CA 1
ATOM 2674 C C . SER A 1 376 ? -36.355 -10.187 19.398 1.00 69.31 376 SER A C 1
ATOM 2676 O O . SER A 1 376 ? -36.413 -10.691 18.271 1.00 69.31 376 SER A O 1
ATOM 2678 N N . LEU A 1 377 ? -37.213 -10.506 20.366 1.00 60.06 377 LEU A N 1
ATOM 2679 C CA . LEU A 1 377 ? -38.421 -11.277 20.102 1.00 60.06 377 LEU A CA 1
ATOM 2680 C C . LEU A 1 377 ? -39.492 -10.316 19.565 1.00 60.06 377 LEU A C 1
ATOM 2682 O O . LEU A 1 377 ? -39.802 -9.307 20.197 1.00 60.06 377 LEU A O 1
ATOM 2686 N N . GLU A 1 378 ? -40.039 -10.611 18.384 1.00 78.88 378 GLU A N 1
ATOM 2687 C CA . GLU A 1 378 ? -41.160 -9.862 17.784 1.00 78.88 378 GLU A CA 1
ATOM 2688 C C . GLU A 1 378 ? -40.882 -8.365 17.524 1.00 78.88 378 GLU A C 1
ATOM 2690 O O . GLU A 1 378 ? -41.783 -7.528 17.574 1.00 78.88 378 GLU A O 1
ATOM 2695 N N . GLY A 1 379 ? -39.625 -8.003 17.245 1.00 82.81 379 GLY A N 1
ATOM 2696 C CA . GLY A 1 379 ? -39.242 -6.622 16.925 1.00 82.81 379 GLY A CA 1
ATOM 2697 C C . GLY A 1 379 ? -39.259 -5.666 18.121 1.00 82.81 379 GLY A C 1
ATOM 2698 O O . GLY A 1 379 ? -39.203 -4.450 17.927 1.00 82.81 379 GLY A O 1
ATOM 2699 N N . LYS A 1 380 ? -39.327 -6.194 19.348 1.00 88.38 380 LYS A N 1
ATOM 2700 C CA . LYS A 1 380 ? -39.180 -5.417 20.580 1.00 88.38 380 LYS A CA 1
ATOM 2701 C C . LYS A 1 380 ? -37.748 -5.443 21.087 1.00 88.38 380 LYS A C 1
ATOM 2703 O O . LYS A 1 380 ? -37.037 -6.434 20.953 1.00 88.38 380 LYS A O 1
ATOM 2708 N N . CYS A 1 381 ? -37.347 -4.356 21.715 1.00 89.38 381 CYS A N 1
ATOM 2709 C CA . CYS A 1 381 ? -36.021 -4.180 22.274 1.00 89.38 381 CYS A CA 1
ATOM 2710 C C . CYS A 1 381 ? -36.089 -3.426 23.597 1.00 89.38 381 CYS A C 1
ATOM 2712 O O . CYS A 1 381 ? -37.098 -2.803 23.928 1.00 89.38 381 CYS A O 1
ATOM 2714 N N . GLY A 1 382 ? -35.000 -3.476 24.350 1.00 81.88 382 GLY A N 1
ATOM 2715 C CA . GLY A 1 382 ? -34.879 -2.790 25.625 1.00 81.88 382 GLY A CA 1
ATOM 2716 C C . GLY A 1 382 ? -34.528 -3.730 26.777 1.00 81.88 382 GLY A C 1
ATOM 2717 O O . GLY A 1 382 ? -34.355 -4.942 26.580 1.00 81.88 382 GLY A O 1
ATOM 2718 N N . PRO A 1 383 ? -34.429 -3.177 27.997 1.00 76.94 383 PRO A N 1
ATOM 2719 C CA . PRO A 1 383 ? -34.017 -3.913 29.187 1.00 76.94 383 PRO A CA 1
ATOM 2720 C C . PRO A 1 383 ? -34.891 -5.147 29.428 1.00 76.94 383 PRO A C 1
ATOM 2722 O O . PRO A 1 383 ? -36.111 -5.043 29.512 1.00 76.94 383 PRO A O 1
ATOM 2725 N N . GLY A 1 384 ? -34.269 -6.325 29.527 1.00 69.19 384 GLY A N 1
ATOM 2726 C CA . GLY A 1 384 ? -34.968 -7.594 29.768 1.00 69.19 384 GLY A CA 1
ATOM 2727 C C . GLY A 1 384 ? -35.801 -8.132 28.595 1.00 69.19 384 GLY A C 1
ATOM 2728 O O . GLY A 1 384 ? -36.438 -9.169 28.754 1.00 69.19 384 GLY A O 1
ATOM 2729 N N . VAL A 1 385 ? -35.796 -7.463 27.434 1.00 77.06 385 VAL A N 1
ATOM 2730 C CA . VAL A 1 385 ? -36.540 -7.882 26.231 1.00 77.06 385 VAL A CA 1
ATOM 2731 C C . VAL A 1 385 ? -35.595 -8.384 25.147 1.00 77.06 385 VAL A C 1
ATOM 2733 O O . VAL A 1 385 ? -35.767 -9.493 24.650 1.00 77.06 385 VAL A O 1
ATOM 2736 N N . GLY A 1 386 ? -34.591 -7.580 24.794 1.00 79.31 386 GLY A N 1
ATOM 2737 C CA . GLY A 1 386 ? -33.610 -7.943 23.779 1.00 79.31 386 GLY A CA 1
ATOM 2738 C C . GLY A 1 386 ? -33.028 -6.762 23.004 1.00 79.31 386 GLY A C 1
ATOM 2739 O O . GLY A 1 386 ? -33.370 -5.608 23.264 1.00 79.31 386 GLY A O 1
ATOM 2740 N N . SER A 1 387 ? -32.132 -7.041 22.061 1.00 83.19 387 SER A N 1
ATOM 2741 C CA . SER A 1 387 ? -31.518 -6.071 21.153 1.00 83.19 387 SER A CA 1
ATOM 2742 C C . SER A 1 387 ? -32.019 -6.245 19.725 1.00 83.19 387 SER A C 1
ATOM 2744 O O . SER A 1 387 ? -32.327 -7.344 19.262 1.00 83.19 387 SER A O 1
ATOM 2746 N N . CYS A 1 388 ? -32.098 -5.131 19.013 1.00 84.50 388 CYS A N 1
ATOM 2747 C CA . CYS A 1 388 ? -32.380 -5.116 17.593 1.00 84.50 388 CYS A CA 1
ATOM 2748 C C . CYS A 1 388 ? -31.227 -5.733 16.802 1.00 84.50 388 CYS A C 1
ATOM 2750 O O . CYS A 1 388 ? -30.066 -5.566 17.167 1.00 84.50 388 CYS A O 1
ATOM 2752 N N . GLY A 1 389 ? -31.559 -6.430 15.712 1.00 77.94 389 GLY A N 1
ATOM 2753 C CA . GLY A 1 389 ? -30.558 -6.972 14.794 1.00 77.94 389 GLY A CA 1
ATOM 2754 C C . GLY A 1 389 ? -29.742 -5.882 14.090 1.00 77.94 389 GLY A C 1
ATOM 2755 O O . GLY A 1 389 ? -30.091 -4.699 14.133 1.00 77.94 389 GLY A O 1
ATOM 2756 N N . ASP A 1 390 ? -28.674 -6.293 13.411 1.00 75.50 390 ASP A N 1
ATOM 2757 C CA . ASP A 1 390 ? -27.716 -5.377 12.789 1.00 75.50 390 ASP A CA 1
ATOM 2758 C C . ASP A 1 390 ? -28.376 -4.326 11.887 1.00 75.50 390 ASP A C 1
ATOM 2760 O O . ASP A 1 390 ? -29.222 -4.610 11.030 1.00 75.50 390 ASP A O 1
ATOM 2764 N N . GLY A 1 391 ? -27.974 -3.072 12.101 1.00 76.06 391 GLY A N 1
ATOM 2765 C CA . GLY A 1 391 ? -28.490 -1.910 11.381 1.00 76.06 391 GLY A CA 1
ATOM 2766 C C . GLY A 1 391 ? -29.895 -1.463 11.793 1.00 76.06 391 GLY A C 1
ATOM 2767 O O . GLY A 1 391 ? -30.490 -0.674 11.066 1.00 76.06 391 GLY A O 1
ATOM 2768 N N . TYR A 1 392 ? -30.453 -1.959 12.904 1.00 85.31 392 TYR A N 1
ATOM 2769 C CA . TYR A 1 392 ? -31.711 -1.471 13.476 1.00 85.31 392 TYR A CA 1
ATOM 2770 C C . TYR A 1 392 ? -31.478 -0.706 14.787 1.00 85.31 392 TYR A C 1
ATOM 2772 O O . TYR A 1 392 ? -30.683 -1.091 15.648 1.00 85.31 392 TYR A O 1
ATOM 2780 N N . CYS A 1 393 ? -32.234 0.372 14.956 1.00 92.31 393 CYS A N 1
ATOM 2781 C CA . CYS A 1 393 ? -32.236 1.234 16.126 1.00 92.31 393 CYS A CA 1
ATOM 2782 C C . CYS A 1 393 ? -33.302 0.771 17.119 1.00 92.31 393 CYS A C 1
ATOM 2784 O O . CYS A 1 393 ? -34.404 0.388 16.714 1.00 92.31 393 CYS A O 1
ATOM 2786 N N . CYS A 1 394 ? -33.003 0.853 18.415 1.00 91.25 394 CYS A N 1
ATOM 2787 C CA . CYS A 1 394 ? -33.989 0.603 19.457 1.00 91.25 394 CYS A CA 1
ATOM 2788 C C . CYS A 1 394 ? -34.612 1.924 19.898 1.00 91.25 394 CYS A C 1
ATOM 2790 O O . CYS A 1 394 ? -33.973 2.710 20.592 1.00 91.25 394 CYS A O 1
ATOM 2792 N N . SER A 1 395 ? -35.859 2.172 19.505 1.00 93.50 395 SER A N 1
ATOM 2793 C CA . SER A 1 395 ? -36.582 3.387 19.897 1.00 93.50 395 SER A CA 1
ATOM 2794 C C . SER A 1 395 ? -36.741 3.501 21.417 1.00 93.50 395 SER A C 1
ATOM 2796 O O . SER A 1 395 ? -36.733 2.502 22.142 1.00 93.50 395 SER A O 1
ATOM 2798 N N . HIS A 1 396 ? -37.012 4.714 21.903 1.00 91.69 396 HIS A N 1
ATOM 2799 C CA . HIS A 1 396 ? -37.422 4.943 23.294 1.00 91.69 396 HIS A CA 1
ATOM 2800 C C . HIS A 1 396 ? -38.632 4.082 23.707 1.00 91.69 396 HIS A C 1
ATOM 2802 O O . HIS A 1 396 ? -38.764 3.708 24.868 1.00 91.69 396 HIS A O 1
ATOM 2808 N N . PHE A 1 397 ? -39.486 3.719 22.744 1.00 91.56 397 PHE A N 1
ATOM 2809 C CA . PHE A 1 397 ? -40.670 2.885 22.954 1.00 91.56 397 PHE A CA 1
ATOM 2810 C C . PHE A 1 397 ? -40.377 1.379 23.028 1.00 91.56 397 PHE A C 1
ATOM 2812 O O . PHE A 1 397 ? -41.308 0.594 23.187 1.00 91.56 397 PHE A O 1
ATOM 2819 N N . GLY A 1 398 ? -39.114 0.963 22.905 1.00 91.25 398 GLY A N 1
ATOM 2820 C CA . GLY A 1 398 ? -38.726 -0.444 22.987 1.00 91.25 398 GLY A CA 1
ATOM 2821 C C . GLY A 1 398 ? -39.073 -1.248 21.736 1.00 91.25 398 GLY A C 1
ATOM 2822 O O . GLY A 1 398 ? -39.420 -2.423 21.824 1.00 91.25 398 GLY A O 1
ATOM 2823 N N . TYR A 1 399 ? -38.989 -0.615 20.566 1.00 92.81 399 TYR A N 1
ATOM 2824 C CA . TYR A 1 399 ? -39.183 -1.264 19.266 1.00 92.81 399 TYR A CA 1
ATOM 2825 C C . TYR A 1 399 ? -37.994 -1.051 18.346 1.00 92.81 399 TYR A C 1
ATOM 2827 O O . TYR A 1 399 ? -37.382 0.019 18.370 1.00 92.81 399 TYR A O 1
ATOM 2835 N N . CYS A 1 400 ? -37.736 -2.048 17.507 1.00 92.19 400 CYS A N 1
ATOM 2836 C CA . CYS A 1 400 ? -36.706 -2.031 16.484 1.00 92.19 400 CYS A CA 1
ATOM 2837 C C . CYS A 1 400 ? -37.196 -1.377 15.196 1.00 92.19 400 CYS A C 1
ATOM 2839 O O . CYS A 1 400 ? -38.259 -1.719 14.678 1.00 92.19 400 CYS A O 1
ATOM 2841 N N . GLY A 1 401 ? -36.394 -0.474 14.637 1.00 89.69 401 GLY A N 1
ATOM 2842 C CA . GLY A 1 401 ? -36.688 0.169 13.359 1.00 89.69 401 GLY A CA 1
ATOM 2843 C C . GLY A 1 401 ? -35.495 0.945 12.811 1.00 89.69 401 GLY A C 1
ATOM 2844 O O . GLY A 1 401 ? -34.498 1.120 13.497 1.00 89.69 401 GLY A O 1
ATOM 2845 N N . LYS A 1 402 ? -35.588 1.380 11.551 1.00 91.25 402 LYS A N 1
ATOM 2846 C CA . LYS A 1 402 ? -34.495 2.063 10.826 1.00 91.25 402 LYS A CA 1
ATOM 2847 C C . LYS A 1 402 ? -34.749 3.543 10.549 1.00 91.25 402 LYS A C 1
ATOM 2849 O O . LYS A 1 402 ? -33.881 4.221 10.022 1.00 91.25 402 LYS A O 1
ATOM 2854 N N . SER A 1 403 ? -35.955 4.039 10.818 1.00 89.75 403 SER A N 1
ATOM 2855 C CA . SER A 1 403 ? -36.274 5.445 10.568 1.00 89.75 403 SER A CA 1
ATOM 2856 C C . SER A 1 403 ? -35.822 6.329 11.724 1.00 89.75 403 SER A C 1
ATOM 2858 O O . SER A 1 403 ? -35.707 5.868 12.858 1.00 89.75 403 SER A O 1
ATOM 2860 N N . ASP A 1 404 ? -35.735 7.630 11.466 1.00 89.19 404 ASP A N 1
ATOM 2861 C CA . ASP A 1 404 ? -35.473 8.680 12.455 1.00 89.19 404 ASP A CA 1
ATOM 2862 C C . ASP A 1 404 ? -36.235 8.521 13.781 1.00 89.19 404 ASP A C 1
ATOM 2864 O O . ASP A 1 404 ? -35.673 8.749 14.849 1.00 89.19 404 ASP A O 1
ATOM 2868 N N . ALA A 1 405 ? -37.500 8.089 13.731 1.00 85.62 405 ALA A N 1
ATOM 2869 C CA . ALA A 1 405 ? -38.328 7.846 14.918 1.00 85.62 405 ALA A CA 1
ATOM 2870 C C . ALA A 1 405 ? -37.754 6.791 15.891 1.00 85.62 405 ALA A C 1
ATOM 2872 O O . ALA A 1 405 ? -38.107 6.784 17.068 1.00 85.62 405 ALA A O 1
ATOM 2873 N N . TYR A 1 406 ? -36.882 5.907 15.404 1.00 91.06 406 TYR A N 1
ATOM 2874 C CA . TYR A 1 406 ? -36.204 4.878 16.189 1.00 91.06 406 TYR A CA 1
ATOM 2875 C C . TYR A 1 406 ? -34.762 5.263 16.512 1.00 91.06 406 TYR A C 1
ATOM 2877 O O . TYR A 1 406 ? -34.292 4.952 17.601 1.00 91.06 406 TYR A O 1
ATOM 2885 N N . CYS A 1 407 ? -34.083 5.929 15.574 1.00 88.81 407 CYS A N 1
ATOM 2886 C CA . CYS A 1 407 ? -32.642 6.186 15.625 1.00 88.81 407 CYS A CA 1
ATOM 2887 C C . CYS A 1 407 ? -32.264 7.514 16.292 1.00 88.81 407 CYS A C 1
ATOM 2889 O O . CYS A 1 407 ? -31.142 7.650 16.768 1.00 88.81 407 CYS A O 1
ATOM 2891 N N . LYS A 1 408 ? -33.186 8.488 16.361 1.00 86.38 408 LYS A N 1
ATOM 2892 C CA . LYS A 1 408 ? -32.913 9.825 16.914 1.00 86.38 408 LYS A CA 1
ATOM 2893 C C . LYS A 1 408 ? -33.220 9.911 18.415 1.00 86.38 408 LYS A C 1
ATOM 2895 O O . LYS A 1 408 ? -32.704 9.138 19.219 1.00 86.38 408 LYS A O 1
ATOM 2900 N N . ALA A 1 409 ? -34.002 10.909 18.829 1.00 86.56 409 ALA A N 1
ATOM 2901 C CA . ALA A 1 409 ? -34.188 11.249 20.234 1.00 86.56 409 ALA A CA 1
ATOM 2902 C C . ALA A 1 409 ? -34.744 10.063 21.043 1.00 86.56 409 ALA A C 1
ATOM 2904 O O . ALA A 1 409 ? -35.824 9.551 20.755 1.00 86.56 409 ALA A O 1
ATOM 2905 N N . GLY A 1 410 ? -33.999 9.654 22.074 1.00 83.44 410 GLY A N 1
ATOM 2906 C CA . GLY A 1 410 ? -34.383 8.562 22.968 1.00 83.44 410 GLY A CA 1
ATOM 2907 C C . GLY A 1 410 ? -34.034 7.155 22.467 1.00 83.44 410 GLY A C 1
ATOM 2908 O O . GLY A 1 410 ? -34.496 6.183 23.063 1.00 83.44 410 GLY A O 1
ATOM 2909 N N . CYS A 1 411 ? -33.223 7.025 21.412 1.00 91.81 411 CYS A N 1
ATOM 2910 C CA . CYS A 1 411 ? -32.691 5.731 20.992 1.00 91.81 411 CYS A CA 1
ATOM 2911 C C . CYS A 1 411 ? -31.852 5.081 22.109 1.00 91.81 411 CYS A C 1
ATOM 2913 O O . CYS A 1 411 ? -30.984 5.714 22.717 1.00 91.81 411 CYS A O 1
ATOM 2915 N N . GLN A 1 412 ? -32.125 3.808 22.394 1.00 87.00 412 GLN A N 1
ATOM 2916 C CA . GLN A 1 412 ? -31.484 3.044 23.458 1.00 87.00 412 GLN A CA 1
ATOM 2917 C C . GLN A 1 412 ? -30.253 2.310 22.908 1.00 87.00 412 GLN A C 1
ATOM 2919 O O . GLN A 1 412 ? -30.348 1.171 22.451 1.00 87.00 412 GLN A O 1
ATOM 2924 N N . SER A 1 413 ? -29.085 2.951 22.974 1.00 82.31 413 SER A N 1
ATOM 2925 C CA . SER A 1 413 ? -27.835 2.460 22.360 1.00 82.31 413 SER A CA 1
ATOM 2926 C C . SER A 1 413 ? -27.309 1.134 22.915 1.00 82.31 413 SER A C 1
ATOM 2928 O O . SER A 1 413 ? -26.500 0.474 22.272 1.00 82.31 413 SER A O 1
ATOM 2930 N N . ALA A 1 414 ? -27.787 0.706 24.086 1.00 73.69 414 ALA A N 1
ATOM 2931 C CA . ALA A 1 414 ? -27.493 -0.619 24.629 1.00 73.69 414 ALA A CA 1
ATOM 2932 C C . ALA A 1 414 ? -28.255 -1.755 23.913 1.00 73.69 414 ALA A C 1
ATOM 2934 O O . ALA A 1 414 ? -27.899 -2.918 24.076 1.00 73.69 414 ALA A O 1
ATOM 2935 N N . PHE A 1 415 ? -29.300 -1.434 23.138 1.00 82.75 415 PHE A N 1
ATOM 2936 C CA . PHE A 1 415 ? -30.219 -2.404 22.526 1.00 82.75 415 PHE A CA 1
ATOM 2937 C C . PHE A 1 415 ? -30.432 -2.184 21.020 1.00 82.75 415 PHE A C 1
ATOM 2939 O O . PHE A 1 415 ? -31.261 -2.862 20.420 1.00 82.75 415 PHE A O 1
ATOM 2946 N N . GLY A 1 416 ? -29.724 -1.244 20.398 1.00 81.81 416 GLY A N 1
ATOM 2947 C CA . GLY A 1 416 ? -29.785 -0.970 18.964 1.00 81.81 416 GLY A CA 1
ATOM 2948 C C . GLY A 1 416 ? -28.779 0.108 18.570 1.00 81.81 416 GLY A C 1
ATOM 2949 O O . GLY A 1 416 ? -28.194 0.769 19.426 1.00 81.81 416 GLY A O 1
ATOM 2950 N N . ARG A 1 417 ? -28.557 0.285 17.271 1.00 83.81 417 ARG A N 1
ATOM 2951 C CA . ARG A 1 417 ? -27.506 1.165 16.753 1.00 83.81 417 ARG A CA 1
ATOM 2952 C C . ARG A 1 417 ? -28.066 2.590 16.567 1.00 83.81 417 ARG A C 1
ATOM 2954 O O . ARG A 1 417 ? -28.992 2.762 15.797 1.00 83.81 417 ARG A O 1
ATOM 2961 N N . CYS A 1 418 ? -27.568 3.590 17.301 1.00 82.69 418 CYS A N 1
ATOM 2962 C CA . CYS A 1 418 ? -28.187 4.934 17.405 1.00 82.69 418 CYS A CA 1
ATOM 2963 C C . CYS A 1 418 ? -27.397 6.066 16.713 1.00 82.69 418 CYS A C 1
ATOM 2965 O O . CYS A 1 418 ? -27.533 7.231 17.084 1.00 82.69 418 CYS A O 1
ATOM 2967 N N . ASP A 1 419 ? -26.497 5.730 15.791 1.00 70.88 419 ASP A N 1
ATOM 2968 C CA . ASP A 1 419 ? -25.451 6.623 15.270 1.00 70.88 419 ASP A CA 1
ATOM 2969 C C . ASP A 1 419 ? -25.603 6.996 13.781 1.00 70.88 419 ASP A C 1
ATOM 2971 O O . ASP A 1 419 ? -24.649 7.508 13.194 1.00 70.88 419 ASP A O 1
ATOM 2975 N N . HIS A 1 420 ? -26.769 6.763 13.167 1.00 61.53 420 HIS A N 1
ATOM 2976 C CA . HIS A 1 420 ? -27.032 7.041 11.746 1.00 61.53 420 HIS A CA 1
ATOM 2977 C C . HIS A 1 420 ? -28.377 7.731 11.508 1.00 61.53 420 HIS A C 1
ATOM 2979 O O . HIS A 1 420 ? -29.343 7.464 12.263 1.00 61.53 420 HIS A O 1
#

Secondary structure (DSSP, 8-state):
--SSHHHHHHHTTSSS-HHHHHHHHHHHHTS-TT-----HHHHHHTSHHHH-HHHHHHHHHHHHTT--EEEEEE-HHHHHHHHHHTTSSTTTGGGHHHHHHHTEESS---HHHHHHHT-SEEEBSGGGSTT-SSSS-EEEEEE-TTS-EEEEETTTEEEEEEEEEEETTEEEEEESS--PPP--HHHHHHHHHHHT-TT---HHHHHHHHHTT-HHHHHHSSSEEEEEE-HHHHHHHHHHS-HHHHHHHHHHHHHHTEEES---SSPPSEEEE-TTSSEEEEEEETTTTEEEETTEEEEEEEE-SSEEEEEESS----HHHHHHHSBPTTSB-BTTTBB-TTSEE-TTSBEESSHHHHSTT--TTT-TTPPPPPBPSTTB-BTTTBBPPTT-EE-TTSBEESSHHHHSTT--TTTS----

Radius of gyration: 28.39 Å; chains: 1; bounding box: 68×32×91 Å

pLDDT: mean 80.54, std 15.8, range [25.12, 96.94]